Protein AF-A0A7X9DG76-F1 (afdb_monomer_lite)

pLDDT: mean 90.95, std 8.26, range [50.84, 98.69]

Sequence (466 aa):
MDAEKNIAALHNIIRDLTEIESRLNEYIDTTMWVSDPHGAGDRFVSILKGRFGLVWRICYEALPKTFSKEKIDYLGRIIRKERYFEDEVYRLDRQDIISSLIRIVQYRVQNVRDFDEIRNNINKDLKHVLENLILNYPVPNMIYENELIADKIISSLCKIVKQVILGHLIVLGDVFDRGDEPDKIIRILNQKDIKRYLTFIWGNHDILWMGAAAGNKSLIAEALRISTRYDNLAFLDRIGINITKLKEFALYTYTAEIPGNFKAKQDISRRMEKALAIIQFKLEEQTIRENPEFNMESRLWLHKLAEMLKNNDTSGLTDTQFPTIDLDNPDKLSPEEEEIINDLTYQFTTSKKVRYLMEFLFEHGKLYHIHNYILNIHALIPSTHDGQFEEFLGYRGKALLDHLQHRIKTIGKNYLEGKPQNPKDLALMFYLWCGSKSPFFGKNAMKTFERYFIADKSTHKEKLLY

Foldseek 3Di:
DVVVVVVVVVVVVVVVVVVVVVVVPADAADEDEDEAQAQVLVVVVVVVVVLLVLQLVLLCVQDDPPQDSVNSVQLSVCLVVLFDDDDPPDDDALVRSLLSLLSSLLVLQPDPVSVVLLLVVQDPVCSVVLNCSNVVHDDDCCCRVPPVNSGVSSSRSSLSSCPSRSAAYEYQANLHQQHQHSLSVLVVCPPPSNVSRYAYAYFLLLLLLLLLLLQLLLSLLVRLLSCLLNPNVVSCVVLPQDCPLLLVCLCVQVVDQDWFDRRHPDRSSSSSNVLSVQLNLLSVVVLCVVCVVLVACVSNCQLVLLVCLVVVVQPFWRDNRDRQADSVRRSDGDPSSVVSSVSSSCCSLPRPSSLSSSLCCLVRYAQWDQRPNDIRHNAAQCAAPVGFFDDDPNDTGPRVRVVVRVLSNVSNVCSNVVHRDDSVSSSVSVCLNFGCRHRNHQWNGQQVCCNGIGNDCVSNDTHGHD

Structure (mmCIF, N/CA/C/O backbone):
data_AF-A0A7X9DG76-F1
#
_entry.id   AF-A0A7X9DG76-F1
#
loop_
_atom_site.group_PDB
_atom_site.id
_atom_site.type_symbol
_atom_site.label_atom_id
_atom_site.label_alt_id
_atom_site.label_comp_id
_atom_site.label_asym_id
_atom_site.label_entity_id
_atom_site.label_seq_id
_atom_site.pdbx_PDB_ins_code
_atom_site.Cartn_x
_atom_site.Cartn_y
_atom_site.Cartn_z
_atom_site.occupancy
_atom_site.B_iso_or_equiv
_atom_site.auth_seq_id
_atom_site.auth_comp_id
_atom_site.auth_asym_id
_atom_site.auth_atom_id
_atom_site.pdbx_PDB_model_num
ATOM 1 N N . MET A 1 1 ? -23.582 -8.649 -53.508 1.00 50.84 1 MET A N 1
ATOM 2 C CA . MET A 1 1 ? -23.445 -8.298 -52.076 1.00 50.84 1 MET A CA 1
ATOM 3 C C . MET A 1 1 ? -22.804 -9.399 -51.227 1.00 50.84 1 MET A C 1
ATOM 5 O O . MET A 1 1 ? -22.149 -9.046 -50.257 1.00 50.84 1 MET A O 1
ATOM 9 N N . ASP A 1 2 ? -22.908 -10.690 -51.574 1.00 55.47 2 ASP A N 1
ATOM 10 C CA . ASP A 1 2 ? -22.292 -11.763 -50.761 1.00 55.47 2 ASP A CA 1
ATOM 11 C C . ASP A 1 2 ? -20.804 -12.033 -51.047 1.00 55.47 2 ASP A C 1
ATOM 13 O O . ASP A 1 2 ? -20.075 -12.444 -50.149 1.00 55.47 2 ASP A O 1
ATOM 17 N N . ALA A 1 3 ? -20.305 -11.732 -52.252 1.00 52.22 3 ALA A N 1
ATOM 18 C CA . ALA A 1 3 ? -18.883 -11.903 -52.578 1.00 52.22 3 ALA A CA 1
ATOM 19 C C . ALA A 1 3 ? -17.969 -10.883 -51.862 1.00 52.22 3 ALA A C 1
ATOM 21 O O . ALA A 1 3 ? -16.906 -11.248 -51.368 1.00 52.22 3 ALA A O 1
ATOM 22 N N . GLU A 1 4 ? -18.398 -9.622 -51.731 1.00 53.59 4 GLU A N 1
ATOM 23 C CA . GLU A 1 4 ? -17.633 -8.574 -51.027 1.00 53.59 4 GLU A CA 1
ATOM 24 C C . GLU A 1 4 ? -17.551 -8.821 -49.514 1.00 53.59 4 GLU A C 1
ATOM 26 O O . GLU A 1 4 ? -16.498 -8.606 -48.913 1.00 53.59 4 GLU A O 1
ATOM 31 N N . LYS A 1 5 ? -18.622 -9.350 -48.898 1.00 56.50 5 LYS A N 1
ATOM 32 C CA . LYS A 1 5 ? -18.598 -9.788 -47.491 1.00 56.50 5 LYS A CA 1
ATOM 33 C C . LYS A 1 5 ? -17.615 -10.941 -47.271 1.00 56.50 5 LYS A C 1
ATOM 35 O O . LYS A 1 5 ? -16.962 -10.982 -46.231 1.00 56.50 5 LYS A O 1
ATOM 40 N N . ASN A 1 6 ? -17.476 -11.832 -48.253 1.00 70.44 6 ASN A N 1
ATOM 41 C CA . ASN A 1 6 ? -16.568 -12.976 -48.190 1.00 70.44 6 ASN A CA 1
ATOM 42 C C . ASN A 1 6 ? -15.092 -12.552 -48.339 1.00 70.44 6 ASN A C 1
ATOM 44 O O . ASN A 1 6 ? -14.235 -13.040 -47.612 1.00 70.44 6 ASN A O 1
ATOM 48 N N . ILE A 1 7 ? -14.798 -11.566 -49.197 1.00 79.94 7 ILE A N 1
ATOM 49 C CA . ILE A 1 7 ? -13.441 -11.007 -49.348 1.00 79.94 7 ILE A CA 1
ATOM 50 C C . ILE A 1 7 ? -13.024 -10.211 -48.105 1.00 79.94 7 ILE A C 1
ATOM 52 O O . ILE A 1 7 ? -11.911 -10.383 -47.616 1.00 79.94 7 ILE A O 1
ATOM 56 N N . ALA A 1 8 ? -13.909 -9.379 -47.546 1.00 82.50 8 ALA A N 1
ATOM 57 C CA . ALA A 1 8 ? -13.609 -8.632 -46.323 1.00 82.50 8 ALA A CA 1
ATOM 58 C C . ALA A 1 8 ? -13.385 -9.563 -45.117 1.00 82.50 8 ALA A C 1
ATOM 60 O O . ALA A 1 8 ? -12.462 -9.348 -44.331 1.00 82.50 8 ALA A O 1
ATOM 61 N N . ALA A 1 9 ? -14.193 -10.621 -44.990 1.00 85.38 9 ALA A N 1
ATOM 62 C CA . ALA A 1 9 ? -13.994 -11.655 -43.978 1.00 85.38 9 ALA A CA 1
ATOM 63 C C . ALA A 1 9 ? -12.665 -12.399 -44.180 1.00 85.38 9 ALA A C 1
ATOM 65 O O . ALA A 1 9 ? -11.924 -12.572 -43.217 1.00 85.38 9 ALA A O 1
ATOM 66 N N . LEU A 1 10 ? -12.319 -12.761 -45.420 1.00 88.19 10 LEU A N 1
ATOM 67 C CA . LEU A 1 10 ? -11.039 -13.389 -45.748 1.00 88.19 10 LEU A CA 1
ATOM 68 C C . LEU A 1 10 ? -9.852 -12.475 -45.412 1.00 88.19 10 LEU A C 1
ATOM 70 O O . LEU A 1 10 ? -8.888 -12.935 -44.813 1.00 88.19 10 LEU A O 1
ATOM 74 N N . HIS A 1 11 ? -9.922 -11.181 -45.739 1.00 89.44 11 HIS A N 1
ATOM 75 C CA . HIS A 1 11 ? -8.880 -10.212 -45.385 1.00 89.44 11 HIS A CA 1
ATOM 76 C C . HIS A 1 11 ? -8.714 -10.071 -43.869 1.00 89.44 11 HIS A C 1
ATOM 78 O O . HIS A 1 11 ? -7.584 -9.998 -43.391 1.00 89.44 11 HIS A O 1
ATOM 84 N N . ASN A 1 12 ? -9.815 -10.070 -43.110 1.00 88.25 12 ASN A N 1
ATOM 85 C CA . ASN A 1 12 ? -9.750 -10.075 -41.650 1.00 88.25 12 ASN A CA 1
ATOM 86 C C . ASN A 1 12 ? -9.116 -11.369 -41.126 1.00 88.25 12 ASN A C 1
ATOM 88 O O . ASN A 1 12 ? -8.215 -11.290 -40.307 1.00 88.25 12 ASN A O 1
ATOM 92 N N . ILE A 1 13 ? -9.507 -12.538 -41.644 1.00 89.69 13 ILE A N 1
ATOM 93 C CA . ILE A 1 13 ? -8.921 -13.826 -41.242 1.00 89.69 13 ILE A CA 1
ATOM 94 C C . ILE A 1 13 ? -7.426 -13.879 -41.568 1.00 89.69 13 ILE A C 1
ATOM 96 O O . ILE A 1 13 ? -6.646 -14.313 -40.729 1.00 89.69 13 ILE A O 1
ATOM 100 N N . ILE A 1 14 ? -7.009 -13.425 -42.756 1.00 91.19 14 ILE A N 1
ATOM 101 C CA . ILE A 1 14 ? -5.589 -13.359 -43.129 1.00 91.19 14 ILE A CA 1
ATOM 102 C C . ILE A 1 14 ? -4.844 -12.448 -42.156 1.00 91.19 14 ILE A C 1
ATOM 104 O O . ILE A 1 14 ? -3.822 -12.866 -41.622 1.00 91.19 14 ILE A O 1
ATOM 108 N N . ARG A 1 15 ? -5.364 -11.242 -41.886 1.00 88.25 15 ARG A N 1
ATOM 109 C CA . ARG A 1 15 ? -4.761 -10.318 -40.918 1.00 88.25 15 ARG A CA 1
ATOM 110 C C . ARG A 1 15 ? -4.620 -10.981 -39.549 1.00 88.25 15 ARG A C 1
ATOM 112 O O . ARG A 1 15 ? -3.515 -11.017 -39.018 1.00 88.25 15 ARG A O 1
ATOM 119 N N . ASP A 1 16 ? -5.699 -11.550 -39.025 1.00 87.56 16 ASP A N 1
ATOM 120 C CA . ASP A 1 16 ? -5.732 -12.139 -37.689 1.00 87.56 16 ASP A CA 1
ATOM 121 C C . ASP A 1 16 ? -4.790 -13.358 -37.599 1.00 87.56 16 ASP A C 1
ATOM 123 O O . ASP A 1 16 ? -4.034 -13.477 -36.638 1.00 87.56 16 ASP A O 1
ATOM 127 N N . LEU A 1 17 ? -4.746 -14.221 -38.625 1.00 88.50 17 LEU A N 1
ATOM 128 C CA . LEU A 1 17 ? -3.800 -15.343 -38.704 1.00 88.50 17 LEU A CA 1
ATOM 129 C C . LEU A 1 17 ? -2.348 -14.861 -38.757 1.00 88.50 17 LEU A C 1
ATOM 131 O O . LEU A 1 17 ? -1.517 -15.381 -38.019 1.00 88.50 17 LEU A O 1
ATOM 135 N N . THR A 1 18 ? -2.034 -13.859 -39.587 1.00 86.00 18 THR A N 1
ATOM 136 C CA . THR A 1 18 ? -0.670 -13.306 -39.660 1.00 86.00 18 THR A CA 1
ATOM 137 C C . THR A 1 18 ? -0.246 -12.640 -38.353 1.00 86.00 18 THR A C 1
ATOM 139 O O . THR A 1 18 ? 0.919 -12.745 -37.970 1.00 86.00 18 THR A O 1
ATOM 142 N N . GLU A 1 19 ? -1.177 -12.002 -37.639 1.00 82.31 19 GLU A N 1
ATOM 143 C CA . GLU A 1 19 ? -0.917 -11.399 -36.331 1.00 82.31 19 GLU A CA 1
ATOM 144 C C . GLU A 1 19 ? -0.681 -12.479 -35.267 1.00 82.31 19 GLU A C 1
ATOM 146 O O . GLU A 1 19 ? 0.269 -12.378 -34.493 1.00 82.31 19 GLU A O 1
ATOM 151 N N . ILE A 1 20 ? -1.486 -13.547 -35.258 1.00 83.62 20 ILE A N 1
ATOM 152 C CA . ILE A 1 20 ? -1.320 -14.680 -34.336 1.00 83.62 20 ILE A CA 1
ATOM 153 C C . ILE A 1 20 ? 0.011 -15.399 -34.584 1.00 83.62 20 ILE A C 1
ATOM 155 O O . ILE A 1 20 ? 0.774 -15.582 -33.639 1.00 83.62 20 ILE A O 1
ATOM 159 N N . GLU A 1 21 ? 0.314 -15.775 -35.830 1.00 83.62 21 GLU A N 1
ATOM 160 C CA . GLU A 1 21 ? 1.577 -16.432 -36.204 1.00 83.62 21 GLU A CA 1
ATOM 161 C C . GLU A 1 21 ? 2.796 -15.569 -35.860 1.00 83.62 21 GLU A C 1
ATOM 163 O O . GLU A 1 21 ? 3.784 -16.078 -35.332 1.00 83.62 21 GLU A O 1
ATOM 168 N N . SER A 1 22 ? 2.727 -14.252 -36.089 1.00 79.12 22 SER A N 1
ATOM 169 C CA . SER A 1 22 ? 3.807 -13.344 -35.681 1.00 79.12 22 SER A CA 1
ATOM 170 C C . SER A 1 22 ? 3.997 -13.372 -34.164 1.00 79.12 22 SER A C 1
ATOM 172 O O . SER A 1 22 ? 5.110 -13.589 -33.697 1.00 79.12 22 SER A O 1
ATOM 174 N N . ARG A 1 23 ? 2.910 -13.269 -33.387 1.00 72.75 23 ARG A N 1
ATOM 175 C CA . ARG A 1 23 ? 2.963 -13.265 -31.916 1.00 72.75 23 ARG A CA 1
ATOM 176 C C . ARG A 1 23 ? 3.404 -14.594 -31.305 1.00 72.75 23 ARG A C 1
ATOM 178 O O . ARG A 1 23 ? 4.010 -14.595 -30.240 1.00 72.75 23 ARG A O 1
ATOM 185 N N . LEU A 1 24 ? 3.102 -15.725 -31.941 1.00 77.38 24 LEU A N 1
ATOM 186 C CA . LEU A 1 24 ? 3.557 -17.042 -31.478 1.00 77.38 24 LEU A CA 1
ATOM 187 C C . LEU A 1 24 ? 5.067 -17.238 -31.659 1.00 77.38 24 LEU A C 1
ATOM 189 O O . LEU A 1 24 ? 5.670 -18.007 -30.913 1.00 77.38 24 LEU A O 1
ATOM 193 N N . ASN A 1 25 ? 5.670 -16.541 -32.624 1.00 72.38 25 ASN A N 1
ATOM 194 C CA . ASN A 1 25 ? 7.105 -16.590 -32.896 1.00 72.38 25 ASN A CA 1
ATOM 195 C C . ASN A 1 25 ? 7.913 -15.525 -32.123 1.00 72.38 25 ASN A C 1
ATOM 197 O O . ASN A 1 25 ? 9.139 -15.499 -32.234 1.00 72.38 25 ASN A O 1
ATOM 201 N N . GLU A 1 26 ? 7.253 -14.664 -31.342 1.00 71.00 26 GLU A N 1
ATOM 202 C CA . GLU A 1 26 ? 7.893 -13.639 -30.511 1.00 71.00 26 GLU A CA 1
ATOM 203 C C . GLU A 1 26 ? 8.404 -14.215 -29.183 1.00 71.00 26 GLU A C 1
ATOM 205 O O . GLU A 1 26 ? 7.780 -15.077 -28.556 1.00 71.00 26 GLU A O 1
ATOM 210 N N . TYR A 1 27 ? 9.533 -13.694 -28.699 1.00 68.88 27 TYR A N 1
ATOM 211 C CA . TYR A 1 27 ? 9.952 -13.949 -27.326 1.00 68.88 27 TYR A CA 1
ATOM 212 C C . TYR A 1 27 ? 8.973 -13.316 -26.336 1.00 68.88 27 TYR A C 1
ATOM 214 O O . TYR A 1 27 ? 8.621 -12.144 -26.431 1.00 68.88 27 TYR A O 1
ATOM 222 N N . ILE A 1 28 ? 8.599 -14.083 -25.311 1.00 72.06 28 ILE A N 1
ATOM 223 C CA . ILE A 1 28 ? 7.881 -13.530 -24.164 1.00 72.06 28 ILE A CA 1
ATOM 224 C C . ILE A 1 28 ? 8.826 -12.581 -23.426 1.00 72.06 28 ILE A C 1
ATOM 226 O O . ILE A 1 28 ? 9.925 -12.967 -23.010 1.00 72.06 28 ILE A O 1
ATOM 230 N N . ASP A 1 29 ? 8.373 -11.347 -23.235 1.00 72.12 29 ASP A N 1
ATOM 231 C CA . ASP A 1 29 ? 9.118 -10.347 -22.491 1.00 72.12 29 ASP A CA 1
ATOM 232 C C . ASP A 1 29 ? 9.480 -10.824 -21.088 1.00 72.12 29 ASP A C 1
ATOM 234 O O . ASP A 1 29 ? 8.674 -11.400 -20.347 1.00 72.12 29 ASP A O 1
ATOM 238 N N . THR A 1 30 ? 10.713 -10.517 -20.688 1.00 78.44 30 THR A N 1
ATOM 239 C CA . THR A 1 30 ? 11.160 -10.794 -19.329 1.00 78.44 30 THR A CA 1
ATOM 240 C C . THR A 1 30 ? 10.287 -9.989 -18.376 1.00 78.44 30 THR A C 1
ATOM 242 O O . THR A 1 30 ? 10.233 -8.766 -18.459 1.00 78.44 30 THR A O 1
ATOM 245 N N . THR A 1 31 ? 9.611 -10.664 -17.454 1.00 84.56 31 THR A N 1
ATOM 246 C CA . THR A 1 31 ? 8.794 -10.002 -16.437 1.00 84.56 31 THR A CA 1
ATOM 247 C C . THR A 1 31 ? 9.326 -10.361 -15.063 1.00 84.56 31 THR A C 1
ATOM 249 O O . THR A 1 31 ? 9.596 -11.525 -14.769 1.00 84.56 31 THR A O 1
ATOM 252 N N . MET A 1 32 ? 9.499 -9.357 -14.210 1.00 87.12 32 MET A N 1
ATOM 253 C CA . MET A 1 32 ? 9.816 -9.560 -12.806 1.00 87.12 32 MET A CA 1
ATOM 254 C C . MET A 1 32 ? 8.606 -9.222 -11.949 1.00 87.12 32 MET A C 1
ATOM 256 O O . MET A 1 32 ? 8.186 -8.066 -11.892 1.00 87.12 32 MET A O 1
ATOM 260 N N . TRP A 1 33 ? 8.139 -10.222 -11.210 1.00 91.94 33 TRP A N 1
ATOM 261 C CA . TRP A 1 33 ? 7.139 -10.068 -10.165 1.00 91.94 33 TRP A CA 1
ATOM 262 C C . TRP A 1 33 ? 7.805 -9.834 -8.813 1.00 91.94 33 TRP A C 1
ATOM 264 O O . TRP A 1 33 ? 8.753 -10.528 -8.445 1.00 91.94 33 TRP A O 1
ATOM 274 N N . VAL A 1 34 ? 7.303 -8.850 -8.074 1.00 93.38 34 VAL A N 1
ATOM 275 C CA . VAL A 1 34 ? 7.662 -8.602 -6.675 1.00 93.38 34 VAL A CA 1
ATOM 276 C C . VAL A 1 34 ? 6.367 -8.463 -5.889 1.00 93.38 34 VAL A C 1
ATOM 278 O O . VAL A 1 34 ? 5.546 -7.624 -6.242 1.00 93.38 34 VAL A O 1
ATOM 281 N N . SER A 1 35 ? 6.178 -9.254 -4.839 1.00 92.94 35 SER A N 1
ATOM 282 C CA . SER A 1 35 ? 5.027 -9.143 -3.937 1.00 92.94 35 SER A CA 1
ATOM 283 C C . SER A 1 35 ? 5.484 -8.860 -2.509 1.00 92.94 35 SER A C 1
ATOM 285 O O . SER A 1 35 ? 6.653 -9.077 -2.169 1.00 92.94 35 SER A O 1
ATOM 287 N N . ASP A 1 36 ? 4.561 -8.340 -1.701 1.00 93.25 36 ASP A N 1
ATOM 288 C CA . ASP A 1 36 ? 4.698 -8.166 -0.254 1.00 93.25 36 ASP A CA 1
ATOM 289 C C . ASP A 1 36 ? 5.986 -7.447 0.212 1.00 93.25 36 ASP A C 1
ATOM 291 O O . ASP A 1 36 ? 6.680 -7.945 1.112 1.00 93.25 36 ASP A O 1
ATOM 295 N N . PRO A 1 37 ? 6.370 -6.278 -0.360 1.00 94.31 37 PRO A N 1
ATOM 296 C CA . PRO A 1 37 ? 7.573 -5.577 0.082 1.00 94.31 37 PRO A CA 1
ATOM 297 C C . PRO A 1 37 ? 7.525 -5.167 1.557 1.00 94.31 37 PRO A C 1
ATOM 299 O O . PRO A 1 37 ? 8.573 -5.134 2.201 1.00 94.31 37 PRO A O 1
ATOM 302 N N . HIS A 1 38 ? 6.337 -4.826 2.073 1.00 95.50 38 HIS A N 1
ATOM 303 C CA . HIS A 1 38 ? 6.059 -4.476 3.466 1.00 95.50 38 HIS A CA 1
ATOM 304 C C . HIS A 1 38 ? 7.131 -3.595 4.123 1.00 95.50 38 HIS A C 1
ATOM 306 O O . HIS A 1 38 ? 7.675 -3.933 5.172 1.00 95.50 38 HIS A O 1
ATOM 312 N N . GLY A 1 39 ? 7.492 -2.485 3.487 1.00 93.75 39 GLY A N 1
ATOM 313 C CA . GLY A 1 39 ? 8.442 -1.511 4.019 1.00 93.75 39 GLY A CA 1
ATOM 314 C C . GLY A 1 39 ? 9.897 -1.988 4.082 1.00 93.75 39 GLY A C 1
ATOM 315 O O . GLY A 1 39 ? 10.737 -1.290 4.643 1.00 93.75 39 GLY A O 1
ATOM 316 N N . ALA A 1 40 ? 10.243 -3.145 3.509 1.00 94.19 40 ALA A N 1
ATOM 317 C CA . ALA A 1 40 ? 11.615 -3.649 3.454 1.00 94.19 40 ALA A CA 1
ATOM 318 C C . ALA A 1 40 ? 12.414 -2.999 2.30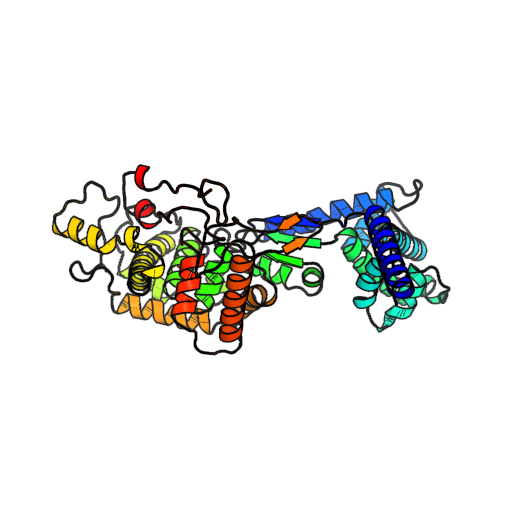4 1.00 94.19 40 ALA A C 1
ATOM 320 O O . ALA A 1 40 ? 12.804 -3.663 1.338 1.00 94.19 40 ALA A O 1
ATOM 321 N N . GLY A 1 41 ? 12.653 -1.688 2.393 1.00 92.94 41 GLY A N 1
ATOM 322 C CA . GLY A 1 41 ? 13.250 -0.875 1.327 1.00 92.94 41 GLY A CA 1
ATOM 323 C C . GLY A 1 41 ? 14.617 -1.366 0.844 1.00 92.94 41 GLY A C 1
ATOM 324 O O . GLY A 1 41 ? 14.827 -1.515 -0.361 1.00 92.94 41 GLY A O 1
ATOM 325 N N . ASP A 1 42 ? 15.541 -1.689 1.747 1.00 92.06 42 ASP A N 1
ATOM 326 C CA . ASP A 1 42 ? 16.853 -2.251 1.378 1.00 92.06 42 ASP A CA 1
ATOM 327 C C . ASP A 1 42 ? 16.768 -3.614 0.679 1.00 92.06 42 ASP A C 1
ATOM 329 O O . ASP A 1 42 ? 17.491 -3.883 -0.293 1.00 92.06 42 ASP A O 1
ATOM 333 N N . ARG A 1 43 ? 15.848 -4.476 1.128 1.00 91.12 43 ARG A N 1
ATOM 334 C CA . ARG A 1 43 ? 15.588 -5.761 0.469 1.00 91.12 43 ARG A CA 1
ATOM 335 C C . ARG A 1 43 ? 15.017 -5.534 -0.926 1.00 91.12 43 ARG A C 1
ATOM 337 O O . ARG A 1 43 ? 15.470 -6.174 -1.872 1.00 91.12 43 ARG A O 1
ATOM 344 N N . PHE A 1 44 ? 14.092 -4.589 -1.073 1.00 91.44 44 PHE A N 1
ATOM 345 C CA . PHE A 1 44 ? 13.518 -4.211 -2.360 1.00 91.44 44 PHE A CA 1
ATOM 346 C C . PHE A 1 44 ? 14.591 -3.705 -3.339 1.00 91.44 44 PHE A C 1
ATOM 348 O O . PHE A 1 44 ? 14.668 -4.176 -4.474 1.00 91.44 44 PHE A O 1
ATOM 355 N N . VAL A 1 45 ? 15.503 -2.835 -2.888 1.00 88.25 45 VAL A N 1
ATOM 356 C CA . VAL A 1 45 ? 16.664 -2.393 -3.685 1.00 88.25 45 VAL A CA 1
ATOM 357 C C . VAL A 1 45 ? 17.534 -3.580 -4.102 1.00 88.25 45 VAL A C 1
ATOM 359 O O . VAL A 1 45 ? 17.991 -3.641 -5.243 1.00 88.25 45 VAL A O 1
ATOM 362 N N . SER A 1 46 ? 17.765 -4.530 -3.198 1.00 86.56 46 SER A N 1
ATOM 363 C CA . SER A 1 46 ? 18.563 -5.725 -3.486 1.00 86.56 46 SER A CA 1
ATOM 364 C C . SER A 1 46 ? 17.898 -6.626 -4.533 1.00 86.56 46 SER A C 1
ATOM 366 O O . SER A 1 46 ? 18.578 -7.089 -5.446 1.00 86.56 46 SER A O 1
ATOM 368 N N . ILE A 1 47 ? 16.572 -6.797 -4.479 1.00 85.94 47 ILE A N 1
ATOM 369 C CA . ILE A 1 47 ? 15.789 -7.520 -5.498 1.00 85.94 47 ILE A CA 1
ATOM 370 C C . ILE A 1 47 ? 15.910 -6.828 -6.861 1.00 85.94 47 ILE A C 1
ATOM 372 O O . ILE A 1 47 ? 16.221 -7.475 -7.862 1.00 85.94 47 ILE A O 1
ATOM 376 N N . LEU A 1 48 ? 15.750 -5.501 -6.906 1.00 81.50 48 LEU A N 1
ATOM 377 C CA . LEU A 1 48 ? 15.923 -4.736 -8.143 1.00 81.50 48 LEU A CA 1
ATOM 378 C C . LEU A 1 48 ? 17.349 -4.844 -8.695 1.00 81.50 48 LEU A C 1
ATOM 380 O O . LEU A 1 48 ? 17.528 -4.943 -9.907 1.00 81.50 48 LEU A O 1
ATOM 384 N N . LYS A 1 49 ? 18.370 -4.886 -7.831 1.00 75.94 49 LYS A N 1
ATOM 385 C CA . LYS A 1 49 ? 19.759 -5.144 -8.243 1.00 75.94 49 LYS A CA 1
ATOM 386 C C . LYS A 1 49 ? 19.958 -6.574 -8.753 1.00 75.94 49 LYS A C 1
ATOM 388 O O . LYS A 1 49 ? 20.739 -6.772 -9.679 1.00 75.94 49 LYS A O 1
ATOM 393 N N . GLY A 1 50 ? 19.235 -7.555 -8.213 1.00 71.12 50 GLY A N 1
ATOM 394 C CA . GLY A 1 50 ? 19.233 -8.936 -8.706 1.00 71.12 50 GLY A CA 1
ATOM 395 C C . GLY A 1 50 ? 18.882 -9.042 -10.193 1.00 71.12 50 GLY A C 1
ATOM 396 O O . GLY A 1 50 ? 19.401 -9.913 -10.890 1.00 71.12 50 GLY A O 1
ATOM 397 N N . ARG A 1 51 ? 18.116 -8.081 -10.731 1.00 69.75 51 ARG A N 1
ATOM 398 C CA . ARG A 1 51 ? 17.837 -7.977 -12.172 1.00 69.75 51 ARG A CA 1
ATOM 399 C C . ARG A 1 51 ? 19.084 -7.846 -13.040 1.00 69.75 51 ARG A C 1
ATOM 401 O O . ARG A 1 51 ? 19.055 -8.239 -14.198 1.00 69.75 51 ARG A O 1
ATOM 408 N N . PHE A 1 52 ? 20.196 -7.339 -12.508 1.00 64.69 52 PHE A N 1
ATOM 409 C CA . PHE A 1 52 ? 21.452 -7.284 -13.259 1.00 64.69 52 PHE A CA 1
ATOM 410 C C . PHE A 1 52 ? 22.041 -8.676 -13.540 1.00 64.69 52 PHE A C 1
ATOM 412 O O . PHE A 1 52 ? 22.868 -8.793 -14.439 1.00 64.69 52 PHE A O 1
ATOM 419 N N . GLY A 1 53 ? 21.593 -9.732 -12.851 1.00 69.44 53 GLY A N 1
ATOM 420 C CA . GLY A 1 53 ? 21.913 -11.112 -13.230 1.00 69.44 53 GLY A CA 1
ATOM 421 C C . GLY A 1 53 ? 21.362 -11.489 -14.613 1.00 69.44 53 GLY A C 1
ATOM 422 O O . GLY A 1 53 ? 22.021 -12.216 -15.354 1.00 69.44 53 GLY A O 1
ATOM 423 N N . LEU A 1 54 ? 20.212 -10.926 -15.014 1.00 76.25 54 LEU A N 1
ATOM 424 C CA . LEU A 1 54 ? 19.658 -11.104 -16.365 1.00 76.25 54 LEU A CA 1
ATOM 425 C C . LEU A 1 54 ? 20.526 -10.431 -17.429 1.00 76.25 54 LEU A C 1
ATOM 427 O O . LEU A 1 54 ? 20.660 -10.971 -18.522 1.00 76.25 54 LEU A O 1
ATOM 431 N N . VAL A 1 55 ? 21.157 -9.294 -17.102 1.00 80.31 55 VAL A N 1
ATOM 432 C CA . VAL A 1 55 ? 22.069 -8.603 -18.029 1.00 80.31 55 VAL A CA 1
ATOM 433 C C . VAL A 1 55 ? 23.203 -9.527 -18.440 1.00 80.31 55 VAL A C 1
ATOM 435 O O . VAL A 1 55 ? 23.465 -9.669 -19.627 1.00 80.31 55 VAL A O 1
ATOM 438 N N . TRP A 1 56 ? 23.827 -10.208 -17.477 1.00 84.75 56 TRP A N 1
ATOM 439 C CA . TRP A 1 56 ? 24.910 -11.140 -17.778 1.00 84.75 56 TRP A CA 1
ATOM 440 C C . TRP A 1 56 ? 24.447 -12.263 -18.715 1.00 84.75 56 TRP A C 1
ATOM 442 O O . TRP A 1 56 ? 25.104 -12.538 -19.718 1.00 84.75 56 TRP A O 1
ATOM 452 N N . ARG A 1 57 ? 23.285 -12.866 -18.426 1.00 83.75 57 ARG A N 1
ATOM 453 C CA . ARG A 1 57 ? 22.725 -13.960 -19.230 1.00 83.75 57 ARG A CA 1
ATOM 454 C C . ARG A 1 57 ? 22.399 -13.522 -20.659 1.00 83.75 57 ARG A C 1
ATOM 456 O O . ARG A 1 57 ? 22.793 -14.205 -21.595 1.00 83.75 57 ARG A O 1
ATOM 463 N N . ILE A 1 58 ? 21.747 -12.375 -20.836 1.00 86.38 58 ILE A N 1
ATOM 464 C CA . ILE A 1 58 ? 21.397 -11.879 -22.173 1.00 86.38 58 ILE A CA 1
ATOM 465 C C . ILE A 1 58 ? 22.646 -11.464 -22.950 1.00 86.38 58 ILE A C 1
ATOM 467 O O . ILE A 1 58 ? 22.738 -11.759 -24.135 1.00 86.38 58 ILE A O 1
ATOM 471 N N . CYS A 1 59 ? 23.639 -10.848 -22.302 1.00 88.19 59 CYS A N 1
ATOM 472 C CA . CYS A 1 59 ? 24.926 -10.589 -22.947 1.00 88.19 59 CYS A CA 1
ATOM 473 C C . CYS A 1 59 ? 25.578 -11.892 -23.436 1.00 88.19 59 CYS A C 1
ATOM 475 O O . CYS A 1 59 ? 26.081 -11.933 -24.553 1.00 88.19 59 CYS A O 1
ATOM 477 N N . TYR A 1 60 ? 25.551 -12.955 -22.625 1.00 88.00 60 TYR A N 1
ATOM 478 C CA . TYR A 1 60 ? 26.104 -14.261 -22.991 1.00 88.00 60 TYR A CA 1
ATOM 479 C C . TYR A 1 60 ? 25.372 -14.920 -24.172 1.00 88.00 60 TYR A C 1
ATOM 481 O O . TYR A 1 60 ? 26.013 -15.559 -25.001 1.00 88.00 60 TYR A O 1
ATOM 489 N N . GLU A 1 61 ? 24.051 -14.753 -24.268 1.00 88.00 61 GLU A N 1
ATOM 490 C CA . GLU A 1 61 ? 23.233 -15.301 -25.360 1.00 88.00 61 GLU A CA 1
ATOM 491 C C . GLU A 1 61 ? 23.334 -14.473 -26.660 1.00 88.00 61 GLU A C 1
ATOM 493 O O . GLU A 1 61 ? 23.419 -15.040 -27.749 1.00 88.00 61 GLU A O 1
ATOM 498 N N . ALA A 1 62 ? 23.352 -13.138 -26.562 1.00 89.12 62 ALA A N 1
ATOM 499 C CA . ALA A 1 62 ? 23.306 -12.226 -27.711 1.00 89.12 62 ALA A CA 1
ATOM 500 C C . ALA A 1 62 ? 24.667 -12.023 -28.404 1.00 89.12 62 ALA A C 1
ATOM 502 O O . ALA A 1 62 ? 24.744 -11.780 -29.618 1.00 89.12 62 ALA A O 1
ATOM 503 N N . LEU A 1 63 ? 25.755 -12.053 -27.629 1.00 91.62 63 LEU A N 1
ATOM 504 C CA . LEU A 1 63 ? 27.094 -11.738 -28.120 1.00 91.62 63 LEU A CA 1
ATOM 505 C C . LEU A 1 63 ? 27.789 -12.975 -28.716 1.00 91.62 63 LEU A C 1
ATOM 507 O O . LEU A 1 63 ? 27.452 -14.112 -28.388 1.00 91.62 63 LEU A O 1
ATOM 511 N N . PRO A 1 64 ? 28.772 -12.787 -29.618 1.00 88.19 64 PRO A N 1
ATOM 512 C CA . PRO A 1 64 ? 29.525 -13.899 -30.192 1.00 88.19 64 PRO A CA 1
ATOM 513 C C . PRO A 1 64 ? 30.202 -14.760 -29.119 1.00 88.19 64 PRO A C 1
ATOM 515 O O . PRO A 1 64 ? 30.698 -14.236 -28.128 1.00 88.19 64 PRO A O 1
ATOM 518 N N . LYS A 1 65 ? 30.360 -16.066 -29.371 1.00 84.50 65 LYS A N 1
ATOM 519 C CA . LYS A 1 65 ? 31.060 -16.996 -28.454 1.00 84.50 65 LYS A CA 1
ATOM 520 C C . LYS A 1 65 ? 32.522 -16.617 -28.157 1.00 84.50 65 LYS A C 1
ATOM 522 O O . LYS A 1 65 ? 33.120 -17.170 -27.242 1.00 84.50 65 LYS A O 1
ATOM 527 N N . THR A 1 66 ? 33.102 -15.697 -28.930 1.00 84.12 66 THR A N 1
ATOM 528 C CA . THR A 1 66 ? 34.435 -15.121 -28.701 1.00 84.12 66 THR A CA 1
ATOM 529 C C . THR A 1 66 ? 34.464 -14.082 -27.572 1.00 84.12 66 THR A C 1
ATOM 531 O O . THR A 1 66 ? 35.548 -13.695 -27.134 1.00 84.12 66 THR A O 1
ATOM 534 N N . PHE A 1 67 ? 33.308 -13.628 -27.071 1.00 86.69 67 PHE A N 1
ATOM 535 C CA . PHE A 1 67 ? 33.230 -12.823 -25.854 1.00 86.69 67 PHE A CA 1
ATOM 536 C C . PHE A 1 67 ? 33.495 -13.702 -24.631 1.00 86.69 67 PHE A C 1
ATOM 538 O O . PHE A 1 67 ? 32.701 -14.575 -24.282 1.00 86.69 67 PHE A O 1
ATOM 545 N N . SER A 1 68 ? 34.625 -13.461 -23.966 1.00 87.88 68 SER A N 1
ATOM 546 C CA . SER A 1 68 ? 34.952 -14.142 -22.717 1.00 87.88 68 SER A CA 1
ATOM 547 C C . SER A 1 68 ? 34.020 -13.696 -21.582 1.00 87.88 68 SER A C 1
ATOM 549 O O . SER A 1 68 ? 33.379 -12.640 -21.652 1.00 87.88 68 SER A O 1
ATOM 551 N N . LYS A 1 69 ? 33.955 -14.487 -20.505 1.00 86.69 69 LYS A N 1
ATOM 552 C CA . LYS A 1 69 ? 33.108 -14.182 -19.338 1.00 86.69 69 LYS A CA 1
ATOM 553 C C . LYS A 1 69 ? 33.480 -12.843 -18.696 1.00 86.69 69 LYS A C 1
ATOM 555 O O . LYS A 1 69 ? 32.611 -12.130 -18.203 1.00 86.69 69 LYS A O 1
ATOM 560 N N . GLU A 1 70 ? 34.755 -12.492 -18.747 1.00 87.75 70 GLU A N 1
ATOM 561 C CA . GLU A 1 70 ? 35.331 -11.284 -18.165 1.00 87.75 70 GLU A CA 1
ATOM 562 C C . GLU A 1 70 ? 34.955 -10.041 -18.979 1.00 87.75 70 GLU A C 1
ATOM 564 O O . GLU A 1 70 ? 34.551 -9.027 -18.410 1.00 87.75 70 GLU A O 1
ATOM 569 N N . LYS A 1 71 ? 34.967 -10.137 -20.319 1.00 89.44 71 LYS A N 1
ATOM 570 C CA . LYS A 1 71 ? 34.452 -9.072 -21.198 1.00 89.44 71 LYS A CA 1
ATOM 571 C C . LYS A 1 71 ? 32.962 -8.819 -20.966 1.00 89.44 71 LYS A C 1
ATOM 573 O O . LYS A 1 71 ? 32.527 -7.669 -20.981 1.00 89.44 71 LYS A O 1
ATOM 578 N N . ILE A 1 72 ? 32.186 -9.879 -20.726 1.00 89.38 72 ILE A N 1
ATOM 579 C CA . ILE A 1 72 ? 30.762 -9.766 -20.390 1.00 89.38 72 ILE A CA 1
ATOM 580 C C . ILE A 1 72 ? 30.569 -9.083 -19.030 1.00 89.38 72 ILE A C 1
ATOM 582 O O . ILE A 1 72 ? 29.698 -8.221 -18.914 1.00 89.38 72 ILE A O 1
ATOM 586 N N . ASP A 1 73 ? 31.373 -9.413 -18.014 1.00 88.00 73 ASP A N 1
ATOM 587 C CA . ASP A 1 73 ? 31.301 -8.744 -16.707 1.00 88.00 73 ASP A CA 1
ATOM 588 C C . ASP A 1 73 ? 31.633 -7.246 -16.811 1.00 88.00 73 ASP A C 1
ATOM 590 O O . ASP A 1 73 ? 30.885 -6.395 -16.313 1.00 88.00 73 ASP A O 1
ATOM 594 N N . TYR A 1 74 ? 32.692 -6.905 -17.552 1.00 90.69 74 TYR A N 1
ATOM 595 C CA . TYR A 1 74 ? 33.060 -5.520 -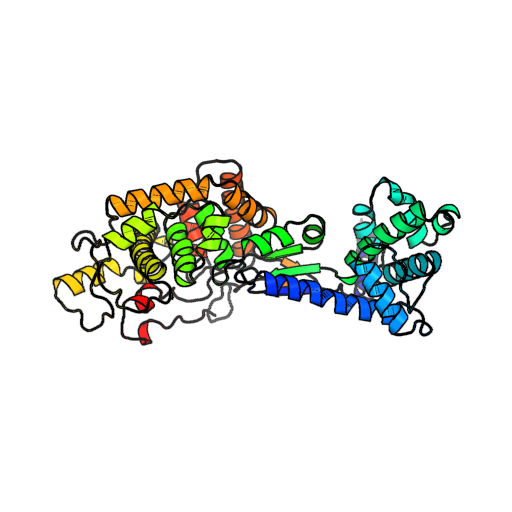17.834 1.00 90.69 74 TYR A CA 1
ATOM 596 C C . TYR A 1 74 ? 31.939 -4.760 -18.564 1.00 90.69 74 TYR A C 1
ATOM 598 O O . TYR A 1 74 ? 31.533 -3.679 -18.122 1.00 90.69 74 TYR A O 1
ATOM 606 N N . LEU A 1 75 ? 31.346 -5.353 -19.609 1.00 91.00 75 LEU A N 1
ATOM 607 C CA . LEU A 1 75 ? 30.191 -4.771 -20.299 1.00 91.00 75 LEU A CA 1
ATOM 608 C C . LEU A 1 75 ? 28.983 -4.617 -19.359 1.00 91.00 75 LEU A C 1
ATOM 610 O O . LEU A 1 75 ? 28.323 -3.578 -19.358 1.00 91.00 75 LEU A O 1
ATOM 614 N N . GLY A 1 76 ? 28.721 -5.602 -18.497 1.00 89.12 76 GLY A N 1
ATOM 615 C CA . GLY A 1 76 ? 27.669 -5.540 -17.481 1.00 89.12 76 GLY A CA 1
ATOM 616 C C . GLY A 1 76 ? 27.857 -4.379 -16.498 1.00 89.12 76 GLY A C 1
ATOM 617 O O . GLY A 1 76 ? 26.885 -3.722 -16.109 1.00 89.12 76 GLY A O 1
ATOM 618 N N . ARG A 1 77 ? 29.104 -4.061 -16.129 1.00 88.88 77 ARG A N 1
ATOM 619 C CA . ARG A 1 77 ? 29.437 -2.886 -15.309 1.00 88.88 77 ARG A CA 1
ATOM 620 C C . ARG A 1 77 ? 29.214 -1.571 -16.057 1.00 88.88 77 ARG A C 1
ATOM 622 O O . ARG A 1 77 ? 28.707 -0.633 -15.437 1.00 88.88 77 ARG A O 1
ATOM 629 N N . ILE A 1 78 ? 29.557 -1.497 -17.345 1.00 91.88 78 ILE A N 1
ATOM 630 C CA . ILE A 1 78 ? 29.270 -0.334 -18.204 1.00 91.88 78 ILE A CA 1
ATOM 631 C C . ILE A 1 78 ? 27.763 -0.102 -18.284 1.00 91.88 78 ILE A C 1
ATOM 633 O O . ILE A 1 78 ? 27.308 0.996 -17.964 1.00 91.88 78 ILE A O 1
ATOM 637 N N . ILE A 1 79 ? 26.987 -1.148 -18.594 1.00 90.06 79 ILE A N 1
ATOM 638 C CA . ILE A 1 79 ? 25.521 -1.089 -18.635 1.00 90.06 79 ILE A CA 1
ATOM 639 C C . ILE A 1 79 ? 25.001 -0.565 -17.300 1.00 90.06 79 ILE A C 1
ATOM 641 O O . ILE A 1 79 ? 24.263 0.414 -17.269 1.00 90.06 79 ILE A O 1
ATOM 645 N N . ARG A 1 80 ? 25.434 -1.140 -16.171 1.00 83.56 80 ARG A N 1
ATOM 646 C CA . ARG A 1 80 ? 24.985 -0.724 -14.833 1.00 83.56 80 ARG A CA 1
ATOM 647 C C . ARG A 1 80 ? 25.279 0.748 -14.540 1.00 83.56 80 ARG A C 1
ATOM 649 O O . ARG A 1 80 ? 24.378 1.432 -14.054 1.00 83.56 80 ARG A O 1
ATOM 656 N N . LYS A 1 81 ? 26.496 1.221 -14.831 1.00 87.25 81 LYS A N 1
ATOM 657 C CA . LYS A 1 81 ? 26.932 2.607 -14.581 1.00 87.25 81 LYS A CA 1
ATOM 658 C C . LYS A 1 81 ? 26.459 3.609 -15.642 1.00 87.25 81 LYS A C 1
ATOM 660 O O . LYS A 1 81 ? 26.606 4.803 -15.413 1.00 87.25 81 LYS A O 1
ATOM 665 N N . GLU A 1 82 ? 25.917 3.137 -16.765 1.00 90.44 82 GLU A N 1
ATOM 666 C CA . GLU A 1 82 ? 25.475 3.948 -17.913 1.00 90.44 82 GLU A CA 1
ATOM 667 C C . GLU A 1 82 ? 26.566 4.868 -18.471 1.00 90.44 82 GLU A C 1
ATOM 669 O O . GLU A 1 82 ? 26.285 5.969 -18.948 1.00 90.44 82 GLU A O 1
ATOM 674 N N . ARG A 1 83 ? 27.826 4.430 -18.386 1.00 92.44 83 ARG A N 1
ATOM 675 C CA . ARG A 1 83 ? 28.977 5.184 -18.882 1.00 92.44 83 ARG A CA 1
ATOM 676 C C . ARG A 1 83 ? 30.150 4.272 -19.200 1.00 92.44 83 ARG A C 1
ATOM 678 O O . ARG A 1 83 ? 30.351 3.260 -18.521 1.00 92.44 83 ARG A O 1
ATOM 685 N N . TYR A 1 84 ? 30.949 4.698 -20.169 1.00 93.25 84 TYR A N 1
ATOM 686 C CA . TYR A 1 84 ? 32.278 4.154 -20.390 1.00 93.25 84 TYR A CA 1
ATOM 687 C C . TYR A 1 84 ? 33.201 4.472 -19.206 1.00 93.25 84 TYR A C 1
ATOM 689 O O . TYR A 1 84 ? 33.067 5.508 -18.550 1.00 93.25 84 TYR A O 1
ATOM 697 N N . PHE A 1 85 ? 34.118 3.561 -18.907 1.00 91.50 85 PHE A N 1
ATOM 698 C CA . PHE A 1 85 ? 35.248 3.786 -18.011 1.00 91.50 85 PHE A CA 1
ATOM 699 C C . PHE A 1 85 ? 36.323 2.756 -18.354 1.00 91.50 85 PHE A C 1
ATOM 701 O O . PHE A 1 85 ? 35.991 1.613 -18.663 1.00 91.50 85 PHE A O 1
ATOM 708 N N . GLU A 1 86 ? 37.594 3.126 -18.271 1.00 85.94 86 GLU A N 1
ATOM 709 C CA . GLU A 1 86 ? 38.687 2.173 -18.466 1.00 85.94 86 GLU A CA 1
ATOM 710 C C . GLU A 1 86 ? 38.819 1.241 -17.247 1.00 85.94 86 GLU A C 1
ATOM 712 O O . GLU A 1 86 ? 38.567 1.646 -16.109 1.00 85.94 86 GLU A O 1
ATOM 717 N N . ASP A 1 87 ? 39.157 -0.026 -17.489 1.00 81.56 87 ASP A N 1
ATOM 718 C CA . ASP A 1 87 ? 39.472 -1.019 -16.459 1.00 81.56 87 ASP A CA 1
ATOM 719 C C . ASP A 1 87 ? 40.904 -1.516 -16.677 1.00 81.56 87 ASP A C 1
ATOM 721 O O . ASP A 1 87 ? 41.337 -1.677 -17.817 1.00 81.56 87 ASP A O 1
ATOM 725 N N . GLU A 1 88 ? 41.638 -1.725 -15.585 1.00 75.94 88 GLU A N 1
ATOM 726 C CA . GLU A 1 88 ? 43.059 -2.094 -15.624 1.00 75.94 88 GLU A CA 1
ATOM 727 C C . GLU A 1 88 ? 43.296 -3.480 -16.236 1.00 75.94 88 GLU A C 1
ATOM 729 O O . GLU A 1 88 ? 44.379 -3.750 -16.749 1.00 75.94 88 GLU A O 1
ATOM 734 N N . VAL A 1 89 ? 42.290 -4.360 -16.192 1.00 76.00 89 VAL A N 1
ATOM 735 C CA . VAL A 1 89 ? 42.434 -5.772 -16.564 1.00 76.00 89 VAL A CA 1
ATOM 736 C C . VAL A 1 89 ? 41.801 -6.072 -17.925 1.00 76.00 89 VAL A C 1
ATOM 738 O O . VAL A 1 89 ? 42.332 -6.884 -18.683 1.00 76.00 89 VAL A O 1
ATOM 741 N N . TYR A 1 90 ? 40.690 -5.413 -18.272 1.00 72.00 90 TYR A N 1
ATOM 742 C CA . TYR A 1 90 ? 39.953 -5.680 -19.513 1.00 72.00 90 TYR A CA 1
ATOM 743 C C . TYR A 1 90 ? 39.546 -4.390 -20.225 1.00 72.00 90 TYR A C 1
ATOM 745 O O . TYR A 1 90 ? 38.719 -3.625 -19.733 1.00 72.00 90 TYR A O 1
ATOM 753 N N . ARG A 1 91 ? 40.069 -4.186 -21.439 1.00 71.00 91 ARG A N 1
ATOM 754 C CA . ARG A 1 91 ? 39.738 -3.036 -22.286 1.00 71.00 91 ARG A CA 1
ATOM 755 C C . ARG A 1 91 ? 38.895 -3.481 -23.477 1.00 71.00 91 ARG A C 1
ATOM 757 O O . ARG A 1 91 ? 39.273 -4.390 -24.214 1.00 71.00 91 ARG A O 1
ATOM 764 N N . LEU A 1 92 ? 37.748 -2.833 -23.647 1.00 83.81 92 LEU A N 1
ATOM 765 C CA . LEU A 1 92 ? 37.031 -2.777 -24.917 1.00 83.81 92 LEU A CA 1
ATOM 766 C C . LEU A 1 92 ? 37.058 -1.328 -25.377 1.00 83.81 92 LEU A C 1
ATOM 768 O O . LEU A 1 92 ? 36.839 -0.418 -24.567 1.00 83.81 92 LEU A O 1
ATOM 772 N N . ASP A 1 93 ? 37.311 -1.117 -26.661 1.00 89.81 93 ASP A N 1
ATOM 773 C CA . ASP A 1 93 ? 37.221 0.221 -27.219 1.00 89.81 93 ASP A CA 1
ATOM 774 C C . ASP A 1 93 ? 35.751 0.635 -27.337 1.00 89.81 93 ASP A C 1
ATOM 776 O O . ASP A 1 93 ? 34.824 -0.184 -27.345 1.00 89.81 93 ASP A O 1
ATOM 780 N N . ARG A 1 94 ? 35.508 1.945 -27.412 1.00 92.19 94 ARG A N 1
ATOM 781 C CA . ARG A 1 94 ? 34.145 2.495 -27.459 1.00 92.19 94 ARG A CA 1
ATOM 782 C C . ARG A 1 94 ? 33.332 1.923 -28.618 1.00 92.19 94 ARG A C 1
ATOM 784 O O . ARG A 1 94 ? 32.145 1.652 -28.449 1.00 92.19 94 ARG A O 1
ATOM 791 N N . GLN A 1 95 ? 33.972 1.680 -29.760 1.00 92.06 95 GLN A N 1
ATOM 792 C CA . GLN A 1 95 ? 33.340 1.061 -30.923 1.00 92.06 95 GLN A CA 1
ATOM 793 C C . GLN A 1 95 ? 32.848 -0.365 -30.635 1.00 92.06 95 GLN A C 1
ATOM 795 O O . GLN A 1 95 ? 31.720 -0.703 -31.006 1.00 92.06 95 GLN A O 1
ATOM 800 N N . ASP A 1 96 ? 33.635 -1.178 -29.928 1.00 91.19 96 ASP A N 1
ATOM 801 C CA . ASP A 1 96 ? 33.238 -2.535 -29.536 1.00 91.19 96 ASP A CA 1
ATOM 802 C C . ASP A 1 96 ? 32.060 -2.507 -28.566 1.00 91.19 96 ASP A C 1
ATOM 804 O O . ASP A 1 96 ? 31.135 -3.315 -28.673 1.00 91.19 96 ASP A O 1
ATOM 808 N N . ILE A 1 97 ? 32.061 -1.553 -27.634 1.00 93.81 97 ILE A N 1
ATOM 809 C CA . ILE A 1 97 ? 30.973 -1.378 -26.668 1.00 93.81 97 ILE A CA 1
ATOM 810 C C . ILE A 1 97 ? 29.694 -0.954 -27.380 1.00 93.81 97 ILE A C 1
ATOM 812 O O . ILE A 1 97 ? 28.656 -1.572 -27.158 1.00 93.81 97 ILE A O 1
ATOM 816 N N . ILE A 1 98 ? 29.757 0.051 -28.258 1.00 94.69 98 ILE A N 1
ATOM 817 C CA . ILE A 1 98 ? 28.604 0.499 -29.050 1.00 94.69 98 ILE A CA 1
ATOM 818 C C . ILE A 1 98 ? 28.037 -0.678 -29.852 1.00 94.69 98 ILE A C 1
ATOM 820 O O . ILE A 1 98 ? 26.843 -0.958 -29.763 1.00 94.69 98 ILE A O 1
ATOM 824 N N . SER A 1 99 ? 28.897 -1.423 -30.549 1.00 92.62 99 SER A N 1
ATOM 825 C CA . SER A 1 99 ? 28.499 -2.589 -31.350 1.00 92.62 99 SER A CA 1
ATOM 826 C C . SER A 1 99 ? 27.872 -3.695 -30.495 1.00 92.62 99 SER A C 1
ATOM 828 O O . SER A 1 99 ? 26.856 -4.280 -30.869 1.00 92.62 99 SER A O 1
ATOM 830 N N . SER A 1 100 ? 28.435 -3.956 -29.312 1.00 94.19 100 SER A N 1
ATOM 831 C CA . SER A 1 100 ? 27.913 -4.952 -28.371 1.00 94.19 100 SER A CA 1
ATOM 832 C C . SER A 1 100 ? 26.539 -4.555 -27.835 1.00 94.19 100 SER A C 1
ATOM 834 O O . SER A 1 100 ? 25.631 -5.382 -27.800 1.00 94.19 100 SER A O 1
ATOM 836 N N . LEU A 1 101 ? 26.359 -3.286 -27.453 1.00 94.31 101 LEU A N 1
ATOM 837 C CA . LEU A 1 101 ? 25.078 -2.776 -26.966 1.00 94.31 101 LEU A CA 1
ATOM 838 C C . LEU A 1 101 ? 24.006 -2.834 -28.061 1.00 94.31 101 LEU A C 1
ATOM 840 O O . LEU A 1 101 ? 22.903 -3.292 -27.785 1.00 94.31 101 LEU A O 1
ATOM 844 N N . ILE A 1 102 ? 24.330 -2.445 -29.299 1.00 92.62 102 ILE A N 1
ATOM 845 C CA . ILE A 1 102 ? 23.408 -2.544 -30.445 1.00 92.62 102 ILE A CA 1
ATOM 846 C C . ILE A 1 102 ? 22.974 -3.991 -30.663 1.00 92.62 102 ILE A C 1
ATOM 848 O O . ILE A 1 102 ? 21.783 -4.260 -30.782 1.00 92.62 102 ILE A O 1
ATOM 852 N N . ARG A 1 103 ? 23.921 -4.932 -30.641 1.00 91.50 103 ARG A N 1
ATOM 853 C CA . ARG A 1 103 ? 23.625 -6.355 -30.826 1.00 91.50 103 ARG A CA 1
ATOM 854 C C . ARG A 1 103 ? 22.722 -6.913 -29.727 1.00 91.50 103 ARG A C 1
ATOM 856 O O . ARG A 1 103 ? 21.833 -7.706 -30.013 1.00 91.50 103 ARG A O 1
ATOM 863 N N . ILE A 1 104 ? 22.915 -6.475 -28.484 1.00 90.69 104 ILE A N 1
ATOM 864 C CA . ILE A 1 104 ? 22.029 -6.817 -27.364 1.00 90.69 104 ILE A CA 1
ATOM 865 C C . ILE A 1 104 ? 20.620 -6.252 -27.585 1.00 90.69 104 ILE A C 1
ATOM 867 O O . ILE A 1 104 ? 19.644 -6.957 -27.339 1.00 90.69 104 ILE A O 1
ATOM 871 N N . VAL A 1 105 ? 20.504 -5.005 -28.060 1.00 89.56 105 VAL A N 1
ATOM 872 C CA . VAL A 1 105 ? 19.203 -4.407 -28.400 1.00 89.56 105 VAL A CA 1
ATOM 873 C C . VAL A 1 105 ? 18.529 -5.206 -29.513 1.00 89.56 105 VAL A C 1
ATOM 875 O O . VAL A 1 105 ? 17.408 -5.653 -29.326 1.00 89.56 105 VAL A O 1
ATOM 878 N N . GLN A 1 106 ? 19.222 -5.472 -30.619 1.00 87.38 106 GLN A N 1
ATOM 879 C CA . GLN A 1 106 ? 18.698 -6.240 -31.756 1.00 87.38 106 GLN A CA 1
ATOM 880 C C . GLN A 1 106 ? 18.314 -7.678 -31.391 1.00 87.38 106 GLN A C 1
ATOM 882 O O . GLN A 1 106 ? 17.373 -8.223 -31.949 1.00 87.38 106 GLN A O 1
ATOM 887 N N . TYR A 1 107 ? 19.015 -8.301 -30.441 1.00 86.19 107 TYR A N 1
ATOM 888 C CA . TYR A 1 107 ? 18.645 -9.627 -29.944 1.00 86.19 107 TYR A CA 1
ATOM 889 C C . TYR A 1 107 ? 17.302 -9.621 -29.197 1.00 86.19 107 TYR A C 1
ATOM 891 O O . TYR A 1 107 ? 16.584 -10.617 -29.215 1.00 86.19 107 TYR A O 1
ATOM 899 N N . ARG A 1 108 ? 16.967 -8.511 -28.526 1.00 81.94 108 ARG A N 1
ATOM 900 C CA . ARG A 1 108 ? 15.739 -8.370 -27.730 1.00 81.94 108 ARG A CA 1
ATOM 901 C C . ARG A 1 108 ? 14.583 -7.714 -28.478 1.00 81.94 108 ARG A C 1
ATOM 903 O O . ARG A 1 108 ? 13.448 -7.929 -28.089 1.00 81.94 108 ARG A O 1
ATOM 910 N N . VAL A 1 109 ? 14.872 -6.924 -29.504 1.00 79.94 109 VAL A N 1
ATOM 911 C CA . VAL A 1 109 ? 13.891 -6.204 -30.320 1.00 79.94 109 VAL A CA 1
ATOM 912 C C . VAL A 1 109 ? 13.631 -7.019 -31.572 1.00 79.94 109 VAL A C 1
ATOM 914 O O . VAL A 1 109 ? 14.438 -6.988 -32.499 1.00 79.94 109 VAL A O 1
ATOM 917 N N . GLN A 1 110 ? 12.533 -7.772 -31.590 1.00 70.81 110 GLN A N 1
ATOM 918 C CA . GLN A 1 110 ? 12.252 -8.700 -32.687 1.00 70.81 110 GLN A CA 1
ATOM 919 C C . GLN A 1 110 ? 11.268 -8.147 -33.710 1.00 70.81 110 GLN A C 1
ATOM 921 O O . GLN A 1 110 ? 11.264 -8.596 -34.857 1.00 70.81 110 GLN A O 1
ATOM 926 N N . ASN A 1 111 ? 10.451 -7.171 -33.321 1.00 67.38 111 ASN A N 1
ATOM 927 C CA . ASN A 1 111 ? 9.415 -6.610 -34.177 1.00 67.38 111 ASN A CA 1
ATOM 928 C C . ASN A 1 111 ? 9.396 -5.066 -34.127 1.00 67.38 111 ASN A C 1
ATOM 930 O O . ASN A 1 111 ? 10.104 -4.409 -33.359 1.00 67.38 111 ASN A O 1
ATOM 934 N N . VAL A 1 112 ? 8.560 -4.476 -34.986 1.00 68.75 112 VAL A N 1
ATOM 935 C CA . VAL A 1 112 ? 8.384 -3.017 -35.084 1.00 68.75 112 VAL A CA 1
ATOM 936 C C . VAL A 1 112 ? 7.793 -2.430 -33.800 1.00 68.75 112 VAL A C 1
ATOM 938 O O . VAL A 1 112 ? 8.138 -1.314 -33.429 1.00 68.75 112 VAL A O 1
ATOM 941 N N . ARG A 1 113 ? 6.941 -3.179 -33.095 1.00 66.94 113 ARG A N 1
ATOM 942 C CA . ARG A 1 113 ? 6.298 -2.725 -31.861 1.00 66.94 113 ARG A CA 1
ATOM 943 C C . ARG A 1 113 ? 7.310 -2.577 -30.719 1.00 66.94 113 ARG A C 1
ATOM 945 O O . ARG A 1 113 ? 7.331 -1.531 -30.076 1.00 66.94 113 ARG A O 1
ATOM 952 N N . ASP A 1 114 ? 8.178 -3.563 -30.515 1.00 68.38 114 ASP A N 1
ATOM 953 C CA . ASP A 1 114 ? 9.280 -3.528 -29.548 1.00 68.38 114 ASP A CA 1
ATOM 954 C C . ASP A 1 114 ? 10.201 -2.338 -29.845 1.00 68.38 114 ASP A C 1
ATOM 956 O O . ASP A 1 114 ? 10.648 -1.614 -28.949 1.00 68.38 114 ASP A O 1
ATOM 960 N N . PHE A 1 115 ? 10.459 -2.100 -31.136 1.00 76.62 115 PHE A N 1
ATOM 961 C CA . PHE A 1 115 ? 11.254 -0.967 -31.578 1.00 76.62 115 PHE A CA 1
ATOM 962 C C . PHE A 1 115 ? 10.550 0.367 -31.303 1.00 76.62 115 PHE A C 1
ATOM 964 O O . PHE A 1 115 ? 11.197 1.299 -30.826 1.00 76.62 115 PHE A O 1
ATOM 971 N N . ASP A 1 116 ? 9.238 0.468 -31.526 1.00 75.19 116 ASP A N 1
ATOM 972 C CA . ASP A 1 116 ? 8.453 1.674 -31.247 1.00 75.19 116 ASP A CA 1
ATOM 973 C C . ASP A 1 116 ? 8.411 2.010 -29.746 1.00 75.19 116 ASP A C 1
ATOM 975 O O . ASP A 1 116 ? 8.521 3.182 -29.363 1.00 75.19 116 ASP A O 1
ATOM 979 N N . GLU A 1 117 ? 8.333 1.004 -28.869 1.00 71.38 117 GLU A N 1
ATOM 980 C CA . GLU A 1 117 ? 8.415 1.197 -27.415 1.00 71.38 117 GLU A CA 1
ATOM 981 C C . GLU A 1 117 ? 9.765 1.787 -26.981 1.00 71.38 117 GLU A C 1
ATOM 983 O O . GLU A 1 117 ? 9.834 2.635 -26.084 1.00 71.38 117 GLU A O 1
ATOM 988 N N . ILE A 1 118 ? 10.854 1.404 -27.643 1.00 76.06 118 ILE A N 1
ATOM 989 C CA . ILE A 1 118 ? 12.170 2.012 -27.429 1.00 76.06 118 ILE A CA 1
ATOM 990 C C . ILE A 1 118 ? 12.197 3.418 -28.019 1.00 76.06 118 ILE A C 1
ATOM 992 O O . ILE A 1 118 ? 12.549 4.376 -27.331 1.00 76.06 118 ILE A O 1
ATOM 996 N N . ARG A 1 119 ? 11.779 3.554 -29.279 1.00 78.38 119 ARG A N 1
ATOM 997 C CA . ARG A 1 119 ? 11.802 4.779 -30.084 1.00 78.38 119 ARG A CA 1
ATOM 998 C C . ARG A 1 119 ? 11.109 5.957 -29.410 1.00 78.38 119 ARG A C 1
ATOM 1000 O O . ARG A 1 119 ? 11.569 7.101 -29.510 1.00 78.38 119 ARG A O 1
ATOM 1007 N N . ASN A 1 120 ? 9.998 5.693 -28.732 1.00 74.56 120 ASN A N 1
ATOM 1008 C CA . ASN A 1 120 ? 9.230 6.706 -28.012 1.00 74.56 120 ASN A CA 1
ATOM 1009 C C . ASN A 1 120 ? 9.959 7.244 -26.770 1.00 74.56 120 ASN A C 1
ATOM 1011 O O . ASN A 1 120 ? 9.654 8.345 -26.315 1.00 74.56 120 ASN A O 1
ATOM 1015 N N . ASN A 1 121 ? 10.956 6.513 -26.265 1.00 69.75 121 ASN A N 1
ATOM 1016 C CA . ASN A 1 121 ? 11.683 6.816 -25.034 1.00 69.75 121 ASN A CA 1
ATOM 1017 C C . ASN A 1 121 ? 13.131 7.296 -25.256 1.00 69.75 121 ASN A C 1
ATOM 1019 O O . ASN A 1 121 ? 13.805 7.679 -24.296 1.00 69.75 121 ASN A O 1
ATOM 1023 N N . ILE A 1 122 ? 13.620 7.317 -26.501 1.00 78.44 122 ILE A N 1
ATOM 1024 C CA . ILE A 1 122 ? 14.950 7.843 -26.837 1.00 78.44 122 ILE A CA 1
ATOM 1025 C C . ILE A 1 122 ? 14.975 9.378 -26.702 1.00 78.44 122 ILE A C 1
ATOM 1027 O O . ILE A 1 122 ? 14.036 10.068 -27.102 1.00 78.44 122 ILE A O 1
ATOM 1031 N N . ASN A 1 123 ? 16.079 9.932 -26.180 1.00 76.88 123 ASN A N 1
ATOM 1032 C CA . ASN A 1 123 ? 16.309 11.381 -26.168 1.00 76.88 123 ASN A CA 1
ATOM 1033 C C . ASN A 1 123 ? 16.203 11.958 -27.595 1.00 76.88 123 ASN A C 1
ATOM 1035 O O . ASN A 1 123 ? 16.911 11.508 -28.496 1.00 76.88 123 ASN A O 1
ATOM 1039 N N . LYS A 1 124 ? 15.371 12.994 -27.771 1.00 78.25 124 LYS A N 1
ATOM 1040 C CA . LYS A 1 124 ? 15.145 13.690 -29.047 1.00 78.25 124 LYS A CA 1
ATOM 1041 C C . LYS A 1 124 ? 16.444 14.098 -29.747 1.00 78.25 124 LYS A C 1
ATOM 1043 O O . LYS A 1 124 ? 16.523 13.939 -30.960 1.00 78.25 124 LYS A O 1
ATOM 1048 N N . ASP A 1 125 ? 17.458 14.528 -28.996 1.00 83.31 125 ASP A N 1
ATOM 1049 C CA . ASP A 1 125 ? 18.729 15.013 -29.556 1.00 83.31 125 ASP A CA 1
ATOM 1050 C C . ASP A 1 125 ? 19.530 13.919 -30.278 1.00 83.31 125 ASP A C 1
ATOM 1052 O O . ASP A 1 125 ? 20.259 14.195 -31.226 1.00 83.31 125 ASP A O 1
ATOM 1056 N N . LEU A 1 126 ? 19.406 12.666 -29.828 1.00 84.94 126 LEU A N 1
ATOM 1057 C CA . LEU A 1 126 ? 20.156 11.520 -30.358 1.00 84.94 126 LEU A CA 1
ATOM 1058 C C . LEU A 1 126 ? 19.263 10.523 -31.098 1.00 84.94 126 LEU A C 1
ATOM 1060 O O . LEU A 1 126 ? 19.752 9.499 -31.570 1.00 84.94 126 LEU A O 1
ATOM 1064 N N . LYS A 1 127 ? 17.963 10.814 -31.208 1.00 87.50 127 LYS A N 1
ATOM 1065 C CA . LYS A 1 127 ? 16.947 9.883 -31.699 1.00 87.50 127 LYS A CA 1
ATOM 1066 C C . LYS A 1 127 ? 17.282 9.331 -33.081 1.00 87.50 127 LYS A C 1
ATOM 1068 O O . LYS A 1 127 ? 17.396 8.123 -33.228 1.00 87.50 127 LYS A O 1
ATOM 1073 N N . HIS A 1 128 ? 17.536 10.208 -34.050 1.00 88.69 128 HIS A N 1
ATOM 1074 C CA . HIS A 1 128 ? 17.870 9.801 -35.419 1.00 88.69 128 HIS A CA 1
ATOM 1075 C C . HIS A 1 128 ? 19.125 8.915 -35.481 1.00 88.69 128 HIS A C 1
ATOM 1077 O O . HIS A 1 128 ? 19.156 7.908 -36.179 1.00 88.69 128 HIS A O 1
ATOM 1083 N N . VAL A 1 129 ? 20.167 9.272 -34.727 1.00 90.44 129 VAL A N 1
ATOM 1084 C CA . VAL A 1 129 ? 21.427 8.517 -34.714 1.00 90.44 129 VAL A CA 1
ATOM 1085 C C . VAL A 1 129 ? 21.243 7.138 -34.081 1.00 90.44 129 VAL A C 1
ATOM 1087 O O . VAL A 1 129 ? 21.726 6.149 -34.622 1.00 90.44 129 VAL A O 1
ATOM 1090 N N . LEU A 1 130 ? 20.538 7.061 -32.951 1.00 90.75 130 LEU A N 1
ATOM 1091 C CA . LEU A 1 130 ? 20.288 5.802 -32.254 1.00 90.75 130 LEU A CA 1
ATOM 1092 C C . LEU A 1 130 ? 19.362 4.882 -33.058 1.00 90.75 130 LEU A C 1
ATOM 1094 O O . LEU A 1 130 ? 19.620 3.685 -33.109 1.00 90.75 130 LEU A O 1
ATOM 1098 N N . GLU A 1 131 ? 18.342 5.425 -33.730 1.00 90.12 131 GLU A N 1
ATOM 1099 C CA . GLU A 1 131 ? 17.499 4.664 -34.661 1.00 90.12 131 GLU A CA 1
ATOM 1100 C C . GLU A 1 131 ? 18.336 4.074 -35.799 1.00 90.12 131 GLU A C 1
ATOM 1102 O O . GLU A 1 131 ? 18.266 2.870 -36.037 1.00 90.12 131 GLU A O 1
ATOM 1107 N N . ASN A 1 132 ? 19.187 4.881 -36.443 1.00 91.50 132 ASN A N 1
ATOM 1108 C CA . ASN A 1 132 ? 20.057 4.388 -37.509 1.00 91.50 132 ASN A CA 1
ATOM 1109 C C . ASN A 1 132 ? 21.015 3.298 -37.016 1.00 91.50 132 ASN A C 1
ATOM 1111 O O . ASN A 1 132 ? 21.155 2.277 -37.679 1.00 91.50 132 ASN A O 1
ATOM 1115 N N . LEU A 1 133 ? 21.627 3.477 -35.841 1.00 91.31 133 LEU A N 1
ATOM 1116 C CA . LEU A 1 133 ? 22.500 2.467 -35.236 1.00 91.31 133 LEU A CA 1
ATOM 1117 C C . LEU A 1 133 ? 21.763 1.146 -34.974 1.00 91.31 133 LEU A C 1
ATOM 1119 O O . LEU A 1 133 ? 22.282 0.084 -35.300 1.00 91.31 133 LEU A O 1
ATOM 1123 N N . ILE A 1 134 ? 20.560 1.198 -34.394 1.00 89.12 134 ILE A N 1
ATOM 1124 C CA . ILE A 1 134 ? 19.778 -0.003 -34.059 1.00 89.12 134 ILE A CA 1
ATOM 1125 C C . ILE A 1 134 ? 19.269 -0.704 -35.326 1.00 89.12 134 ILE A C 1
ATOM 1127 O O . ILE A 1 134 ? 19.246 -1.931 -35.372 1.00 89.12 134 ILE A O 1
ATOM 1131 N N . LEU A 1 135 ? 18.903 0.054 -36.363 1.00 88.19 135 LEU A N 1
ATOM 1132 C CA . LEU A 1 135 ? 18.400 -0.468 -37.638 1.00 88.19 135 LEU A CA 1
ATOM 1133 C C . LEU A 1 135 ? 19.511 -0.808 -38.649 1.00 88.19 135 LEU A C 1
ATOM 1135 O O . LEU A 1 135 ? 19.210 -1.215 -39.768 1.00 88.19 135 LEU A O 1
ATOM 1139 N N . ASN A 1 136 ? 20.786 -0.665 -38.271 1.00 87.88 136 ASN A N 1
ATOM 1140 C CA . ASN A 1 136 ? 21.956 -0.848 -39.141 1.00 87.88 136 ASN A CA 1
ATOM 1141 C C . ASN A 1 136 ? 21.977 0.068 -40.386 1.00 87.88 136 ASN A C 1
ATOM 1143 O O . ASN A 1 136 ? 22.522 -0.303 -41.428 1.00 87.88 136 ASN A O 1
ATOM 1147 N N . TYR A 1 137 ? 21.415 1.275 -40.292 1.00 91.06 137 TYR A N 1
ATOM 1148 C CA . TYR A 1 137 ? 21.591 2.313 -41.308 1.00 91.06 137 TYR A CA 1
ATOM 1149 C C . TYR A 1 137 ? 22.933 3.048 -41.144 1.00 91.06 137 TYR A C 1
ATOM 1151 O O . TYR A 1 137 ? 23.491 3.082 -40.044 1.00 91.06 137 TYR A O 1
ATOM 1159 N N . PRO A 1 138 ? 23.450 3.691 -42.210 1.00 89.31 138 PRO A N 1
ATOM 1160 C CA . PRO A 1 138 ? 24.675 4.478 -42.134 1.00 89.31 138 PRO A CA 1
ATOM 1161 C C . PRO A 1 138 ? 24.598 5.601 -41.094 1.00 89.31 138 PRO A C 1
ATOM 1163 O O . PRO A 1 138 ? 23.586 6.302 -40.969 1.00 89.31 138 PRO A O 1
ATOM 1166 N N . VAL A 1 139 ? 25.707 5.804 -40.382 1.00 91.44 139 VAL A N 1
ATOM 1167 C CA . VAL A 1 139 ? 25.871 6.880 -39.402 1.00 91.44 139 VAL A CA 1
ATOM 1168 C C . VAL A 1 139 ? 27.235 7.568 -39.553 1.00 91.44 139 VAL A C 1
ATOM 1170 O O . VAL A 1 139 ? 28.171 6.944 -40.050 1.00 91.44 139 VAL A O 1
ATOM 1173 N N . PRO A 1 140 ? 27.384 8.843 -39.142 1.00 90.38 140 PRO A N 1
ATOM 1174 C CA . PRO A 1 140 ? 28.662 9.550 -39.235 1.00 90.38 140 PRO A CA 1
ATOM 1175 C C . PRO A 1 140 ? 29.776 8.903 -38.398 1.00 90.38 140 PRO A C 1
ATOM 1177 O O . PRO A 1 140 ? 29.565 8.596 -37.224 1.00 90.38 140 PRO A O 1
ATOM 1180 N N . ASN A 1 141 ? 30.995 8.815 -38.947 1.00 88.06 141 ASN A N 1
ATOM 1181 C CA . ASN A 1 141 ? 32.164 8.254 -38.245 1.00 88.06 141 ASN A CA 1
ATOM 1182 C C . ASN A 1 141 ? 32.475 8.946 -36.909 1.00 88.06 141 ASN A C 1
ATOM 1184 O O . ASN A 1 141 ? 32.981 8.312 -35.986 1.00 88.06 141 AS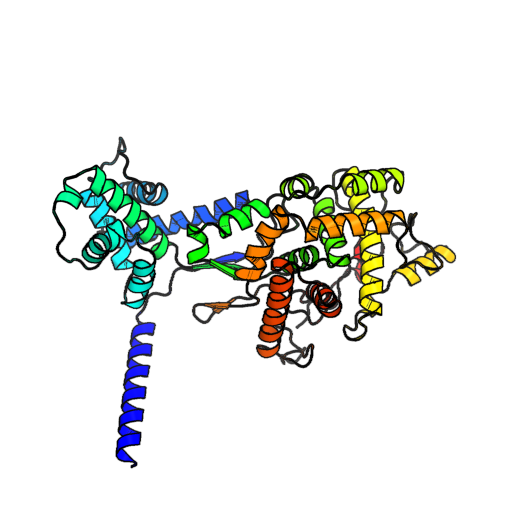N A O 1
ATOM 1188 N N . MET A 1 142 ? 32.094 10.221 -36.768 1.00 89.44 142 MET A N 1
ATOM 1189 C CA . MET A 1 142 ? 32.257 11.006 -35.541 1.00 89.44 142 MET A CA 1
ATOM 1190 C C . MET A 1 142 ? 31.648 10.326 -34.299 1.00 89.44 142 MET A C 1
ATOM 1192 O O . MET A 1 142 ? 32.096 10.580 -33.186 1.00 89.44 142 MET A O 1
ATOM 1196 N N . ILE A 1 143 ? 30.657 9.442 -34.470 1.00 89.50 143 ILE A N 1
ATOM 1197 C CA . ILE A 1 143 ? 30.074 8.643 -33.378 1.00 89.50 143 ILE A CA 1
ATOM 1198 C C . ILE A 1 143 ? 31.093 7.697 -32.740 1.00 89.50 143 ILE A C 1
ATOM 1200 O O . ILE A 1 143 ? 30.991 7.415 -31.548 1.00 89.50 143 ILE A O 1
ATOM 1204 N N . TYR A 1 144 ? 32.054 7.212 -33.523 1.00 89.38 144 TYR A N 1
ATOM 1205 C CA . TYR A 1 144 ? 33.102 6.299 -33.077 1.00 89.38 144 TYR A CA 1
ATOM 1206 C C . TYR A 1 144 ? 34.409 7.040 -32.774 1.00 89.38 144 TYR A C 1
ATOM 1208 O O . TYR A 1 144 ? 35.123 6.661 -31.851 1.00 89.38 144 TYR A O 1
ATOM 1216 N N . GLU A 1 145 ? 34.701 8.105 -33.523 1.00 88.38 145 GLU A N 1
ATOM 1217 C CA . GLU A 1 145 ? 35.975 8.834 -33.450 1.00 88.38 145 GLU A CA 1
ATOM 1218 C C . GLU A 1 145 ? 36.001 9.917 -32.359 1.00 88.38 145 GLU A C 1
ATOM 1220 O O . GLU A 1 145 ? 37.057 10.211 -31.803 1.00 88.38 145 GLU A O 1
ATOM 1225 N N . ASN A 1 146 ? 34.858 10.531 -32.030 1.00 93.44 146 ASN A N 1
ATOM 1226 C CA . ASN A 1 146 ? 34.790 11.572 -31.006 1.00 93.44 146 ASN A CA 1
ATOM 1227 C C . ASN A 1 146 ? 34.369 10.980 -29.655 1.00 93.44 146 ASN A C 1
ATOM 1229 O O . ASN A 1 146 ? 33.217 10.583 -29.477 1.00 93.44 146 ASN A O 1
ATOM 1233 N N . GLU A 1 147 ? 35.278 10.987 -28.677 1.00 92.12 147 GLU A N 1
ATOM 1234 C CA . GLU A 1 147 ? 35.044 10.376 -27.360 1.00 92.12 147 GLU A CA 1
ATOM 1235 C C . GLU A 1 147 ? 33.810 10.927 -26.632 1.00 92.12 147 GLU A C 1
ATOM 1237 O O . GLU A 1 147 ? 33.029 10.160 -26.071 1.00 92.12 147 GLU A O 1
ATOM 1242 N N . LEU A 1 148 ? 33.585 12.244 -26.686 1.00 91.38 148 LEU A N 1
ATOM 1243 C CA . LEU A 1 148 ? 32.436 12.897 -26.049 1.00 91.38 148 LEU A CA 1
ATOM 1244 C C . LEU A 1 148 ? 31.103 12.439 -26.655 1.00 91.38 148 LEU A C 1
ATOM 1246 O O . LEU A 1 148 ? 30.116 12.272 -25.933 1.00 91.38 148 LEU A O 1
ATOM 1250 N N . ILE A 1 149 ? 31.054 12.254 -27.976 1.00 90.75 149 ILE A N 1
ATOM 1251 C CA . ILE A 1 149 ? 29.855 11.764 -28.666 1.00 90.75 149 ILE A CA 1
ATOM 1252 C C . ILE A 1 149 ? 29.669 10.275 -28.397 1.00 90.75 149 ILE A C 1
ATOM 1254 O O . ILE A 1 149 ? 28.571 9.864 -28.016 1.00 90.75 149 ILE A O 1
ATOM 1258 N N . ALA A 1 150 ? 30.734 9.487 -28.523 1.00 93.31 150 ALA A N 1
ATOM 1259 C CA . ALA A 1 150 ? 30.718 8.059 -28.249 1.00 93.31 150 ALA A CA 1
ATOM 1260 C C . ALA A 1 150 ? 30.223 7.764 -26.822 1.00 93.31 150 ALA A C 1
ATOM 1262 O O . ALA A 1 150 ? 29.342 6.927 -26.641 1.00 93.31 150 ALA A O 1
ATOM 1263 N N . ASP A 1 151 ? 30.685 8.510 -25.814 1.00 93.50 151 ASP A N 1
ATOM 1264 C CA . ASP A 1 151 ? 30.260 8.334 -24.420 1.00 93.50 151 ASP A CA 1
ATOM 1265 C C . ASP A 1 151 ? 28.771 8.660 -24.214 1.00 93.50 151 ASP A C 1
ATOM 1267 O O . ASP A 1 151 ? 28.067 7.942 -23.492 1.00 93.50 151 ASP A O 1
ATOM 1271 N N . LYS A 1 152 ? 28.242 9.688 -24.895 1.00 92.06 152 LYS A N 1
ATOM 1272 C CA . LYS A 1 152 ? 26.797 9.993 -24.892 1.00 92.06 152 LYS A CA 1
ATOM 1273 C C . LYS A 1 152 ? 25.971 8.892 -25.561 1.00 92.06 152 LYS A C 1
ATOM 1275 O O . LYS A 1 152 ? 24.884 8.560 -25.072 1.00 92.06 152 LYS A O 1
ATOM 1280 N N . ILE A 1 153 ? 26.474 8.318 -26.654 1.00 93.38 153 ILE A N 1
ATOM 1281 C CA . ILE A 1 153 ? 25.834 7.203 -27.361 1.00 93.38 153 ILE A CA 1
ATOM 1282 C C . ILE A 1 153 ? 25.851 5.943 -26.495 1.00 93.38 153 ILE A C 1
ATOM 1284 O O . ILE A 1 153 ? 24.797 5.343 -26.303 1.00 93.38 153 ILE A O 1
ATOM 1288 N N . ILE A 1 154 ? 26.987 5.597 -25.883 1.00 94.31 154 ILE A N 1
ATOM 1289 C CA . ILE A 1 154 ? 27.111 4.477 -24.939 1.00 94.31 154 ILE A CA 1
ATOM 1290 C C . ILE A 1 154 ? 26.127 4.644 -23.784 1.00 94.31 154 ILE A C 1
ATOM 1292 O O . ILE A 1 154 ? 25.395 3.708 -23.473 1.00 94.31 154 ILE A O 1
ATOM 1296 N N . SER A 1 155 ? 26.061 5.828 -23.169 1.00 92.19 155 SER A N 1
ATOM 1297 C CA . SER A 1 155 ? 25.129 6.089 -22.068 1.00 92.19 155 SER A CA 1
ATOM 1298 C C . SER A 1 155 ? 23.672 5.872 -22.490 1.00 92.19 155 SER A C 1
ATOM 1300 O O . SER A 1 155 ? 22.902 5.210 -21.789 1.00 92.19 155 SER A O 1
ATOM 1302 N N . SER A 1 156 ? 23.302 6.363 -23.674 1.00 90.94 156 SER A N 1
ATOM 1303 C CA . SER A 1 156 ? 21.950 6.216 -24.219 1.00 90.94 156 SER A CA 1
ATOM 1304 C C . SER A 1 156 ? 21.622 4.760 -24.564 1.00 90.94 156 SER A C 1
ATOM 1306 O O . SER A 1 156 ? 20.576 4.256 -24.159 1.00 90.94 156 SER A O 1
ATOM 1308 N N . LEU A 1 157 ? 22.537 4.049 -25.228 1.00 91.94 157 LEU A N 1
ATOM 1309 C CA . LEU A 1 157 ? 22.396 2.626 -25.533 1.00 91.94 157 LEU A CA 1
ATOM 1310 C C . LEU A 1 157 ? 22.330 1.773 -24.261 1.00 91.94 157 LEU A C 1
ATOM 1312 O O . LEU A 1 157 ? 21.525 0.855 -24.202 1.00 91.94 157 LEU A O 1
ATOM 1316 N N . CYS A 1 158 ? 23.091 2.093 -23.208 1.00 90.44 158 CYS A N 1
ATOM 1317 C CA . CYS A 1 158 ? 22.998 1.394 -21.921 1.00 90.44 158 CYS A CA 1
ATOM 1318 C C . CYS A 1 158 ? 21.598 1.508 -21.306 1.00 90.44 158 CYS A C 1
ATOM 1320 O O . CYS A 1 158 ? 21.090 0.528 -20.762 1.00 90.44 158 CYS A O 1
ATOM 1322 N N . LYS A 1 159 ? 20.955 2.680 -21.403 1.00 85.06 159 LYS A N 1
ATOM 1323 C CA . LYS A 1 159 ? 19.576 2.881 -20.925 1.00 85.06 159 LYS A CA 1
ATOM 1324 C C . LYS A 1 159 ? 18.572 2.056 -21.728 1.00 85.06 159 LYS A C 1
ATOM 1326 O O . LYS A 1 159 ? 17.704 1.428 -21.125 1.00 85.06 159 LYS A O 1
ATOM 1331 N N . ILE A 1 160 ? 18.731 2.004 -23.053 1.00 86.44 160 ILE A N 1
ATOM 1332 C CA . ILE A 1 160 ? 17.905 1.167 -23.937 1.00 86.44 160 ILE A CA 1
ATOM 1333 C C . ILE A 1 160 ? 18.119 -0.315 -23.617 1.00 86.44 160 ILE A C 1
ATOM 1335 O O . ILE A 1 160 ? 17.154 -1.041 -23.407 1.00 86.44 160 ILE A O 1
ATOM 1339 N N . VAL A 1 161 ? 19.372 -0.759 -23.488 1.00 87.25 161 VAL A N 1
ATOM 1340 C CA . VAL A 1 161 ? 19.720 -2.137 -23.115 1.00 87.25 161 VAL A CA 1
ATOM 1341 C C . VAL A 1 161 ? 19.082 -2.517 -21.782 1.00 87.25 161 VAL A C 1
ATOM 1343 O O . VAL A 1 161 ? 18.463 -3.571 -21.684 1.00 87.25 161 VAL A O 1
ATOM 1346 N N . LYS A 1 162 ? 19.158 -1.654 -20.760 1.00 81.75 162 LYS A N 1
ATOM 1347 C CA . LYS A 1 162 ? 18.439 -1.881 -19.499 1.00 81.75 162 LYS A CA 1
ATOM 1348 C C . LYS A 1 162 ? 16.938 -2.029 -19.734 1.00 81.75 162 LYS A C 1
ATOM 1350 O O . LYS A 1 162 ? 16.348 -2.945 -19.185 1.00 81.75 162 LYS A O 1
ATOM 1355 N N . GLN A 1 163 ? 16.319 -1.172 -20.539 1.00 78.19 163 GLN A N 1
ATOM 1356 C CA . GLN A 1 163 ? 14.887 -1.273 -20.823 1.00 78.19 163 GLN A CA 1
ATOM 1357 C C . GLN A 1 163 ? 14.519 -2.632 -21.447 1.00 78.19 163 GLN A C 1
ATOM 1359 O O . GLN A 1 163 ? 13.658 -3.322 -20.910 1.00 78.19 163 GLN A O 1
ATOM 1364 N N . VAL A 1 164 ? 15.208 -3.056 -22.511 1.00 80.12 164 VAL A N 1
ATOM 1365 C CA . VAL A 1 164 ? 14.865 -4.285 -23.261 1.00 80.12 164 VAL A CA 1
ATOM 1366 C C . VAL A 1 164 ? 15.255 -5.583 -22.551 1.00 80.12 164 VAL A C 1
ATOM 1368 O O . VAL A 1 164 ? 14.653 -6.630 -22.780 1.00 80.12 164 VAL A O 1
ATOM 1371 N N . ILE A 1 165 ? 16.279 -5.538 -21.693 1.00 78.62 165 ILE A N 1
ATOM 1372 C CA . ILE A 1 165 ? 16.705 -6.691 -20.890 1.00 78.62 165 ILE A CA 1
ATOM 1373 C C . ILE A 1 165 ? 15.790 -6.887 -19.689 1.00 78.62 165 ILE A C 1
ATOM 1375 O O . ILE A 1 165 ? 15.414 -8.014 -19.367 1.00 78.62 165 ILE A O 1
ATOM 1379 N N . LEU A 1 166 ? 15.509 -5.795 -18.976 1.00 71.62 166 LEU A N 1
ATOM 1380 C CA . LEU A 1 166 ? 14.832 -5.860 -17.686 1.00 71.62 166 LEU A CA 1
ATOM 1381 C C . LEU A 1 166 ? 13.329 -6.096 -17.856 1.00 71.62 166 LEU A C 1
ATOM 1383 O O . LEU A 1 166 ? 12.714 -6.620 -16.927 1.00 71.62 166 LEU A O 1
ATOM 1387 N N . GLY A 1 167 ? 12.783 -5.734 -19.023 1.00 78.38 167 GLY A N 1
ATOM 1388 C CA . GLY A 1 167 ? 11.387 -5.912 -19.390 1.00 78.38 167 GLY A CA 1
ATOM 1389 C C . GLY A 1 167 ? 10.431 -5.309 -18.361 1.00 78.38 167 GLY A C 1
ATOM 1390 O O . GLY A 1 167 ? 10.680 -4.226 -17.824 1.00 78.38 167 GLY A O 1
ATOM 1391 N N . HIS A 1 168 ? 9.326 -5.997 -18.089 1.00 84.06 168 HIS A N 1
ATOM 1392 C CA . HIS A 1 168 ? 8.247 -5.476 -17.256 1.00 84.06 168 HIS A CA 1
ATOM 1393 C C . HIS A 1 168 ? 8.491 -5.731 -15.761 1.00 84.06 168 HIS A C 1
ATOM 1395 O O . HIS A 1 168 ? 8.875 -6.820 -15.334 1.00 84.06 168 HIS A O 1
ATOM 1401 N N . LEU A 1 169 ? 8.228 -4.723 -14.927 1.00 89.50 169 LEU A N 1
ATOM 1402 C CA . LEU A 1 169 ? 8.156 -4.862 -13.475 1.00 89.50 169 LEU A CA 1
ATOM 1403 C C . LEU A 1 169 ? 6.697 -4.886 -13.044 1.00 89.50 169 LEU A C 1
ATOM 1405 O O . LEU A 1 169 ? 5.999 -3.889 -13.199 1.00 89.50 169 LEU A O 1
ATOM 1409 N N . ILE A 1 170 ? 6.270 -5.978 -12.424 1.00 94.44 170 ILE A N 1
ATOM 1410 C CA . ILE A 1 170 ? 4.955 -6.076 -11.799 1.00 94.44 170 ILE A CA 1
ATOM 1411 C C . ILE A 1 170 ? 5.148 -6.124 -10.286 1.00 94.44 170 ILE A C 1
ATOM 1413 O O . ILE A 1 170 ? 5.771 -7.046 -9.761 1.00 94.44 170 ILE A O 1
ATOM 1417 N N . VAL A 1 171 ? 4.636 -5.112 -9.585 1.00 96.50 171 VAL A N 1
ATOM 1418 C CA . VAL A 1 171 ? 4.591 -5.099 -8.118 1.00 96.50 171 VAL A CA 1
ATOM 1419 C C . VAL A 1 171 ? 3.184 -5.464 -7.672 1.00 96.50 171 VAL A C 1
ATOM 1421 O O . VAL A 1 171 ? 2.237 -4.745 -7.978 1.00 96.50 171 VAL A O 1
ATOM 1424 N N . LEU A 1 172 ? 3.059 -6.577 -6.956 1.00 96.25 172 LEU A N 1
ATOM 1425 C CA . LEU A 1 172 ? 1.818 -7.094 -6.384 1.00 96.25 172 LEU A CA 1
ATOM 1426 C C . LEU A 1 172 ? 1.605 -6.543 -4.970 1.00 96.25 172 LEU A C 1
ATOM 1428 O O . LEU A 1 172 ? 1.515 -7.313 -4.021 1.00 96.25 172 LEU A O 1
ATOM 1432 N N . GLY A 1 173 ? 1.549 -5.218 -4.861 1.00 94.12 173 GLY A N 1
ATOM 1433 C CA . GLY A 1 173 ? 1.048 -4.498 -3.692 1.00 94.12 173 GLY A CA 1
ATOM 1434 C C . GLY A 1 173 ? 1.760 -4.740 -2.368 1.00 94.12 173 GLY A C 1
ATOM 1435 O O . GLY A 1 173 ? 2.857 -5.295 -2.310 1.00 94.12 173 GLY A O 1
ATOM 1436 N N . ASP A 1 174 ? 1.100 -4.284 -1.307 1.00 96.00 174 ASP A N 1
ATOM 1437 C CA . ASP A 1 174 ? 1.486 -4.453 0.093 1.00 96.00 174 ASP A CA 1
ATOM 1438 C C . ASP A 1 174 ? 2.826 -3.803 0.443 1.00 96.00 174 ASP A C 1
ATOM 1440 O O . ASP A 1 174 ? 3.728 -4.386 1.051 1.00 96.00 174 ASP A O 1
ATOM 1444 N N . VAL A 1 175 ? 2.961 -2.530 0.063 1.00 96.12 175 VAL A N 1
ATOM 1445 C CA . VAL A 1 175 ? 4.198 -1.774 0.280 1.00 96.12 175 VAL A CA 1
ATOM 1446 C C . VAL A 1 175 ? 4.359 -1.329 1.733 1.00 96.12 175 VAL A C 1
ATOM 1448 O O . VAL A 1 175 ? 5.496 -1.178 2.170 1.00 96.12 175 VAL A O 1
ATOM 1451 N N . PHE A 1 176 ? 3.277 -1.133 2.489 1.00 94.50 176 PHE A N 1
ATOM 1452 C CA . PHE A 1 176 ? 3.297 -0.467 3.800 1.00 94.50 176 PHE A CA 1
ATOM 1453 C C . PHE A 1 176 ? 3.366 -1.417 5.021 1.00 94.50 176 PHE A C 1
ATOM 1455 O O . PHE A 1 176 ? 3.386 -2.646 4.900 1.00 94.50 176 PHE A O 1
ATOM 1462 N N . ASP A 1 177 ? 3.401 -0.797 6.209 1.00 85.06 177 ASP A N 1
ATOM 1463 C CA . ASP A 1 177 ? 3.119 -1.321 7.555 1.00 85.06 177 ASP A CA 1
ATOM 1464 C C . ASP A 1 177 ? 4.186 -2.102 8.335 1.00 85.06 177 ASP A C 1
ATOM 1466 O O . ASP A 1 177 ? 4.442 -1.745 9.485 1.00 85.06 177 ASP A O 1
ATOM 1470 N N . ARG A 1 178 ? 4.789 -3.176 7.805 1.00 88.31 178 ARG A N 1
ATOM 1471 C CA . ARG A 1 178 ? 5.640 -4.047 8.659 1.00 88.31 178 ARG A CA 1
ATOM 1472 C C . ARG A 1 178 ? 7.066 -3.530 8.834 1.00 88.31 178 ARG A C 1
ATOM 1474 O O . ARG A 1 178 ? 7.625 -3.631 9.921 1.00 88.31 178 ARG A O 1
ATOM 1481 N N . GLY A 1 179 ? 7.663 -3.017 7.769 1.00 91.50 179 GLY A N 1
ATOM 1482 C CA . GLY A 1 179 ? 9.011 -2.460 7.746 1.00 91.50 179 GLY A CA 1
ATOM 1483 C C . GLY A 1 179 ? 9.004 -0.937 7.746 1.00 91.50 179 GLY A C 1
ATOM 1484 O O . GLY A 1 179 ? 8.014 -0.310 7.373 1.00 91.50 179 GLY A O 1
ATOM 1485 N N . ASP A 1 180 ? 10.136 -0.353 8.125 1.00 92.56 180 ASP A N 1
ATOM 1486 C CA . ASP A 1 180 ? 10.237 1.089 8.335 1.00 92.56 180 ASP A CA 1
ATOM 1487 C C . ASP A 1 180 ? 10.405 1.882 7.032 1.00 92.56 180 ASP A C 1
ATOM 1489 O O . ASP A 1 180 ? 10.268 3.084 7.080 1.00 92.56 180 ASP A O 1
ATOM 1493 N N . GLU A 1 181 ? 10.667 1.301 5.854 1.00 96.81 181 GLU A N 1
ATOM 1494 C CA . GLU A 1 181 ? 11.028 2.065 4.637 1.00 96.81 181 GLU A CA 1
ATOM 1495 C C . GLU A 1 181 ? 10.021 2.018 3.452 1.00 96.81 181 GLU A C 1
ATOM 1497 O O . GLU A 1 181 ? 10.452 1.939 2.291 1.00 96.81 181 GLU A O 1
ATOM 1502 N N . PRO A 1 182 ? 8.687 2.079 3.642 1.00 96.69 182 PRO A N 1
ATOM 1503 C CA . PRO A 1 182 ? 7.756 2.063 2.508 1.00 96.69 182 PRO A CA 1
ATOM 1504 C C . PRO A 1 182 ? 7.865 3.329 1.637 1.00 96.69 182 PRO A C 1
ATOM 1506 O O . PRO A 1 182 ? 7.738 3.256 0.413 1.00 96.69 182 PRO A O 1
ATOM 1509 N N . ASP A 1 183 ? 8.211 4.483 2.224 1.00 96.50 183 ASP A N 1
ATOM 1510 C CA . ASP A 1 183 ? 8.438 5.740 1.497 1.00 96.50 183 ASP A CA 1
ATOM 1511 C C . ASP A 1 183 ? 9.582 5.629 0.475 1.00 96.50 183 ASP A C 1
ATOM 1513 O O . ASP A 1 183 ? 9.512 6.175 -0.630 1.00 96.50 183 ASP A O 1
ATOM 1517 N N . LYS A 1 184 ? 10.631 4.875 0.819 1.00 96.25 184 LYS A N 1
ATOM 1518 C CA . LYS A 1 184 ? 11.769 4.594 -0.062 1.00 96.25 184 LYS A CA 1
ATOM 1519 C C . LYS A 1 184 ? 11.353 3.743 -1.255 1.00 96.25 184 LYS A C 1
ATOM 1521 O O . LYS A 1 184 ? 11.778 4.041 -2.370 1.00 96.25 184 LYS A O 1
ATOM 1526 N N . ILE A 1 185 ? 10.512 2.731 -1.040 1.00 96.75 185 ILE A N 1
ATOM 1527 C CA . ILE A 1 185 ? 10.004 1.857 -2.106 1.00 96.75 185 ILE A CA 1
ATOM 1528 C C . ILE A 1 185 ? 9.190 2.677 -3.110 1.00 96.75 185 ILE A C 1
ATOM 1530 O O . ILE A 1 185 ? 9.506 2.664 -4.299 1.00 96.75 185 ILE A O 1
ATOM 1534 N N . ILE A 1 186 ? 8.211 3.458 -2.643 1.00 97.19 186 ILE A N 1
ATOM 1535 C CA . ILE A 1 186 ? 7.382 4.295 -3.525 1.00 97.19 186 ILE A CA 1
ATOM 1536 C C . ILE A 1 186 ? 8.229 5.331 -4.273 1.00 97.19 186 ILE A C 1
ATOM 1538 O O . ILE A 1 186 ? 8.055 5.510 -5.476 1.00 97.19 186 ILE A O 1
ATOM 1542 N N . ARG A 1 187 ? 9.201 5.971 -3.608 1.00 95.50 187 ARG A N 1
ATOM 1543 C CA . ARG A 1 187 ? 10.133 6.902 -4.267 1.00 95.50 187 ARG A CA 1
ATOM 1544 C C . ARG A 1 187 ? 10.919 6.252 -5.400 1.00 95.50 187 ARG A C 1
ATOM 1546 O O . ARG A 1 187 ? 11.099 6.893 -6.429 1.00 95.50 187 ARG A O 1
ATOM 1553 N N . ILE A 1 188 ? 11.392 5.017 -5.217 1.00 93.56 188 ILE A N 1
ATOM 1554 C CA . ILE A 1 188 ? 12.084 4.248 -6.262 1.00 93.56 188 ILE A CA 1
ATOM 1555 C C . ILE A 1 188 ? 11.114 3.958 -7.411 1.00 93.56 188 ILE A C 1
ATOM 1557 O O . ILE A 1 188 ? 11.412 4.265 -8.561 1.00 93.56 188 ILE A O 1
ATOM 1561 N N . LEU A 1 189 ? 9.932 3.426 -7.103 1.00 94.25 189 LEU A N 1
ATOM 1562 C CA . LEU A 1 189 ? 8.917 3.076 -8.099 1.00 94.25 189 LEU A CA 1
ATOM 1563 C C . LEU A 1 189 ? 8.431 4.281 -8.919 1.00 94.25 189 LEU A C 1
ATOM 1565 O O . LEU A 1 189 ? 8.186 4.154 -10.117 1.00 94.25 189 LEU A O 1
ATOM 1569 N N . ASN A 1 190 ? 8.349 5.460 -8.301 1.00 94.62 190 ASN A N 1
ATOM 1570 C CA . ASN A 1 190 ? 7.911 6.693 -8.952 1.00 94.62 190 ASN A CA 1
ATOM 1571 C C . ASN A 1 190 ? 9.030 7.399 -9.750 1.00 94.62 190 ASN A C 1
ATOM 1573 O O . ASN A 1 190 ? 8.790 8.431 -10.383 1.00 94.62 190 ASN A O 1
ATOM 1577 N N . GLN A 1 191 ? 10.262 6.872 -9.764 1.00 88.75 191 GLN A N 1
ATOM 1578 C CA . GLN A 1 191 ? 11.310 7.395 -10.644 1.00 88.75 191 GLN A CA 1
ATOM 1579 C C . GLN A 1 191 ? 10.897 7.216 -12.104 1.00 88.75 191 GLN A C 1
ATOM 1581 O O . GLN A 1 191 ? 10.485 6.130 -12.502 1.00 88.75 191 GLN A O 1
ATOM 1586 N N . LYS A 1 192 ? 11.073 8.256 -12.930 1.00 82.69 192 LYS A N 1
ATOM 1587 C CA . LYS A 1 192 ? 10.731 8.224 -14.367 1.00 82.69 192 LYS A CA 1
ATOM 1588 C C . LYS A 1 192 ? 11.310 7.000 -15.082 1.00 82.69 192 LYS A C 1
ATOM 1590 O O . LYS A 1 192 ? 10.644 6.410 -15.927 1.00 82.69 192 LYS A O 1
ATOM 1595 N N . ASP A 1 193 ? 12.525 6.606 -14.702 1.00 75.88 193 ASP A N 1
ATOM 1596 C CA . ASP A 1 193 ? 13.223 5.479 -15.307 1.00 75.88 193 ASP A CA 1
ATOM 1597 C C . ASP A 1 193 ? 12.668 4.106 -14.940 1.00 75.88 193 ASP A C 1
ATOM 1599 O O . ASP A 1 193 ? 12.881 3.171 -15.703 1.00 75.88 193 ASP A O 1
ATOM 1603 N N . ILE A 1 194 ? 11.977 3.979 -13.806 1.00 82.88 194 ILE A N 1
ATOM 1604 C CA . ILE A 1 194 ? 11.344 2.730 -13.359 1.00 82.88 194 ILE A CA 1
ATOM 1605 C C . ILE A 1 194 ? 9.872 2.713 -13.753 1.00 82.88 194 ILE A C 1
ATOM 1607 O O . ILE A 1 194 ? 9.370 1.722 -14.280 1.00 82.88 194 ILE A O 1
ATOM 1611 N N . LYS A 1 195 ? 9.195 3.846 -13.566 1.00 86.00 195 LYS A N 1
ATOM 1612 C CA . LYS A 1 195 ? 7.758 4.001 -13.770 1.00 86.00 195 LYS A CA 1
ATOM 1613 C C . LYS A 1 195 ? 7.291 3.610 -15.176 1.00 86.00 195 LYS A C 1
ATOM 1615 O O . LYS A 1 195 ? 6.176 3.129 -15.324 1.00 86.00 195 LYS A O 1
ATOM 1620 N N . ARG A 1 196 ? 8.137 3.783 -16.200 1.00 79.62 196 ARG A N 1
ATOM 1621 C CA . ARG A 1 196 ? 7.803 3.493 -17.610 1.00 79.62 196 ARG A CA 1
ATOM 1622 C C . ARG A 1 196 ? 7.514 2.019 -17.921 1.00 79.62 196 ARG A C 1
ATOM 1624 O O . ARG A 1 196 ? 6.784 1.755 -18.863 1.00 79.62 196 ARG A O 1
ATOM 1631 N N . TYR A 1 197 ? 8.066 1.083 -17.152 1.00 80.81 197 TYR A N 1
ATOM 1632 C CA . TYR A 1 197 ? 7.855 -0.363 -17.329 1.00 80.81 197 TYR A CA 1
ATOM 1633 C C . TYR A 1 197 ? 7.236 -1.003 -16.081 1.00 80.81 197 TYR A C 1
ATOM 1635 O O . TYR A 1 197 ? 7.286 -2.218 -15.894 1.00 80.81 197 TYR A O 1
ATOM 1643 N N . LEU A 1 198 ? 6.685 -0.178 -15.191 1.00 90.81 198 LEU A N 1
ATOM 1644 C CA . LEU A 1 198 ? 6.076 -0.603 -13.944 1.00 90.81 198 LEU A CA 1
ATOM 1645 C C . LEU A 1 198 ? 4.568 -0.766 -14.117 1.00 90.81 198 LEU A C 1
ATOM 1647 O O . LEU A 1 198 ? 3.865 0.172 -14.485 1.00 90.81 198 LEU A O 1
ATOM 1651 N N . THR A 1 199 ? 4.061 -1.925 -13.721 1.00 95.62 199 THR A N 1
ATOM 1652 C CA . THR A 1 199 ? 2.665 -2.094 -13.328 1.00 95.62 199 THR A CA 1
ATOM 1653 C C . THR A 1 199 ? 2.597 -2.293 -11.821 1.00 95.62 199 THR A C 1
ATOM 1655 O O . THR A 1 199 ? 3.218 -3.206 -11.280 1.00 95.62 199 THR A O 1
ATOM 1658 N N . PHE A 1 200 ? 1.825 -1.446 -11.145 1.00 97.88 200 PHE A N 1
ATOM 1659 C CA . PHE A 1 200 ? 1.566 -1.570 -9.716 1.00 97.88 200 PHE A CA 1
ATOM 1660 C C . PHE A 1 200 ? 0.144 -2.086 -9.491 1.00 97.88 200 PHE A C 1
ATOM 1662 O O . PHE A 1 200 ? -0.816 -1.484 -9.974 1.00 97.88 200 PHE A O 1
ATOM 1669 N N . ILE A 1 201 ? 0.015 -3.193 -8.770 1.00 98.00 201 ILE A N 1
ATOM 1670 C CA . ILE A 1 201 ? -1.260 -3.774 -8.349 1.00 98.00 201 ILE A CA 1
ATOM 1671 C C . ILE A 1 201 ? -1.450 -3.458 -6.872 1.00 98.00 201 ILE A C 1
ATOM 1673 O O . ILE A 1 201 ? -0.529 -3.673 -6.094 1.00 98.00 201 ILE A O 1
ATOM 1677 N N . TRP A 1 202 ? -2.608 -2.928 -6.488 1.00 98.00 202 TRP A N 1
ATOM 1678 C CA . TRP A 1 202 ? -2.892 -2.614 -5.089 1.00 98.00 202 TRP A CA 1
ATOM 1679 C C . TRP A 1 202 ? -3.001 -3.884 -4.244 1.00 98.00 202 TRP A C 1
ATOM 1681 O O . TRP A 1 202 ? -3.676 -4.836 -4.637 1.00 98.00 202 TRP A O 1
ATOM 1691 N N . GLY A 1 203 ? -2.373 -3.864 -3.072 1.00 96.56 203 GLY A N 1
ATOM 1692 C CA . GLY A 1 203 ? -2.614 -4.812 -1.989 1.00 96.56 203 GLY A CA 1
ATOM 1693 C C . GLY A 1 203 ? -3.549 -4.247 -0.925 1.00 96.56 203 GLY A C 1
ATOM 1694 O O . GLY A 1 203 ? -3.953 -3.080 -0.987 1.00 96.56 203 GLY A O 1
ATOM 1695 N N . ASN A 1 204 ? -3.912 -5.060 0.066 1.00 95.12 204 ASN A N 1
ATOM 1696 C CA . ASN A 1 204 ? -4.797 -4.605 1.139 1.00 95.12 204 ASN A CA 1
ATOM 1697 C C . ASN A 1 204 ? -4.139 -3.510 1.982 1.00 95.12 204 ASN A C 1
ATOM 1699 O O . ASN A 1 204 ? -4.802 -2.532 2.325 1.00 95.12 204 ASN A O 1
ATOM 1703 N N . HIS A 1 205 ? -2.840 -3.622 2.271 1.00 96.75 205 HIS A N 1
ATOM 1704 C CA . HIS A 1 205 ? -2.127 -2.603 3.042 1.00 96.75 205 HIS A CA 1
ATOM 1705 C C . HIS A 1 205 ? -2.023 -1.278 2.273 1.00 96.75 20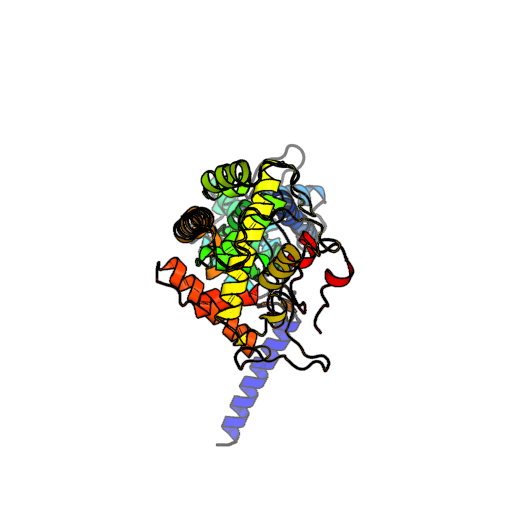5 HIS A C 1
ATOM 1707 O O . HIS A 1 205 ? -2.055 -0.208 2.876 1.00 96.75 205 HIS A O 1
ATOM 1713 N N . ASP A 1 206 ? -1.979 -1.317 0.940 1.00 97.81 206 ASP A N 1
ATOM 1714 C CA . ASP A 1 206 ? -2.022 -0.091 0.138 1.00 97.81 206 ASP A CA 1
ATOM 1715 C C . ASP A 1 206 ? -3.405 0.578 0.234 1.00 97.81 206 ASP A C 1
ATOM 1717 O O . ASP A 1 206 ? -3.487 1.790 0.428 1.00 97.81 206 ASP A O 1
ATOM 1721 N N . ILE A 1 207 ? -4.493 -0.204 0.176 1.00 97.88 207 ILE A N 1
ATOM 1722 C CA . ILE A 1 207 ? -5.872 0.296 0.332 1.00 97.88 207 ILE A CA 1
ATOM 1723 C C . ILE A 1 207 ? -6.094 0.939 1.704 1.00 97.88 207 ILE A C 1
ATOM 1725 O O . ILE A 1 207 ? -6.715 2.002 1.775 1.00 97.88 207 ILE A O 1
ATOM 1729 N N . LEU A 1 208 ? -5.556 0.346 2.774 1.00 98.19 208 LEU A N 1
ATOM 1730 C CA . LEU A 1 208 ? -5.586 0.921 4.122 1.00 98.19 208 LEU A CA 1
ATOM 1731 C C . LEU A 1 208 ? -5.002 2.343 4.130 1.00 98.19 208 LEU A C 1
ATOM 1733 O O . LEU A 1 208 ? -5.671 3.287 4.552 1.00 98.19 208 LEU A O 1
ATOM 1737 N N . TRP A 1 209 ? -3.789 2.517 3.600 1.00 98.44 209 TRP A N 1
ATOM 1738 C CA . TRP A 1 209 ? -3.121 3.821 3.556 1.00 98.44 209 TRP A CA 1
ATOM 1739 C C . TRP A 1 209 ? -3.803 4.814 2.612 1.00 98.44 209 TRP A C 1
ATOM 1741 O O . TRP A 1 209 ? -3.919 5.995 2.941 1.00 98.44 209 TRP A O 1
ATOM 1751 N N . MET A 1 210 ? -4.312 4.345 1.471 1.00 98.62 210 MET A N 1
ATOM 1752 C CA . MET A 1 210 ? -5.084 5.170 0.537 1.00 98.62 210 MET A CA 1
ATOM 1753 C C . MET A 1 210 ? -6.380 5.683 1.175 1.00 98.62 210 MET A C 1
ATOM 1755 O O . MET A 1 210 ? -6.727 6.852 1.010 1.00 98.62 210 MET A O 1
ATOM 1759 N N . GLY A 1 211 ? -7.089 4.838 1.928 1.00 98.38 211 GLY A N 1
ATOM 1760 C CA . GLY A 1 211 ? -8.301 5.229 2.644 1.00 98.38 211 GLY A CA 1
ATOM 1761 C C . GLY A 1 211 ? -8.013 6.161 3.823 1.00 98.38 211 GLY A C 1
ATOM 1762 O O . GLY A 1 211 ? -8.757 7.120 4.034 1.00 98.38 211 GLY A O 1
ATOM 1763 N N . ALA A 1 212 ? -6.902 5.943 4.533 1.00 98.44 212 ALA A N 1
ATOM 1764 C CA . ALA A 1 212 ? -6.438 6.846 5.580 1.00 98.44 212 ALA A CA 1
ATOM 1765 C C . ALA A 1 212 ? -6.125 8.246 5.024 1.00 98.44 212 ALA A C 1
ATOM 1767 O O . ALA A 1 212 ? -6.603 9.250 5.548 1.00 98.44 212 ALA A O 1
ATOM 1768 N N . ALA A 1 213 ? -5.396 8.323 3.906 1.00 98.06 213 ALA A N 1
ATOM 1769 C CA . ALA A 1 213 ? -5.088 9.585 3.235 1.00 98.06 213 ALA A CA 1
ATOM 1770 C C . ALA A 1 213 ? -6.332 10.298 2.682 1.00 98.06 213 ALA A C 1
ATOM 1772 O O . ALA A 1 213 ? -6.395 11.525 2.698 1.00 98.06 213 ALA A O 1
ATOM 1773 N N . ALA A 1 214 ? -7.345 9.542 2.246 1.00 97.94 214 ALA A N 1
ATOM 1774 C CA . ALA A 1 214 ? -8.635 10.096 1.843 1.00 97.94 214 ALA A CA 1
ATOM 1775 C C . ALA A 1 214 ? -9.465 10.646 3.025 1.00 97.94 214 ALA A C 1
ATOM 1777 O O . ALA A 1 214 ? -10.477 11.303 2.790 1.00 97.94 214 ALA A O 1
ATOM 1778 N N . GLY A 1 215 ? -9.043 10.415 4.274 1.00 97.75 215 GLY A N 1
ATOM 1779 C CA . GLY A 1 215 ? -9.675 10.961 5.476 1.00 97.75 215 GLY A CA 1
ATOM 1780 C C . GLY A 1 215 ? -10.585 9.987 6.224 1.00 97.75 215 GLY A C 1
ATOM 1781 O O . GLY A 1 215 ? -11.365 10.418 7.071 1.00 97.75 215 GLY A O 1
ATOM 1782 N N . ASN A 1 216 ? -10.519 8.680 5.946 1.00 98.50 216 ASN A N 1
ATOM 1783 C CA . ASN A 1 216 ? -11.238 7.710 6.767 1.00 98.50 216 ASN A CA 1
ATOM 1784 C C . ASN A 1 216 ? -10.558 7.581 8.146 1.00 98.50 216 ASN A C 1
ATOM 1786 O O . ASN A 1 216 ? -9.472 7.011 8.259 1.00 98.50 216 ASN A O 1
ATOM 1790 N N . LYS A 1 217 ? -11.233 8.071 9.196 1.00 98.44 217 LYS A N 1
ATOM 1791 C CA . LYS A 1 217 ? -10.752 8.056 10.588 1.00 98.44 217 LYS A CA 1
ATOM 1792 C C . LYS A 1 217 ? -10.374 6.652 11.084 1.00 98.44 217 LYS A C 1
ATOM 1794 O O . LYS A 1 217 ? -9.314 6.490 11.682 1.00 98.44 217 LYS A O 1
ATOM 1799 N N . SER A 1 218 ? -11.197 5.633 10.818 1.00 97.50 218 SER A N 1
ATOM 1800 C CA . SER A 1 218 ? -10.919 4.255 11.266 1.00 97.50 218 SER A CA 1
ATOM 1801 C C . SER A 1 218 ? -9.630 3.701 10.645 1.00 97.50 218 SER A C 1
ATOM 1803 O O . SER A 1 218 ? -8.793 3.138 11.349 1.00 97.50 218 SER A O 1
ATOM 1805 N N . LEU A 1 219 ? -9.413 3.964 9.352 1.00 98.56 219 LEU A N 1
ATOM 1806 C CA . LEU A 1 219 ? -8.213 3.544 8.628 1.00 98.56 219 LEU A CA 1
ATOM 1807 C C . LEU A 1 219 ? -6.968 4.338 9.044 1.00 98.56 219 LEU A C 1
ATOM 1809 O O . LEU A 1 219 ? -5.877 3.777 9.059 1.00 98.56 219 LEU A O 1
ATOM 1813 N N . ILE A 1 220 ? -7.109 5.610 9.436 1.00 98.69 220 ILE A N 1
ATOM 1814 C CA . ILE A 1 220 ? -6.009 6.388 10.035 1.00 98.69 220 ILE A CA 1
ATOM 1815 C C . ILE A 1 220 ? -5.572 5.756 11.359 1.00 98.69 220 ILE A C 1
ATOM 1817 O O . ILE A 1 220 ? -4.380 5.504 11.555 1.00 98.69 220 ILE A O 1
ATOM 1821 N N . ALA A 1 221 ? -6.526 5.478 12.254 1.00 98.62 221 ALA A N 1
ATOM 1822 C CA . ALA A 1 221 ? -6.235 4.839 13.534 1.00 98.62 221 ALA A CA 1
ATOM 1823 C C . ALA A 1 221 ? -5.556 3.476 13.326 1.00 98.62 221 ALA A C 1
ATOM 1825 O O . ALA A 1 221 ? -4.558 3.174 13.980 1.00 98.62 221 ALA A O 1
ATOM 1826 N N . GLU A 1 222 ? -6.033 2.692 12.360 1.00 98.25 222 GLU A N 1
ATOM 1827 C CA . GLU A 1 222 ? -5.477 1.381 12.045 1.00 98.25 222 GLU A CA 1
ATOM 1828 C C . GLU A 1 222 ? -4.076 1.432 11.419 1.00 98.25 222 GLU A C 1
ATOM 1830 O O . GLU A 1 222 ? -3.185 0.715 11.881 1.00 98.25 222 GLU A O 1
ATOM 1835 N N . ALA A 1 223 ? -3.839 2.295 10.426 1.00 98.25 223 ALA A N 1
ATOM 1836 C CA . ALA A 1 223 ? -2.523 2.466 9.804 1.00 98.25 223 ALA A CA 1
ATOM 1837 C C . ALA A 1 223 ? -1.463 2.875 10.840 1.00 98.25 223 ALA A C 1
ATOM 1839 O O . ALA A 1 223 ? -0.351 2.335 10.879 1.00 98.25 223 ALA A O 1
ATOM 1840 N N . LEU A 1 224 ? -1.827 3.786 11.748 1.00 98.31 224 LEU A N 1
ATOM 1841 C CA . LEU A 1 224 ? -0.955 4.187 12.845 1.00 98.31 224 LEU A CA 1
ATOM 1842 C C . LEU A 1 224 ? -0.780 3.067 13.870 1.00 98.31 224 LEU A C 1
ATOM 1844 O O . LEU A 1 224 ? 0.344 2.853 14.312 1.00 98.31 224 LEU A O 1
ATOM 1848 N N . ARG A 1 225 ? -1.834 2.312 14.212 1.00 98.00 225 ARG A N 1
ATOM 1849 C CA . ARG A 1 225 ? -1.739 1.189 15.160 1.00 98.00 225 ARG A CA 1
ATOM 1850 C C . ARG A 1 225 ? -0.769 0.137 14.643 1.00 98.00 225 ARG A C 1
ATOM 1852 O O . ARG A 1 225 ? 0.026 -0.408 15.404 1.00 98.00 225 ARG A O 1
ATOM 1859 N N . ILE A 1 226 ? -0.830 -0.173 13.350 1.00 97.50 226 ILE A N 1
ATOM 1860 C CA . ILE A 1 226 ? 0.090 -1.136 12.746 1.00 97.50 226 ILE A CA 1
ATOM 1861 C C . ILE A 1 226 ? 1.512 -0.561 12.716 1.00 97.50 226 ILE A C 1
ATOM 1863 O O . ILE A 1 226 ? 2.451 -1.256 13.101 1.00 97.50 226 ILE A O 1
ATOM 1867 N N . SER A 1 227 ? 1.679 0.715 12.363 1.00 97.25 227 SER A N 1
ATOM 1868 C CA . SER A 1 227 ? 2.991 1.377 12.388 1.00 97.25 227 SER A CA 1
ATOM 1869 C C . SER A 1 227 ? 3.626 1.364 13.787 1.00 97.25 227 SER A C 1
ATOM 1871 O O . SER A 1 227 ? 4.808 1.047 13.923 1.00 97.25 227 SER A O 1
ATOM 1873 N N . THR A 1 228 ? 2.856 1.648 14.844 1.00 97.00 228 THR A N 1
ATOM 1874 C CA . THR A 1 228 ? 3.344 1.622 16.233 1.00 97.00 228 THR A CA 1
ATOM 1875 C C . THR A 1 228 ? 3.607 0.201 16.720 1.00 97.00 228 THR A C 1
ATOM 1877 O O . THR A 1 228 ? 4.633 -0.038 17.349 1.00 97.00 228 THR A O 1
ATOM 1880 N N . ARG A 1 229 ? 2.770 -0.774 16.348 1.00 96.75 229 ARG A N 1
ATOM 1881 C CA . ARG A 1 229 ? 2.986 -2.205 16.628 1.00 96.75 229 ARG A CA 1
ATOM 1882 C C . ARG A 1 229 ? 4.345 -2.722 16.143 1.00 96.75 229 ARG A C 1
ATOM 1884 O O . ARG A 1 229 ? 4.890 -3.640 16.752 1.00 96.75 229 ARG A O 1
ATOM 1891 N N . TYR A 1 230 ? 4.870 -2.166 15.050 1.00 96.62 230 TYR A N 1
ATOM 1892 C CA . TYR A 1 230 ? 6.180 -2.514 14.486 1.00 96.62 230 TYR A CA 1
ATOM 1893 C C . TYR A 1 230 ? 7.299 -1.522 14.841 1.00 96.62 230 TYR A C 1
ATOM 1895 O O . TYR A 1 230 ? 8.409 -1.669 14.341 1.00 96.62 230 TYR A O 1
ATOM 1903 N N . ASP A 1 231 ? 7.041 -0.553 15.725 1.00 96.62 231 ASP A N 1
ATOM 1904 C CA . ASP A 1 231 ? 7.994 0.489 16.130 1.00 96.62 231 ASP A CA 1
ATOM 1905 C C . ASP A 1 231 ? 8.482 1.392 14.972 1.00 96.62 231 ASP A C 1
ATOM 1907 O O . ASP A 1 231 ? 9.537 2.023 15.067 1.00 96.62 231 ASP A O 1
ATOM 1911 N N . ASN A 1 232 ? 7.686 1.531 13.904 1.00 96.19 232 ASN A N 1
ATOM 1912 C CA . ASN A 1 232 ? 7.995 2.335 12.712 1.00 96.19 232 ASN A CA 1
ATOM 1913 C C . ASN A 1 232 ? 7.743 3.840 12.944 1.00 96.19 232 ASN A C 1
ATOM 1915 O O . ASN A 1 232 ? 7.098 4.526 12.151 1.00 96.19 232 ASN A O 1
ATOM 1919 N N . LEU A 1 233 ? 8.209 4.382 14.074 1.00 96.38 233 LEU A N 1
ATOM 1920 C CA . LEU A 1 233 ? 8.004 5.794 14.426 1.00 96.38 233 LEU A CA 1
ATOM 1921 C C . LEU A 1 233 ? 8.853 6.732 13.557 1.00 96.38 233 LEU A C 1
ATOM 1923 O O . LEU A 1 233 ? 8.436 7.855 13.273 1.00 96.38 233 LEU A O 1
ATOM 1927 N N . ALA A 1 234 ? 10.029 6.268 13.124 1.00 96.19 234 ALA A N 1
ATOM 1928 C CA . ALA A 1 234 ? 10.903 7.020 12.231 1.00 96.19 234 ALA A CA 1
ATOM 1929 C C . ALA A 1 234 ? 10.255 7.204 10.853 1.00 96.19 234 ALA A C 1
ATOM 1931 O O . ALA A 1 234 ? 10.326 8.292 10.284 1.00 96.19 234 ALA A O 1
ATOM 1932 N N . PHE A 1 235 ? 9.572 6.180 10.334 1.00 96.56 235 PHE A N 1
ATOM 1933 C CA . PHE A 1 235 ? 8.755 6.303 9.132 1.00 96.56 235 PHE A CA 1
ATOM 1934 C C . PHE A 1 235 ? 7.711 7.423 9.236 1.00 96.56 235 PHE A C 1
ATOM 1936 O O . PHE A 1 235 ? 7.664 8.277 8.347 1.00 96.56 235 PHE A O 1
ATOM 1943 N N . LEU A 1 236 ? 6.922 7.456 10.318 1.00 96.94 236 LEU A N 1
ATOM 1944 C CA . LEU A 1 236 ? 5.873 8.466 10.524 1.00 96.94 236 LEU A CA 1
ATOM 1945 C C . LEU A 1 236 ? 6.436 9.896 10.510 1.00 96.94 236 LEU A C 1
ATOM 1947 O O . LEU A 1 236 ? 5.889 10.771 9.834 1.00 96.94 236 LEU A O 1
ATOM 1951 N N . ASP A 1 237 ? 7.577 10.114 11.165 1.00 96.75 237 ASP A N 1
ATOM 1952 C CA . ASP A 1 237 ? 8.293 11.394 11.130 1.00 96.75 237 ASP A CA 1
ATOM 1953 C C . ASP A 1 237 ? 8.771 11.750 9.709 1.00 96.75 237 ASP A C 1
ATOM 1955 O O . ASP A 1 237 ? 8.535 12.857 9.205 1.00 96.75 237 ASP A O 1
ATOM 1959 N N . ARG A 1 238 ? 9.352 10.783 8.982 1.00 96.69 238 ARG A N 1
ATOM 1960 C CA . ARG A 1 238 ? 9.812 11.006 7.603 1.00 96.69 238 ARG A CA 1
ATOM 1961 C C . ARG A 1 238 ? 8.682 11.422 6.673 1.00 96.69 238 ARG A C 1
ATOM 1963 O O . ARG A 1 238 ? 8.919 12.311 5.850 1.00 96.69 238 ARG A O 1
ATOM 1970 N N . ILE A 1 239 ? 7.474 10.874 6.827 1.00 96.38 239 ILE A N 1
ATOM 1971 C CA . ILE A 1 239 ? 6.279 11.280 6.061 1.00 96.38 239 ILE A CA 1
ATOM 1972 C C . ILE A 1 239 ? 5.545 12.497 6.649 1.00 96.38 239 ILE A C 1
ATOM 1974 O O . ILE A 1 239 ? 4.561 12.958 6.072 1.00 96.38 239 ILE A O 1
ATOM 1978 N N . GLY A 1 240 ? 6.063 13.084 7.730 1.00 96.00 240 GLY A N 1
ATOM 1979 C CA . GLY A 1 240 ? 5.572 14.334 8.305 1.00 96.00 240 GLY A CA 1
ATOM 1980 C C . GLY A 1 240 ? 4.287 14.198 9.117 1.00 96.00 240 GLY A C 1
ATOM 1981 O O . GLY A 1 240 ? 3.533 15.164 9.174 1.00 96.00 240 GLY A O 1
ATOM 1982 N N . ILE A 1 241 ? 4.033 13.029 9.710 1.00 98.00 241 ILE A N 1
ATOM 1983 C CA . ILE A 1 241 ? 2.946 12.835 10.672 1.00 98.00 241 ILE A CA 1
ATOM 1984 C C . ILE A 1 241 ? 3.490 13.075 12.084 1.00 98.00 241 ILE A C 1
ATOM 1986 O O . ILE A 1 241 ? 4.301 12.311 12.606 1.00 98.00 241 ILE A O 1
ATOM 1990 N N . ASN A 1 242 ? 3.031 14.157 12.703 1.00 97.88 242 ASN A N 1
ATOM 1991 C CA . ASN A 1 242 ? 3.319 14.518 14.078 1.00 97.88 242 ASN A CA 1
ATOM 1992 C C . ASN A 1 242 ? 2.437 13.704 15.035 1.00 97.88 242 ASN A C 1
ATOM 1994 O O . ASN A 1 242 ? 1.228 13.907 15.126 1.00 97.88 242 ASN A O 1
ATOM 1998 N N . ILE A 1 243 ? 3.079 12.806 15.779 1.00 97.69 243 ILE A N 1
ATOM 1999 C CA . ILE A 1 243 ? 2.442 11.922 16.763 1.00 97.69 243 ILE A CA 1
ATOM 2000 C C . ILE A 1 243 ? 2.635 12.386 18.215 1.00 97.69 243 ILE A C 1
ATOM 2002 O O . ILE A 1 243 ? 2.424 11.600 19.133 1.00 97.69 243 ILE A O 1
ATOM 2006 N N . THR A 1 244 ? 3.058 13.630 18.461 1.00 98.06 244 THR A N 1
ATOM 2007 C CA . THR A 1 244 ? 3.337 14.127 19.822 1.00 98.06 244 THR A CA 1
ATOM 2008 C C . THR A 1 244 ? 2.099 14.091 20.715 1.00 98.06 244 THR A C 1
ATOM 2010 O O . THR A 1 244 ? 2.164 13.488 21.782 1.00 98.06 244 THR A O 1
ATOM 2013 N N . LYS A 1 245 ? 0.951 14.608 20.251 1.00 97.88 245 LYS A N 1
ATOM 2014 C CA . LYS A 1 245 ? -0.311 14.558 21.016 1.00 97.88 245 LYS A CA 1
ATOM 2015 C C . LYS A 1 245 ? -0.720 13.126 21.367 1.00 97.88 245 LYS A C 1
ATOM 2017 O O . LYS A 1 245 ? -1.085 12.834 22.499 1.00 97.88 245 LYS A O 1
ATOM 2022 N N . LEU A 1 246 ? -0.597 12.211 20.402 1.00 98.44 246 LEU A N 1
ATOM 2023 C CA . LEU A 1 246 ? -0.875 10.791 20.612 1.00 98.44 246 LEU A CA 1
ATOM 2024 C C . LEU A 1 246 ? 0.069 10.174 21.657 1.00 98.44 246 LEU A C 1
ATOM 2026 O O . LEU A 1 246 ? -0.380 9.403 22.500 1.00 98.44 246 LEU A O 1
ATOM 2030 N N . LYS A 1 247 ? 1.367 10.501 21.608 1.00 97.94 247 LYS A N 1
ATOM 2031 C CA . LYS A 1 247 ? 2.357 10.028 22.587 1.00 97.94 247 LYS A CA 1
ATOM 2032 C C . LYS A 1 247 ? 2.027 10.513 23.994 1.00 97.94 247 LYS A C 1
ATOM 2034 O O . LYS A 1 247 ? 2.036 9.709 24.921 1.00 97.94 247 LYS A O 1
ATOM 2039 N N . GLU A 1 248 ? 1.742 11.803 24.145 1.00 97.94 248 GLU A N 1
ATOM 2040 C CA . GLU A 1 248 ? 1.402 12.419 25.432 1.00 97.94 248 GLU A CA 1
ATOM 2041 C C . GLU A 1 248 ? 0.132 11.802 26.020 1.00 97.94 248 GLU A C 1
ATOM 2043 O O . GLU A 1 248 ? 0.140 11.360 27.168 1.00 97.94 248 GLU A O 1
ATOM 2048 N N . PHE A 1 249 ? -0.916 11.663 25.205 1.00 98.38 249 PHE A N 1
ATOM 2049 C CA . PHE A 1 249 ? -2.145 10.980 25.592 1.00 98.38 249 PHE A CA 1
ATOM 2050 C C . PHE A 1 249 ? -1.896 9.530 26.013 1.00 98.38 249 PHE A C 1
ATOM 2052 O O . PHE A 1 249 ? -2.333 9.108 27.079 1.00 98.38 249 PHE A O 1
ATOM 2059 N N . ALA A 1 250 ? -1.147 8.763 25.217 1.00 97.50 250 ALA A N 1
ATOM 2060 C CA . ALA A 1 250 ? -0.872 7.365 25.525 1.00 97.50 250 ALA A CA 1
ATOM 2061 C C . ALA A 1 250 ? -0.112 7.197 26.855 1.00 97.50 250 ALA A C 1
ATOM 2063 O O . ALA A 1 250 ? -0.424 6.285 27.620 1.00 97.50 250 ALA A O 1
ATOM 2064 N N . LEU A 1 251 ? 0.852 8.079 27.145 1.00 96.38 251 LEU A N 1
ATOM 2065 C CA . LEU A 1 251 ? 1.598 8.086 28.408 1.00 96.38 251 LEU A CA 1
ATOM 2066 C C . LEU A 1 251 ? 0.731 8.486 29.603 1.00 96.38 251 LEU A C 1
ATOM 2068 O O . LEU A 1 251 ? 0.863 7.895 30.674 1.00 96.38 251 LEU A O 1
ATOM 2072 N N . TYR A 1 252 ? -0.134 9.485 29.426 1.00 96.81 252 TYR A N 1
ATOM 2073 C CA . TYR A 1 252 ? -0.987 10.006 30.490 1.00 96.81 252 TYR A CA 1
ATOM 2074 C C . TYR A 1 252 ? -2.142 9.059 30.839 1.00 96.81 252 TYR A C 1
ATOM 2076 O O . TYR A 1 252 ? -2.440 8.849 32.011 1.00 96.81 252 TYR A O 1
ATOM 2084 N N . THR A 1 253 ? -2.784 8.471 29.831 1.00 96.44 253 THR A N 1
ATOM 2085 C CA . THR A 1 253 ? -4.001 7.666 29.996 1.00 96.44 253 THR A CA 1
ATOM 2086 C C . THR A 1 253 ? -3.700 6.225 30.382 1.00 96.44 253 THR A C 1
ATOM 2088 O O . THR A 1 253 ? -4.393 5.635 31.211 1.00 96.44 253 THR A O 1
ATOM 2091 N N . TYR A 1 254 ? -2.659 5.639 29.796 1.00 94.38 254 TYR A N 1
ATOM 2092 C CA . TYR A 1 254 ? -2.288 4.253 30.044 1.00 94.38 254 TYR A CA 1
ATOM 2093 C C . TYR A 1 254 ? -1.004 4.240 30.858 1.00 94.38 254 TYR A C 1
ATOM 2095 O O . TYR A 1 254 ? 0.051 4.049 30.277 1.00 94.38 254 TYR A O 1
ATOM 2103 N N . THR A 1 255 ? -1.075 4.489 32.172 1.00 89.12 255 THR A N 1
ATOM 2104 C CA . THR A 1 255 ? 0.096 4.649 33.066 1.00 89.12 255 THR A CA 1
ATOM 2105 C C . THR A 1 255 ? 0.664 3.331 33.593 1.00 89.12 255 THR A C 1
ATOM 2107 O O . THR A 1 255 ? 1.875 3.211 33.784 1.00 89.12 255 THR A O 1
ATOM 2110 N N . ALA A 1 256 ? -0.182 2.319 33.781 1.00 84.75 256 ALA A N 1
ATOM 2111 C CA . ALA A 1 256 ? 0.229 0.989 34.222 1.00 84.75 256 ALA A CA 1
ATOM 2112 C C . ALA A 1 256 ? 1.022 0.233 33.138 1.00 84.75 256 ALA A C 1
ATOM 2114 O O . ALA A 1 256 ? 1.163 0.698 32.003 1.00 84.75 256 ALA A O 1
ATOM 2115 N N . GLU A 1 257 ? 1.544 -0.949 33.480 1.00 86.38 257 GLU A N 1
ATOM 2116 C CA . GLU A 1 257 ? 1.973 -1.899 32.451 1.00 86.38 257 GLU A CA 1
ATOM 2117 C C . GLU A 1 257 ? 0.800 -2.215 31.522 1.00 86.38 257 GLU A C 1
ATOM 2119 O O . GLU A 1 257 ? -0.344 -2.264 31.961 1.00 86.38 257 GLU A O 1
ATOM 2124 N N . ILE A 1 258 ? 1.082 -2.415 30.236 1.00 89.25 258 ILE A N 1
ATOM 2125 C CA . ILE A 1 258 ? 0.060 -2.697 29.229 1.00 89.25 258 ILE A CA 1
ATOM 2126 C C . ILE A 1 258 ? -0.168 -4.213 29.167 1.00 89.25 258 ILE A C 1
ATOM 2128 O O . ILE A 1 258 ? 0.668 -4.904 28.571 1.00 89.25 258 ILE A O 1
ATOM 2132 N N . PRO A 1 259 ? -1.251 -4.749 29.771 1.00 82.62 259 PRO A N 1
ATOM 2133 C CA . PRO A 1 259 ? -1.580 -6.165 29.659 1.00 82.62 259 PRO A CA 1
ATOM 2134 C C . PRO A 1 259 ? -2.096 -6.489 28.250 1.00 82.62 259 PRO A C 1
ATOM 2136 O O . PRO A 1 259 ? -2.387 -5.602 27.447 1.00 82.62 259 PRO A O 1
ATOM 2139 N N . GLY A 1 260 ? -2.225 -7.777 27.945 1.00 74.31 260 GLY A N 1
ATOM 2140 C CA . GLY A 1 260 ? -2.730 -8.248 26.658 1.00 74.31 260 GLY A CA 1
ATOM 2141 C C . GLY A 1 260 ? -1.652 -8.462 25.593 1.00 74.31 260 GLY A C 1
ATOM 2142 O O . GLY A 1 260 ? -0.450 -8.471 25.853 1.00 74.31 260 GLY A O 1
ATOM 2143 N N . ASN A 1 261 ? -2.100 -8.707 24.362 1.00 85.81 261 ASN A N 1
ATOM 2144 C CA . ASN A 1 261 ? -1.257 -9.199 23.268 1.00 85.81 261 ASN A CA 1
ATOM 2145 C C . ASN A 1 261 ? -0.758 -8.074 22.340 1.00 85.81 261 ASN A C 1
ATOM 2147 O O . ASN A 1 261 ? -0.906 -8.134 21.111 1.00 85.81 261 ASN A O 1
ATOM 2151 N N . PHE A 1 262 ? -0.182 -7.031 22.935 1.00 91.44 262 PHE A N 1
ATOM 2152 C CA . PHE A 1 262 ? 0.440 -5.918 22.214 1.00 91.44 262 PHE A CA 1
ATOM 2153 C C . PHE A 1 262 ? 1.893 -6.253 21.873 1.00 91.44 262 PHE A C 1
ATOM 2155 O O . PHE A 1 262 ? 2.642 -6.745 22.717 1.00 91.44 262 PHE A O 1
ATOM 2162 N N . LYS A 1 263 ? 2.287 -6.042 20.612 1.00 91.75 263 LYS A N 1
ATOM 2163 C CA . LYS A 1 263 ? 3.543 -6.599 20.071 1.00 91.75 263 LYS A CA 1
ATOM 2164 C C . LYS A 1 263 ? 4.675 -5.592 19.960 1.00 91.75 263 LYS A C 1
ATOM 2166 O O . LYS A 1 263 ? 5.816 -6.026 19.786 1.00 91.75 263 LYS A O 1
ATOM 2171 N N . ALA A 1 264 ? 4.378 -4.299 20.063 1.00 94.56 264 ALA A N 1
ATOM 2172 C CA . ALA A 1 264 ? 5.408 -3.274 20.035 1.00 94.56 264 ALA A CA 1
ATOM 2173 C C . ALA A 1 264 ? 6.493 -3.546 21.090 1.00 94.56 264 ALA A C 1
ATOM 2175 O O . ALA A 1 264 ? 6.206 -3.943 22.232 1.00 94.56 264 ALA A O 1
ATOM 2176 N N . LYS A 1 265 ? 7.754 -3.350 20.698 1.00 94.31 265 LYS A N 1
ATOM 2177 C CA . LYS A 1 265 ? 8.909 -3.604 21.562 1.00 94.31 265 LYS A CA 1
ATOM 2178 C C . LYS A 1 265 ? 9.188 -2.414 22.466 1.00 94.31 265 LYS A C 1
ATOM 2180 O O . LYS A 1 265 ? 9.529 -2.624 23.626 1.00 94.31 265 LYS A O 1
ATOM 2185 N N . GLN A 1 266 ? 9.045 -1.191 21.954 1.00 95.31 266 GLN A N 1
ATOM 2186 C CA . GLN A 1 266 ? 9.215 0.010 22.765 1.00 95.31 266 GLN A CA 1
ATOM 2187 C C . GLN A 1 266 ? 7.965 0.249 23.617 1.00 95.31 266 GLN A C 1
ATOM 2189 O O . GLN A 1 266 ? 6.840 0.125 23.133 1.00 95.31 266 GLN A O 1
ATOM 2194 N N . ASP A 1 267 ? 8.160 0.632 24.880 1.00 94.69 267 ASP A N 1
ATOM 2195 C CA . ASP A 1 267 ? 7.060 0.881 25.821 1.00 94.69 267 ASP A CA 1
ATOM 2196 C C . ASP A 1 267 ? 6.100 1.969 25.306 1.00 94.69 267 ASP A C 1
ATOM 2198 O O . ASP A 1 267 ? 4.892 1.752 25.236 1.00 94.69 267 ASP A O 1
ATOM 2202 N N . ILE A 1 268 ? 6.639 3.089 24.812 1.00 95.94 268 ILE A N 1
ATOM 2203 C CA . ILE A 1 268 ? 5.835 4.168 24.220 1.00 95.94 268 ILE A CA 1
ATOM 2204 C C . ILE A 1 268 ? 5.004 3.690 23.022 1.00 95.94 268 ILE A C 1
ATOM 2206 O O . ILE A 1 268 ? 3.818 4.003 22.922 1.00 95.94 268 ILE A O 1
ATOM 2210 N N . SER A 1 269 ? 5.595 2.891 22.131 1.00 96.88 269 SER A N 1
ATOM 2211 C CA . SER A 1 269 ? 4.895 2.311 20.985 1.00 96.88 269 SER A CA 1
ATOM 2212 C C . SER A 1 269 ? 3.779 1.374 21.425 1.00 96.88 269 SER A C 1
ATOM 2214 O O . SER A 1 269 ? 2.711 1.390 20.825 1.00 96.88 269 SER A O 1
ATOM 2216 N N . ARG A 1 270 ? 3.986 0.603 22.499 1.00 96.56 270 ARG A N 1
ATOM 2217 C CA . ARG A 1 270 ? 2.977 -0.305 23.055 1.00 96.56 270 ARG A CA 1
ATOM 2218 C C . ARG A 1 270 ? 1.787 0.446 23.644 1.00 96.56 270 ARG A C 1
ATOM 2220 O O . ARG A 1 270 ? 0.646 0.067 23.392 1.00 96.56 270 ARG A O 1
ATOM 2227 N N . ARG A 1 271 ? 2.038 1.536 24.376 1.00 97.31 271 ARG A N 1
ATOM 2228 C CA . ARG A 1 271 ? 0.976 2.415 24.900 1.00 97.31 271 ARG A CA 1
ATOM 2229 C C . ARG A 1 271 ? 0.182 3.055 23.763 1.00 97.31 271 ARG A C 1
ATOM 2231 O O . ARG A 1 271 ? -1.045 3.044 23.797 1.00 97.31 271 ARG A O 1
ATOM 2238 N N . MET A 1 272 ? 0.863 3.538 22.719 1.00 98.00 272 MET A N 1
ATOM 2239 C CA . MET A 1 272 ? 0.195 4.058 21.520 1.00 98.00 272 MET A CA 1
ATOM 2240 C C . MET A 1 272 ? -0.570 2.970 20.754 1.00 98.00 272 MET A C 1
ATOM 2242 O O . MET A 1 272 ? -1.662 3.242 20.272 1.00 98.00 272 MET A O 1
ATOM 2246 N N . GLU A 1 273 ? -0.037 1.746 20.643 1.00 97.75 273 GLU A N 1
ATOM 2247 C CA . GLU A 1 273 ? -0.726 0.598 20.028 1.00 97.75 273 GLU A CA 1
ATOM 2248 C C . GLU A 1 273 ? -2.055 0.324 20.747 1.00 97.75 273 GLU A C 1
ATOM 2250 O O . GLU A 1 273 ? -3.081 0.184 20.083 1.00 97.75 273 GLU A O 1
ATOM 2255 N N . LYS A 1 274 ? -2.066 0.324 22.090 1.00 97.50 274 LYS A N 1
ATOM 2256 C CA . LYS A 1 274 ? -3.296 0.171 22.884 1.00 97.50 274 LYS A CA 1
ATOM 2257 C C . LYS A 1 274 ? -4.257 1.342 22.703 1.00 97.50 274 LYS A C 1
ATOM 2259 O O . LYS A 1 274 ? -5.424 1.109 22.401 1.00 97.50 274 LYS A O 1
ATOM 2264 N N . ALA A 1 275 ? -3.773 2.579 22.816 1.00 98.00 275 ALA A N 1
ATOM 2265 C CA . ALA A 1 275 ? -4.591 3.774 22.620 1.00 98.00 275 ALA A CA 1
ATOM 2266 C C . ALA A 1 275 ? -5.285 3.776 21.246 1.00 98.00 275 ALA A C 1
ATOM 2268 O O . ALA A 1 275 ? -6.501 3.933 21.154 1.00 98.00 275 ALA A O 1
ATOM 2269 N N . LEU A 1 276 ? -4.521 3.521 20.181 1.00 98.50 276 LEU A N 1
ATOM 2270 C CA . LEU A 1 276 ? -5.037 3.467 18.816 1.00 98.50 276 LEU A CA 1
ATOM 2271 C C . LEU A 1 276 ? -5.959 2.272 18.582 1.00 98.50 276 LEU A C 1
ATOM 2273 O O . LEU A 1 276 ? -6.894 2.399 17.802 1.00 98.50 276 LEU A O 1
ATOM 2277 N N . ALA A 1 277 ? -5.743 1.133 19.249 1.00 97.88 277 ALA A N 1
ATOM 2278 C CA . ALA A 1 277 ? -6.658 0.000 19.161 1.00 97.88 277 ALA A CA 1
ATOM 2279 C C . ALA A 1 277 ? -8.055 0.364 19.690 1.00 97.88 277 ALA A C 1
ATOM 2281 O O . ALA A 1 277 ? -9.041 0.087 19.014 1.00 97.88 277 ALA A O 1
ATOM 2282 N N . ILE A 1 278 ? -8.151 1.032 20.847 1.00 98.06 278 ILE A N 1
ATOM 2283 C CA . ILE A 1 278 ? -9.445 1.457 21.407 1.00 98.06 278 ILE A CA 1
ATOM 2284 C C . ILE A 1 278 ? -10.129 2.494 20.508 1.00 98.06 278 ILE A C 1
ATOM 2286 O O . ILE A 1 278 ? -11.299 2.319 20.166 1.00 98.06 278 ILE A O 1
ATOM 2290 N N . ILE A 1 279 ? -9.391 3.513 20.052 1.00 98.69 279 ILE A N 1
ATOM 2291 C CA . ILE A 1 279 ? -9.900 4.519 19.102 1.00 98.69 279 ILE A CA 1
ATOM 2292 C C . ILE A 1 279 ? -10.393 3.848 17.811 1.00 98.69 279 ILE A C 1
ATOM 2294 O O . ILE A 1 279 ? -11.495 4.138 17.346 1.00 98.69 279 ILE A O 1
ATOM 2298 N N . GLN A 1 280 ? -9.602 2.926 17.251 1.00 98.38 280 GLN A N 1
ATOM 2299 C CA . GLN A 1 280 ? -9.965 2.168 16.056 1.00 98.38 280 GLN A CA 1
ATOM 2300 C C . GLN A 1 280 ? -11.281 1.424 16.267 1.00 98.38 280 GLN A C 1
ATOM 2302 O O . GLN A 1 280 ? -12.189 1.604 15.467 1.00 98.38 280 GLN A O 1
ATOM 2307 N N . PHE A 1 281 ? -11.420 0.622 17.328 1.00 98.25 281 PHE A N 1
ATOM 2308 C CA . PHE A 1 281 ? -12.636 -0.171 17.531 1.00 98.25 281 PHE A CA 1
ATOM 2309 C C . PHE A 1 281 ? -13.884 0.703 17.665 1.00 98.25 281 PHE A C 1
ATOM 2311 O O . PHE A 1 281 ? -14.907 0.378 17.069 1.00 98.25 281 PHE A O 1
ATOM 2318 N N . LYS A 1 282 ? -13.795 1.845 18.357 1.00 98.56 282 LYS A N 1
ATOM 2319 C CA . LYS A 1 282 ? -14.906 2.805 18.457 1.00 98.56 282 LYS A CA 1
ATOM 2320 C C . LYS A 1 282 ? -15.343 3.307 17.077 1.00 98.56 282 LYS A C 1
ATOM 2322 O O . LYS A 1 282 ? -16.519 3.235 16.731 1.00 98.56 282 LYS A O 1
ATOM 2327 N N . LEU A 1 283 ? -14.385 3.735 16.255 1.00 98.38 283 LEU A N 1
ATOM 2328 C CA . LEU A 1 283 ? -14.633 4.232 14.896 1.00 98.38 283 LEU A CA 1
ATOM 2329 C C . LEU A 1 283 ? -15.135 3.142 13.937 1.00 98.38 283 LEU A C 1
ATOM 2331 O O . LEU A 1 283 ? -15.980 3.409 13.080 1.00 98.38 283 LEU A O 1
ATOM 2335 N N . GLU A 1 284 ? -14.616 1.919 14.053 1.00 97.69 284 GLU A N 1
ATOM 2336 C CA . GLU A 1 284 ? -15.073 0.779 13.256 1.00 97.69 284 GLU A CA 1
ATOM 2337 C C . GLU A 1 284 ? -16.532 0.448 13.557 1.00 97.69 284 GLU A C 1
ATOM 2339 O O . GLU A 1 284 ? -17.314 0.263 12.628 1.00 97.69 284 GLU A O 1
ATOM 2344 N N . GLU A 1 285 ? -16.920 0.391 14.833 1.00 97.38 285 GLU A N 1
ATOM 2345 C CA . GLU A 1 285 ? -18.303 0.092 15.200 1.00 97.38 285 GLU A CA 1
ATOM 2346 C C . GLU A 1 285 ? -19.279 1.157 14.712 1.00 97.38 285 GLU A C 1
ATOM 2348 O O . GLU A 1 285 ? -20.328 0.805 14.171 1.00 97.38 285 GLU A O 1
ATOM 2353 N N . GLN A 1 286 ? -18.916 2.437 14.839 1.00 96.94 286 GLN A N 1
ATOM 2354 C CA . GLN A 1 286 ? -19.689 3.542 14.267 1.00 96.94 286 GLN A CA 1
ATOM 2355 C C . GLN A 1 286 ? -19.861 3.348 12.752 1.00 96.94 286 GLN A C 1
ATOM 2357 O O . GLN A 1 286 ? -20.984 3.336 12.248 1.00 96.94 286 GLN A O 1
ATOM 2362 N N . THR A 1 287 ? -18.765 3.067 12.037 1.00 97.06 287 THR A N 1
ATOM 2363 C CA . THR A 1 287 ? -18.792 2.830 10.584 1.00 97.06 287 THR A CA 1
ATOM 2364 C C . THR A 1 287 ? -19.673 1.631 10.218 1.00 97.06 287 THR A C 1
ATOM 2366 O O . THR A 1 287 ? -20.431 1.700 9.253 1.00 97.06 287 THR A O 1
ATOM 2369 N N . ILE A 1 288 ? -19.605 0.531 10.972 1.00 97.31 288 ILE A N 1
ATOM 2370 C CA . ILE A 1 288 ? -20.421 -0.668 10.730 1.00 97.31 288 ILE A CA 1
ATOM 2371 C C . ILE A 1 288 ? -21.908 -0.366 10.955 1.00 97.31 288 ILE A C 1
ATOM 2373 O O . ILE A 1 288 ? -22.729 -0.738 10.120 1.00 97.31 288 ILE A O 1
ATOM 2377 N N . ARG A 1 289 ? -22.266 0.341 12.036 1.00 96.38 289 ARG A N 1
ATOM 2378 C CA . ARG A 1 289 ? -23.664 0.708 12.335 1.00 96.38 289 ARG A CA 1
ATOM 2379 C C . ARG A 1 289 ? -24.269 1.633 11.279 1.00 96.38 289 ARG A C 1
ATOM 2381 O O . ARG A 1 289 ? -25.438 1.484 10.939 1.00 96.38 289 ARG A O 1
ATOM 2388 N N . GLU A 1 290 ? -23.484 2.563 10.745 1.00 96.62 290 GLU A N 1
ATOM 2389 C CA . GLU A 1 290 ? -23.914 3.488 9.687 1.00 96.62 290 GLU A CA 1
ATOM 2390 C C . GLU A 1 290 ? -24.022 2.826 8.298 1.00 96.62 290 GLU A C 1
ATOM 2392 O O . GLU A 1 290 ? -24.595 3.404 7.366 1.00 96.62 290 GLU A O 1
ATOM 2397 N N . ASN A 1 291 ? -23.464 1.620 8.136 1.00 96.62 291 ASN A N 1
ATOM 2398 C CA . ASN A 1 291 ? -23.401 0.893 6.866 1.00 96.62 291 ASN A CA 1
ATOM 2399 C C . ASN A 1 291 ? -23.821 -0.585 7.032 1.00 96.62 291 ASN A C 1
ATOM 2401 O O . ASN A 1 291 ? -23.016 -1.487 6.771 1.00 96.62 291 ASN A O 1
ATOM 2405 N N . PRO A 1 292 ? -25.075 -0.861 7.447 1.00 95.31 292 PRO A N 1
ATOM 2406 C CA . PRO A 1 292 ? -25.564 -2.225 7.674 1.00 95.31 292 PRO A CA 1
ATOM 2407 C C . PRO A 1 292 ? -25.529 -3.097 6.408 1.00 95.31 292 PRO A C 1
ATOM 2409 O O . PRO A 1 292 ? -25.442 -4.319 6.485 1.00 95.31 292 PRO A O 1
ATOM 2412 N N . GLU A 1 293 ? -25.510 -2.497 5.212 1.00 93.31 293 GLU A N 1
ATOM 2413 C CA . GLU A 1 293 ? -25.357 -3.224 3.948 1.00 93.31 293 GLU A CA 1
ATOM 2414 C C . GLU A 1 293 ? -24.051 -4.037 3.851 1.00 93.31 293 GLU A C 1
ATOM 2416 O O . GLU A 1 293 ? -23.935 -4.944 3.023 1.00 93.31 293 GLU A O 1
ATOM 2421 N N . PHE A 1 294 ? -23.060 -3.738 4.697 1.00 94.50 294 PHE A N 1
ATOM 2422 C CA . PHE A 1 294 ? -21.798 -4.467 4.757 1.00 94.50 294 PHE A CA 1
ATOM 2423 C C . PHE A 1 294 ? -21.890 -5.806 5.496 1.00 94.50 294 PHE A C 1
ATOM 2425 O O . PHE A 1 294 ? -21.006 -6.643 5.298 1.00 94.50 294 PHE A O 1
ATOM 2432 N N . ASN A 1 295 ? -22.952 -6.051 6.273 1.00 93.75 295 ASN A N 1
ATOM 2433 C CA . ASN A 1 295 ? -23.165 -7.289 7.033 1.00 93.75 295 ASN A CA 1
ATOM 2434 C C . ASN A 1 295 ? -21.972 -7.638 7.955 1.00 93.75 295 ASN A C 1
ATOM 2436 O O . ASN A 1 295 ? -21.433 -8.751 7.929 1.00 93.75 295 ASN A O 1
ATOM 2440 N N . MET A 1 296 ? -21.494 -6.653 8.724 1.00 95.19 296 MET A N 1
ATOM 2441 C CA . MET A 1 296 ? -20.306 -6.761 9.588 1.00 95.19 296 MET A CA 1
ATOM 2442 C C . MET A 1 296 ? -20.631 -6.706 11.089 1.00 95.19 296 MET A C 1
ATOM 2444 O O . MET A 1 296 ? -19.722 -6.625 11.912 1.00 95.19 296 MET A O 1
ATOM 2448 N N . GLU A 1 297 ? -21.904 -6.813 11.469 1.00 94.88 297 GLU A N 1
ATOM 2449 C CA . GLU A 1 297 ? -22.413 -6.690 12.844 1.00 94.88 297 GLU A CA 1
ATOM 2450 C C . GLU A 1 297 ? -21.782 -7.712 13.797 1.00 94.88 297 GLU A C 1
ATOM 2452 O O . GLU A 1 297 ? -21.634 -7.466 14.992 1.00 94.88 297 GLU A O 1
ATOM 2457 N N . SER A 1 298 ? -21.341 -8.856 13.263 1.00 92.50 298 SER A N 1
ATOM 2458 C CA . SER A 1 298 ? -20.599 -9.872 14.020 1.00 92.50 298 SER A CA 1
ATOM 2459 C C . SER A 1 298 ? -19.301 -9.349 14.659 1.00 92.50 298 SER A C 1
ATOM 2461 O O . SER A 1 298 ? -18.802 -9.974 15.596 1.00 92.50 298 SER A O 1
ATOM 2463 N N . ARG A 1 299 ? -18.765 -8.218 14.178 1.00 93.88 299 ARG A N 1
ATOM 2464 C CA . ARG A 1 299 ? -17.565 -7.550 14.702 1.00 93.88 299 ARG A CA 1
ATOM 2465 C C . ARG A 1 299 ? -17.844 -6.515 15.793 1.00 93.88 299 ARG A C 1
ATOM 2467 O O . ARG A 1 299 ? -16.886 -5.994 16.350 1.00 93.88 299 ARG A O 1
ATOM 2474 N N . LEU A 1 300 ? -19.110 -6.229 16.104 1.00 95.81 300 LEU A N 1
ATOM 2475 C CA . LEU A 1 300 ? -19.469 -5.322 17.193 1.00 95.81 300 LEU A CA 1
ATOM 2476 C C . LEU A 1 300 ? -19.205 -6.025 18.540 1.00 95.81 300 LEU A C 1
ATOM 2478 O O . LEU A 1 300 ? -19.875 -7.003 18.902 1.00 95.81 300 LEU A O 1
ATOM 2482 N N . TRP A 1 301 ? -18.190 -5.546 19.253 1.00 96.06 301 TRP A N 1
ATOM 2483 C CA . TRP A 1 301 ? -17.624 -6.113 20.475 1.00 96.06 301 TRP A CA 1
ATOM 2484 C C . TRP A 1 301 ? -17.689 -5.175 21.683 1.00 96.06 301 TRP A C 1
ATOM 2486 O O . TRP A 1 301 ? -17.779 -5.669 22.801 1.00 96.06 301 TRP A O 1
ATOM 2496 N N . LEU A 1 302 ? -17.678 -3.855 21.503 1.00 97.25 302 LEU A N 1
ATOM 2497 C CA . LEU A 1 302 ? -17.543 -2.873 22.579 1.00 97.25 302 LEU A CA 1
ATOM 2498 C C . LEU A 1 302 ? -18.712 -2.912 23.565 1.00 97.25 302 LEU A C 1
ATOM 2500 O O . LEU A 1 302 ? -18.481 -2.868 24.769 1.00 97.25 302 LEU A O 1
ATOM 2504 N N . HIS A 1 303 ? -19.950 -3.098 23.096 1.00 95.94 303 HIS A N 1
ATOM 2505 C CA . HIS A 1 303 ? -21.088 -3.304 24.005 1.00 95.94 303 HIS A CA 1
ATOM 2506 C C . HIS A 1 303 ? -20.996 -4.618 24.785 1.00 95.94 303 HIS A C 1
ATOM 2508 O O . HIS A 1 303 ? -21.297 -4.635 25.974 1.00 95.94 303 HIS A O 1
ATOM 2514 N N . LYS A 1 304 ? -20.523 -5.699 24.150 1.00 95.62 304 LYS A N 1
ATOM 2515 C CA . LYS A 1 304 ? -20.318 -6.987 24.833 1.00 95.62 304 LYS A CA 1
ATOM 2516 C C . LYS A 1 304 ? -19.229 -6.860 25.894 1.00 95.62 304 LYS A C 1
ATOM 2518 O O . LYS A 1 304 ? -19.405 -7.319 27.015 1.00 95.62 304 LYS A O 1
ATOM 2523 N N . LEU A 1 305 ? -18.127 -6.189 25.556 1.00 96.31 305 LEU A N 1
ATOM 2524 C CA . LEU A 1 305 ? -17.050 -5.880 26.489 1.00 96.31 305 LEU A CA 1
ATOM 2525 C C . LEU A 1 305 ? -17.569 -5.045 27.667 1.00 96.31 305 LEU A C 1
ATOM 2527 O O . LEU A 1 305 ? -17.266 -5.361 28.812 1.00 96.31 305 LEU A O 1
ATOM 2531 N N . ALA A 1 306 ? -18.375 -4.014 27.404 1.00 96.50 306 ALA A N 1
ATOM 2532 C CA . ALA A 1 306 ? -18.950 -3.175 28.450 1.00 96.50 306 ALA A CA 1
ATOM 2533 C C . ALA A 1 306 ? -19.864 -3.967 29.399 1.00 96.50 306 ALA A C 1
ATOM 2535 O O . ALA A 1 306 ? -19.749 -3.808 30.612 1.00 96.50 306 ALA A O 1
ATOM 2536 N N . GLU A 1 307 ? -20.718 -4.858 28.882 1.00 95.69 307 GLU A N 1
ATOM 2537 C CA . GLU A 1 307 ? -21.525 -5.766 29.712 1.00 95.69 307 GLU A CA 1
ATOM 2538 C C . GLU A 1 307 ? -20.659 -6.713 30.551 1.00 95.69 307 GLU A C 1
ATOM 2540 O O . GLU A 1 307 ? -20.900 -6.856 31.750 1.00 95.69 307 GLU A O 1
ATOM 2545 N N . MET A 1 308 ? -19.625 -7.319 29.957 1.00 95.19 308 MET A N 1
ATOM 2546 C CA . MET A 1 308 ? -18.682 -8.184 30.679 1.00 95.19 308 MET A CA 1
ATOM 2547 C C . MET A 1 308 ? -18.008 -7.437 31.838 1.00 95.19 308 MET A C 1
ATOM 2549 O O . MET A 1 308 ? -17.939 -7.956 32.951 1.00 95.19 308 MET A O 1
ATOM 2553 N N . LEU A 1 309 ? -17.566 -6.196 31.606 1.00 95.06 309 LEU A N 1
ATOM 2554 C CA . LEU A 1 309 ? -16.943 -5.352 32.629 1.00 95.06 309 LEU A CA 1
ATOM 2555 C C . LEU A 1 309 ? -17.935 -4.943 33.730 1.00 95.06 309 LEU A C 1
ATOM 2557 O O . LEU A 1 309 ? -17.590 -5.041 34.907 1.00 95.06 309 LEU A O 1
ATOM 2561 N N . LYS A 1 310 ? -19.174 -4.550 33.384 1.00 94.81 310 LYS A N 1
ATOM 2562 C CA . LYS A 1 310 ? -20.232 -4.224 34.366 1.00 94.81 310 LYS A CA 1
ATOM 2563 C C . LYS A 1 310 ? -20.565 -5.411 35.272 1.00 94.81 310 LYS A C 1
ATOM 2565 O O . LYS A 1 310 ? -20.776 -5.230 36.468 1.00 94.81 310 LYS A O 1
ATOM 2570 N N . ASN A 1 311 ? -20.583 -6.617 34.707 1.00 94.06 311 ASN A N 1
ATOM 2571 C CA . ASN A 1 311 ? -20.915 -7.852 35.420 1.00 94.06 311 ASN A CA 1
ATOM 2572 C C . ASN A 1 311 ? -19.706 -8.511 36.104 1.00 94.06 311 ASN A C 1
ATOM 2574 O O . ASN A 1 311 ? -19.861 -9.552 36.741 1.00 94.06 311 ASN A O 1
ATOM 2578 N N . ASN A 1 312 ? -18.510 -7.924 35.980 1.00 92.69 312 ASN A N 1
ATOM 2579 C CA . ASN A 1 312 ? -17.246 -8.484 36.457 1.00 92.69 312 ASN A CA 1
ATOM 2580 C C . ASN A 1 312 ? -16.914 -9.883 35.875 1.00 92.69 312 ASN A C 1
ATOM 2582 O O . ASN A 1 312 ? -16.148 -10.644 36.467 1.00 92.69 312 ASN A O 1
ATOM 2586 N N . ASP A 1 313 ? -17.452 -10.216 34.695 1.00 93.38 313 ASP A N 1
ATOM 2587 C CA . ASP A 1 313 ? -17.157 -11.449 33.951 1.00 93.38 313 ASP A CA 1
ATOM 2588 C C . ASP A 1 313 ? -15.928 -11.253 33.053 1.00 93.38 313 ASP A C 1
ATOM 2590 O O . ASP A 1 313 ? -15.995 -11.151 31.828 1.00 93.38 313 ASP A O 1
ATOM 2594 N N . THR A 1 314 ? -14.769 -11.125 33.694 1.00 91.25 314 THR A N 1
ATOM 2595 C CA . THR A 1 314 ? -13.504 -10.776 33.027 1.00 91.25 314 THR A CA 1
ATOM 2596 C C . THR A 1 314 ? -12.581 -11.972 32.792 1.00 91.25 314 THR A C 1
ATOM 2598 O O . THR A 1 314 ? -11.494 -11.818 32.241 1.00 91.25 314 THR A O 1
ATOM 2601 N N . SER A 1 315 ? -13.019 -13.181 33.156 1.00 90.06 315 SER A N 1
ATOM 2602 C CA . SER A 1 315 ? -12.203 -14.405 33.123 1.00 90.06 315 SER A CA 1
ATOM 2603 C C . SER A 1 315 ? -11.683 -14.778 31.726 1.00 90.06 315 SER A C 1
ATOM 2605 O O . SER A 1 315 ? -10.602 -15.351 31.595 1.00 90.06 315 SER A O 1
ATOM 2607 N N . GLY A 1 316 ? -12.436 -14.431 30.677 1.00 90.94 316 GLY A N 1
ATOM 2608 C CA . GLY A 1 316 ? -12.067 -14.666 29.279 1.00 90.94 316 GLY A CA 1
ATOM 2609 C C . GLY A 1 316 ? -11.214 -13.565 28.642 1.00 90.94 316 GLY A C 1
ATOM 2610 O O . GLY A 1 316 ? -10.822 -13.714 27.480 1.00 90.94 316 GLY A O 1
ATOM 2611 N N . LEU A 1 317 ? -10.938 -12.469 29.358 1.00 93.56 317 LEU A N 1
ATOM 2612 C CA . LEU A 1 317 ? -10.226 -11.309 28.828 1.00 93.56 317 LEU A CA 1
ATOM 2613 C C . LEU A 1 317 ? -8.730 -11.361 29.154 1.00 93.56 317 LEU A C 1
ATOM 2615 O O . LEU A 1 317 ? -8.321 -11.743 30.246 1.00 93.56 317 LEU A O 1
ATOM 2619 N N . THR A 1 318 ? -7.894 -10.926 28.213 1.00 92.69 318 THR A N 1
ATOM 2620 C CA . THR A 1 318 ? -6.445 -10.756 28.439 1.00 92.69 318 THR A CA 1
ATOM 2621 C C . THR A 1 318 ? -6.074 -9.363 28.943 1.00 92.69 318 THR A C 1
ATOM 2623 O O . THR A 1 318 ? -4.924 -9.126 29.307 1.00 92.69 318 THR A O 1
ATOM 2626 N N . ASP A 1 319 ? -7.028 -8.436 28.917 1.00 92.25 319 ASP A N 1
ATOM 2627 C CA . ASP A 1 319 ? -6.904 -7.051 29.357 1.00 92.25 319 ASP A CA 1
ATOM 2628 C C . ASP A 1 319 ? -8.249 -6.613 29.941 1.00 92.25 319 ASP A C 1
ATOM 2630 O O . ASP A 1 319 ? -9.298 -6.880 29.355 1.00 92.25 319 ASP A O 1
ATOM 2634 N N . THR A 1 320 ? -8.219 -5.957 31.095 1.00 91.25 320 THR A N 1
ATOM 2635 C CA . THR A 1 320 ? -9.403 -5.426 31.787 1.00 91.25 320 THR A CA 1
ATOM 2636 C C . THR A 1 320 ? -9.304 -3.920 32.028 1.00 91.25 320 THR A C 1
ATOM 2638 O O . THR A 1 320 ? -10.171 -3.330 32.668 1.00 91.25 320 THR A O 1
ATOM 2641 N N . GLN A 1 321 ? -8.245 -3.277 31.531 1.00 91.31 321 GLN A N 1
ATOM 2642 C CA . GLN A 1 321 ? -7.935 -1.877 31.786 1.00 91.31 321 GLN A CA 1
ATOM 2643 C C . GLN A 1 321 ? -8.284 -1.022 30.568 1.00 91.31 321 GLN A C 1
ATOM 2645 O O . GLN A 1 321 ? -7.455 -0.821 29.675 1.00 91.31 321 GLN A O 1
ATOM 2650 N N . PHE A 1 322 ? -9.499 -0.476 30.568 1.00 94.25 322 PHE A N 1
ATOM 2651 C CA . PHE A 1 322 ? -10.040 0.342 29.480 1.00 94.25 322 PHE A CA 1
ATOM 2652 C C . PHE A 1 322 ? -10.436 1.743 29.975 1.00 94.25 322 PHE A C 1
ATOM 2654 O O . PHE A 1 322 ? -11.623 2.049 30.061 1.00 94.25 322 PHE A O 1
ATOM 2661 N N . PRO A 1 323 ? -9.462 2.609 30.317 1.00 94.56 323 PRO A N 1
ATOM 2662 C CA . PRO A 1 323 ? -9.720 3.890 30.986 1.00 94.56 323 PRO A CA 1
ATOM 2663 C C . PRO A 1 323 ? -10.575 4.873 30.172 1.00 94.56 323 PRO A C 1
ATOM 2665 O O . PRO A 1 323 ? -11.107 5.819 30.742 1.00 94.56 323 PRO A O 1
ATOM 2668 N N . THR A 1 324 ? -10.705 4.671 28.859 1.00 96.19 324 THR A N 1
ATOM 2669 C CA . THR A 1 324 ? -11.454 5.565 27.964 1.00 96.19 324 THR A CA 1
ATOM 2670 C C . THR A 1 324 ? -12.769 4.974 27.461 1.00 96.19 324 THR A C 1
ATOM 2672 O O . THR A 1 324 ? -13.467 5.633 26.691 1.00 96.19 324 THR A O 1
ATOM 2675 N N . ILE A 1 325 ? -13.134 3.748 27.852 1.00 96.44 325 ILE A N 1
ATOM 2676 C CA . ILE A 1 325 ? -14.428 3.158 27.482 1.00 96.44 325 ILE A CA 1
ATOM 2677 C C . ILE A 1 325 ? -15.480 3.587 28.509 1.00 96.44 325 ILE A C 1
ATOM 2679 O O . ILE A 1 325 ? -15.436 3.170 29.664 1.00 96.44 325 ILE A O 1
ATOM 2683 N N . ASP A 1 326 ? -16.446 4.392 28.065 1.00 96.12 326 ASP A N 1
ATOM 2684 C CA . ASP A 1 326 ? -17.681 4.651 28.808 1.00 96.12 326 ASP A CA 1
ATOM 2685 C C . ASP A 1 326 ? -18.568 3.402 28.734 1.00 96.12 326 ASP A C 1
ATOM 2687 O O . ASP A 1 326 ? -18.997 3.000 27.657 1.00 96.12 326 ASP A O 1
ATOM 2691 N N . LEU A 1 327 ? -18.850 2.767 29.871 1.00 95.50 327 LEU A N 1
ATOM 2692 C CA . LEU A 1 327 ? -19.607 1.517 29.890 1.00 95.50 327 LEU A CA 1
ATOM 2693 C C . LEU A 1 327 ? -21.072 1.692 29.445 1.00 95.50 327 LEU A C 1
ATOM 2695 O O . LEU A 1 327 ? -21.713 0.704 29.076 1.00 95.50 327 LEU A O 1
ATOM 2699 N N . ASP A 1 328 ? -21.625 2.905 29.483 1.00 95.69 328 ASP A N 1
ATOM 2700 C CA . ASP A 1 328 ? -22.980 3.186 28.994 1.00 95.69 328 ASP A CA 1
ATOM 2701 C C . ASP A 1 328 ? -22.999 3.532 27.499 1.00 95.69 328 ASP A C 1
ATOM 2703 O O . ASP A 1 328 ? -23.972 3.216 26.816 1.00 95.69 328 ASP A O 1
ATOM 2707 N N . ASN A 1 329 ? -21.906 4.096 26.971 1.00 95.69 329 ASN A N 1
ATOM 2708 C CA . ASN A 1 329 ? -21.742 4.441 25.553 1.00 95.69 329 ASN A CA 1
ATOM 2709 C C . ASN A 1 329 ? -20.356 4.001 25.033 1.00 95.69 329 ASN A C 1
ATOM 2711 O O . ASN A 1 329 ? -19.488 4.841 24.776 1.00 95.69 329 ASN A O 1
ATOM 2715 N N . PRO A 1 330 ? -20.106 2.689 24.891 1.00 96.19 330 PRO A N 1
ATOM 2716 C CA . PRO A 1 330 ? -18.749 2.157 24.756 1.00 96.19 330 PRO A CA 1
ATOM 2717 C C . PRO A 1 330 ? -18.087 2.432 23.404 1.00 96.19 330 PRO A C 1
ATOM 2719 O O . PRO A 1 330 ? -16.860 2.402 23.308 1.00 96.19 330 PRO A O 1
ATOM 2722 N N . ASP A 1 331 ? -18.871 2.747 22.377 1.00 94.25 331 ASP A N 1
ATOM 2723 C CA . ASP A 1 331 ? -18.415 3.160 21.050 1.00 94.25 331 ASP A CA 1
ATOM 2724 C C . ASP A 1 331 ? -18.174 4.675 20.924 1.00 94.25 331 ASP A C 1
ATOM 2726 O O . ASP A 1 331 ? -17.701 5.139 19.886 1.00 94.25 331 ASP A O 1
ATOM 2730 N N . LYS A 1 332 ? -18.460 5.468 21.964 1.00 97.19 332 LYS A N 1
ATOM 2731 C CA . LYS A 1 332 ? -18.239 6.918 21.961 1.00 97.19 332 LYS A CA 1
ATOM 2732 C C . LYS A 1 332 ? -16.768 7.252 22.226 1.00 97.19 332 LYS A C 1
ATOM 2734 O O . LYS A 1 332 ? -16.167 6.774 23.191 1.00 97.19 332 LYS A O 1
ATOM 2739 N N . LEU A 1 333 ? -16.183 8.107 21.387 1.00 98.12 333 LEU A N 1
ATOM 2740 C CA . LEU A 1 333 ? -14.839 8.649 21.615 1.00 98.12 333 LEU A CA 1
ATOM 2741 C C . LEU A 1 333 ? -14.843 9.613 22.811 1.00 98.12 333 LEU A C 1
ATOM 2743 O O . LEU A 1 333 ? -15.785 10.393 22.987 1.00 98.12 333 LEU A O 1
ATOM 2747 N N . SER A 1 334 ? -13.794 9.561 23.635 1.00 97.94 334 SER A N 1
ATOM 2748 C CA . SER A 1 334 ? -13.557 10.600 24.643 1.00 97.94 334 SER A CA 1
ATOM 2749 C C . SER A 1 334 ? -13.223 11.936 23.957 1.00 97.94 334 SER A C 1
ATOM 2751 O O . SER A 1 334 ? -12.807 11.936 22.794 1.00 97.94 334 SER A O 1
ATOM 2753 N N . PRO A 1 335 ? -13.373 13.085 24.642 1.00 97.81 335 PRO A N 1
ATOM 2754 C CA . PRO A 1 335 ? -12.992 14.382 24.080 1.00 97.81 335 PRO A CA 1
ATOM 2755 C C . PRO A 1 335 ? -11.545 14.420 23.560 1.00 97.81 335 PRO A C 1
ATOM 2757 O O . PRO A 1 335 ? -11.287 14.959 22.487 1.00 97.81 335 PRO A O 1
ATOM 2760 N N . GLU A 1 336 ? -10.616 13.800 24.285 1.00 97.75 336 GLU A N 1
ATOM 2761 C CA . GLU A 1 336 ? -9.199 13.712 23.926 1.00 97.75 336 GLU A CA 1
ATOM 2762 C C . GLU A 1 336 ? -8.972 12.776 22.731 1.00 97.75 336 GLU A C 1
ATOM 2764 O O . GLU A 1 336 ? -8.205 13.102 21.826 1.00 97.75 336 GLU A O 1
ATOM 2769 N N . GLU A 1 337 ? -9.658 11.628 22.686 1.00 98.56 337 GLU A N 1
ATOM 2770 C CA . GLU A 1 337 ? -9.604 10.710 21.540 1.00 98.56 337 GLU A CA 1
ATOM 2771 C C . GLU A 1 337 ? -10.128 11.381 20.259 1.00 98.56 337 GLU A C 1
ATOM 2773 O O . GLU A 1 337 ? -9.526 11.233 19.191 1.00 98.56 337 GLU A O 1
ATOM 2778 N N . GLU A 1 338 ? -11.21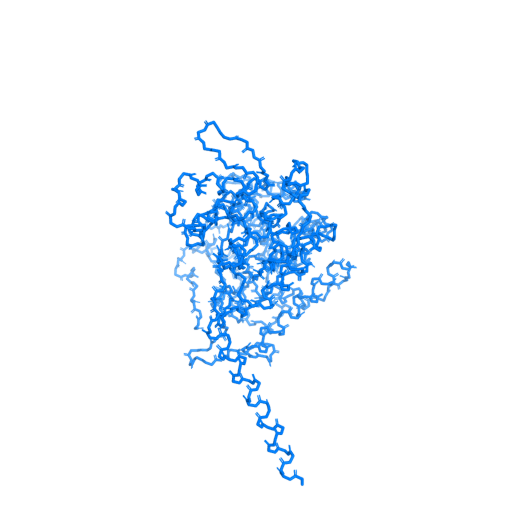7 12.149 20.369 1.00 98.50 338 GLU A N 1
ATOM 2779 C CA . GLU A 1 338 ? -11.793 12.928 19.270 1.00 98.50 338 GLU A CA 1
ATOM 2780 C C . GLU A 1 338 ? -10.828 14.031 18.803 1.00 98.50 338 GLU A C 1
ATOM 2782 O O . GLU A 1 338 ? -10.644 14.220 17.599 1.00 98.50 338 GLU A O 1
ATOM 2787 N N . GLU A 1 339 ? -10.157 14.734 19.723 1.00 98.38 339 GLU A N 1
ATOM 2788 C CA . GLU A 1 339 ? -9.133 15.723 19.364 1.00 98.38 339 GLU A CA 1
ATOM 2789 C C . GLU A 1 339 ? -7.982 15.071 18.584 1.00 98.38 339 GLU A C 1
ATOM 2791 O O . GLU A 1 339 ? -7.610 15.550 17.510 1.00 98.38 339 GLU A O 1
ATOM 2796 N N . ILE A 1 340 ? -7.449 13.955 19.091 1.00 98.56 340 ILE A N 1
ATOM 2797 C CA . ILE A 1 340 ? -6.326 13.237 18.478 1.00 98.56 340 ILE A CA 1
ATOM 2798 C C . ILE A 1 340 ? -6.688 12.759 17.077 1.00 98.56 340 ILE A C 1
ATOM 2800 O O . ILE A 1 340 ? -5.920 12.979 16.138 1.00 98.56 340 ILE A O 1
ATOM 2804 N N . ILE A 1 341 ? -7.844 12.111 16.900 1.00 98.62 341 ILE A N 1
ATOM 2805 C CA . ILE A 1 341 ? -8.200 11.580 15.585 1.00 98.62 341 ILE A CA 1
ATOM 2806 C C . ILE A 1 341 ? -8.506 12.696 14.583 1.00 98.62 341 ILE A C 1
ATOM 2808 O O . ILE A 1 341 ? -8.162 12.558 13.409 1.00 98.62 341 ILE A O 1
ATOM 2812 N N . ASN A 1 342 ? -9.091 13.817 15.014 1.00 98.56 342 ASN A N 1
ATOM 2813 C CA . ASN A 1 342 ? -9.323 14.970 14.142 1.00 98.56 342 ASN A CA 1
ATOM 2814 C C . ASN A 1 342 ? -8.010 15.634 13.713 1.00 98.56 342 ASN A C 1
ATOM 2816 O O . ASN A 1 342 ? -7.839 15.940 12.532 1.00 98.56 342 ASN A O 1
ATOM 2820 N N . ASP A 1 343 ? -7.066 15.789 14.642 1.00 98.56 343 ASP A N 1
ATOM 2821 C CA . ASP A 1 343 ? -5.722 16.295 14.366 1.00 98.56 343 ASP A CA 1
ATOM 2822 C C . ASP A 1 343 ? -4.993 15.398 13.351 1.00 98.56 343 ASP A C 1
ATOM 2824 O O . ASP A 1 343 ? -4.557 15.867 12.298 1.00 98.56 343 ASP A O 1
ATOM 2828 N N . LEU A 1 344 ? -4.966 14.084 13.587 1.00 98.62 344 LEU A N 1
ATOM 2829 C CA . LEU A 1 344 ? -4.363 13.116 12.667 1.00 98.62 344 LEU A CA 1
ATOM 2830 C C . LEU A 1 344 ? -5.064 13.103 11.302 1.00 98.62 344 LEU A C 1
ATOM 2832 O O . LEU A 1 344 ? -4.396 13.045 10.271 1.00 98.62 344 LEU A O 1
ATOM 2836 N N . THR A 1 345 ? -6.393 13.216 11.265 1.00 98.50 345 THR A N 1
ATOM 2837 C CA . THR A 1 345 ? -7.157 13.301 10.009 1.00 98.50 345 THR A CA 1
ATOM 2838 C C . THR A 1 345 ? -6.762 14.526 9.200 1.00 98.50 345 THR A C 1
ATOM 2840 O O . THR A 1 345 ? -6.514 14.420 7.995 1.00 98.50 345 THR A O 1
ATOM 2843 N N . TYR A 1 346 ? -6.630 15.682 9.852 1.00 98.19 346 TYR A N 1
ATOM 2844 C CA . TYR A 1 346 ? -6.135 16.886 9.200 1.00 98.19 346 TYR A CA 1
ATOM 2845 C C . TYR A 1 346 ? -4.720 16.676 8.643 1.00 98.19 346 TYR A C 1
ATOM 2847 O O . TYR A 1 346 ? -4.455 16.995 7.483 1.00 98.19 346 TYR A O 1
ATOM 2855 N N . GLN A 1 347 ? -3.816 16.074 9.419 1.00 98.38 347 GLN A N 1
ATOM 2856 C CA . GLN A 1 347 ? -2.450 15.800 8.970 1.00 98.38 347 GLN A CA 1
ATOM 2857 C C . GLN A 1 347 ? -2.395 14.850 7.759 1.00 98.38 347 GLN A C 1
ATOM 2859 O O . GLN A 1 347 ? -1.707 15.148 6.782 1.00 98.38 347 GLN A O 1
ATOM 2864 N N . PHE A 1 348 ? -3.133 13.734 7.778 1.00 97.94 348 PHE A N 1
ATOM 2865 C CA . PHE A 1 348 ? -3.157 12.762 6.675 1.00 97.94 348 PHE A CA 1
ATOM 2866 C C . PHE A 1 348 ? -3.720 13.353 5.380 1.00 97.94 348 PHE A C 1
ATOM 2868 O O . PHE A 1 348 ? -3.184 13.092 4.304 1.00 97.94 348 PHE A O 1
ATOM 2875 N N . THR A 1 349 ? -4.765 14.174 5.486 1.00 96.69 349 THR A N 1
ATOM 2876 C CA . THR A 1 349 ? -5.452 14.755 4.321 1.00 96.69 349 THR A CA 1
ATOM 2877 C C . THR A 1 349 ? -4.723 15.961 3.721 1.00 96.69 349 THR A C 1
ATOM 2879 O O . THR A 1 349 ? -4.911 16.267 2.544 1.00 96.69 349 THR A O 1
ATOM 2882 N N . THR A 1 350 ? -3.864 16.640 4.491 1.00 95.62 350 THR A N 1
ATOM 2883 C CA . THR A 1 350 ? -3.167 17.864 4.047 1.00 95.62 350 THR A CA 1
ATOM 2884 C C . THR A 1 350 ? -1.655 17.703 3.857 1.00 95.62 350 THR A C 1
ATOM 2886 O O . THR A 1 350 ? -1.020 18.550 3.218 1.00 95.62 350 THR A O 1
ATOM 2889 N N . SER A 1 351 ? -1.048 16.621 4.358 1.00 96.62 351 SER A N 1
ATOM 2890 C CA . SER A 1 351 ? 0.400 16.406 4.260 1.00 96.62 351 SER A CA 1
ATOM 2891 C C . SER A 1 351 ? 0.858 16.251 2.809 1.00 96.62 351 SER A C 1
ATOM 2893 O O . SER A 1 351 ? 0.517 15.294 2.113 1.00 96.62 351 SER A O 1
ATOM 2895 N N . LYS A 1 352 ? 1.744 17.153 2.362 1.00 96.62 352 LYS A N 1
ATOM 2896 C CA . LYS A 1 352 ? 2.373 17.085 1.028 1.00 96.62 352 LYS A CA 1
ATOM 2897 C C . LYS A 1 352 ? 3.184 15.803 0.825 1.00 96.62 352 LYS A C 1
ATOM 2899 O O . LYS A 1 352 ? 3.266 15.300 -0.292 1.00 96.62 352 LYS A O 1
ATOM 2904 N N . LYS A 1 353 ? 3.794 15.284 1.893 1.00 97.44 353 LYS A N 1
ATOM 2905 C CA . LYS A 1 353 ? 4.615 14.069 1.847 1.00 97.44 353 LYS A CA 1
ATOM 2906 C C . LYS A 1 353 ? 3.744 12.819 1.710 1.00 97.44 353 LYS A C 1
ATOM 2908 O O . LYS A 1 353 ? 4.030 11.992 0.851 1.00 97.44 353 LYS A O 1
ATOM 2913 N N . VAL A 1 354 ? 2.659 12.717 2.485 1.00 97.69 354 VAL A N 1
ATOM 2914 C CA . VAL A 1 354 ? 1.661 11.642 2.326 1.00 97.69 354 VAL A CA 1
ATOM 2915 C C . VAL A 1 354 ? 1.035 11.722 0.939 1.00 97.69 354 VAL A C 1
ATOM 2917 O O . VAL A 1 354 ? 0.999 10.726 0.220 1.00 97.69 354 VAL A O 1
ATOM 2920 N N . ARG A 1 355 ? 0.633 12.923 0.510 1.00 97.19 355 ARG A N 1
ATOM 2921 C CA . ARG A 1 355 ? 0.095 13.171 -0.828 1.00 97.19 355 ARG A CA 1
ATOM 2922 C C . ARG A 1 355 ? 1.019 12.688 -1.939 1.00 97.19 355 ARG A C 1
ATOM 2924 O O . ARG A 1 355 ? 0.533 11.990 -2.813 1.00 97.19 355 ARG A O 1
ATOM 2931 N N . TYR A 1 356 ? 2.321 12.968 -1.878 1.00 97.12 356 TYR A N 1
ATOM 2932 C CA . TYR A 1 356 ? 3.284 12.474 -2.871 1.00 97.12 356 TYR A CA 1
ATOM 2933 C C . TYR A 1 356 ? 3.288 10.938 -2.991 1.00 97.12 356 TYR A C 1
ATOM 2935 O O . TYR A 1 356 ? 3.351 10.401 -4.097 1.00 97.12 356 TYR A O 1
ATOM 2943 N N . LEU A 1 357 ? 3.213 10.219 -1.864 1.00 97.62 357 LEU A N 1
ATOM 2944 C CA . LEU A 1 357 ? 3.180 8.753 -1.871 1.00 97.62 357 LEU A CA 1
ATOM 2945 C C . LEU A 1 357 ? 1.853 8.222 -2.425 1.00 97.62 357 LEU A C 1
ATOM 2947 O O . LEU A 1 357 ? 1.835 7.298 -3.235 1.00 97.62 357 LEU A O 1
ATOM 2951 N N . MET A 1 358 ? 0.744 8.815 -1.990 1.00 97.88 358 MET A N 1
ATOM 2952 C CA . MET A 1 358 ? -0.603 8.371 -2.344 1.00 97.88 358 MET A CA 1
ATOM 2953 C C . MET A 1 358 ? -0.985 8.739 -3.776 1.00 97.88 358 MET A C 1
ATOM 2955 O O . MET A 1 358 ? -1.687 7.971 -4.421 1.00 97.88 358 MET A O 1
ATOM 2959 N N . GLU A 1 359 ? -0.497 9.863 -4.302 1.00 97.88 359 GLU A N 1
ATOM 2960 C CA . GLU A 1 359 ? -0.661 10.261 -5.704 1.00 97.88 359 GLU A CA 1
ATOM 2961 C C . GLU A 1 359 ? -0.151 9.164 -6.636 1.00 97.88 359 GLU A C 1
ATOM 2963 O O . GLU A 1 359 ? -0.877 8.729 -7.524 1.00 97.88 359 GLU A O 1
ATOM 2968 N N . PHE A 1 360 ? 1.034 8.609 -6.361 1.00 97.81 360 PHE A N 1
ATOM 2969 C CA . PHE A 1 360 ? 1.546 7.473 -7.123 1.00 97.81 360 PHE A CA 1
ATOM 2970 C C . PHE A 1 360 ? 0.578 6.274 -7.103 1.00 97.81 360 PHE A C 1
ATOM 2972 O O . PHE A 1 360 ? 0.279 5.712 -8.159 1.00 97.81 360 PHE A O 1
ATOM 2979 N N . LEU A 1 361 ? 0.055 5.894 -5.932 1.00 98.00 361 LEU A N 1
ATOM 2980 C CA . LEU A 1 361 ? -0.874 4.764 -5.809 1.00 98.00 361 LEU A CA 1
ATOM 2981 C C . LEU A 1 361 ? -2.204 5.037 -6.518 1.00 98.00 361 LEU A C 1
ATOM 2983 O O . LEU A 1 361 ? -2.698 4.173 -7.243 1.00 98.00 361 LEU A O 1
ATOM 2987 N N . PHE A 1 362 ? -2.776 6.229 -6.342 1.00 98.06 362 PHE A N 1
ATOM 2988 C CA . PHE A 1 362 ? -4.041 6.613 -6.958 1.00 98.06 362 PHE A CA 1
ATOM 2989 C C . PHE A 1 362 ? -3.925 6.782 -8.468 1.00 98.06 362 PHE A C 1
ATOM 2991 O O . PHE A 1 362 ? -4.854 6.398 -9.170 1.00 98.06 362 PHE A O 1
ATOM 2998 N N . GLU A 1 363 ? -2.818 7.288 -9.005 1.00 96.25 363 GLU A N 1
ATOM 2999 C CA . GLU A 1 363 ? -2.654 7.482 -10.449 1.00 96.25 363 GLU A CA 1
ATOM 3000 C C . GLU A 1 363 ? -2.230 6.193 -11.157 1.00 96.25 363 GLU A C 1
ATOM 3002 O O . GLU A 1 363 ? -2.851 5.796 -12.148 1.00 96.25 363 GLU A O 1
ATOM 3007 N N . HIS A 1 364 ? -1.234 5.485 -10.620 1.00 95.62 364 HIS A N 1
ATOM 3008 C CA . HIS A 1 364 ? -0.572 4.378 -11.317 1.00 95.62 364 HIS A CA 1
ATOM 3009 C C . HIS A 1 364 ? -0.973 2.986 -10.840 1.00 95.62 364 HIS A C 1
ATOM 3011 O O . HIS A 1 364 ? -0.805 2.023 -11.591 1.00 95.62 364 HIS A O 1
ATOM 3017 N N . GLY A 1 365 ? -1.521 2.864 -9.634 1.00 97.38 365 GLY A N 1
ATOM 3018 C CA . GLY A 1 365 ? -1.986 1.580 -9.135 1.00 97.38 365 GLY A CA 1
ATOM 3019 C C . GLY A 1 365 ? -3.244 1.093 -9.851 1.00 97.38 365 GLY A C 1
ATOM 3020 O O . GLY A 1 365 ? -4.040 1.883 -10.372 1.00 97.38 365 GLY A O 1
ATOM 3021 N N . LYS A 1 366 ? -3.401 -0.223 -9.915 1.00 97.50 366 LYS A N 1
ATOM 3022 C CA . LYS A 1 366 ? -4.539 -0.909 -10.529 1.00 97.50 366 LYS A CA 1
ATOM 3023 C C . LYS A 1 366 ? -5.042 -1.983 -9.583 1.00 97.50 366 LYS A C 1
ATOM 3025 O O . LYS A 1 366 ? -4.274 -2.516 -8.788 1.00 97.50 366 LYS A O 1
ATOM 3030 N N . LEU A 1 367 ? -6.313 -2.342 -9.704 1.00 97.19 367 LEU A N 1
ATOM 3031 C CA . LEU A 1 367 ? -6.847 -3.463 -8.933 1.00 97.19 367 LEU A CA 1
ATOM 3032 C C . LEU A 1 367 ? -6.325 -4.798 -9.482 1.00 97.19 367 LEU A C 1
ATOM 3034 O O . LEU A 1 367 ? -5.979 -5.695 -8.721 1.00 97.19 367 LEU A O 1
ATOM 3038 N N . TYR A 1 368 ? -6.229 -4.911 -10.807 1.00 97.19 368 TYR A N 1
ATOM 3039 C CA . TYR A 1 368 ? -5.669 -6.070 -11.493 1.00 97.19 368 TYR A CA 1
ATOM 3040 C C . TYR A 1 368 ? -5.030 -5.662 -12.827 1.00 97.19 368 TYR A C 1
ATOM 3042 O O . TYR A 1 368 ? -5.277 -4.573 -13.355 1.00 97.19 368 TYR A O 1
ATOM 3050 N N . HIS A 1 369 ? -4.210 -6.543 -13.399 1.00 96.06 369 HIS A N 1
ATOM 3051 C CA . HIS A 1 369 ? -3.657 -6.373 -14.742 1.00 96.06 369 HIS A CA 1
ATOM 3052 C C . HIS A 1 369 ? -3.431 -7.720 -15.423 1.00 96.06 369 HIS A C 1
ATOM 3054 O O . HIS A 1 369 ? -2.887 -8.638 -14.819 1.00 96.06 369 HIS A O 1
ATOM 3060 N N . ILE A 1 370 ? -3.799 -7.839 -16.696 1.00 93.31 370 ILE A N 1
ATOM 3061 C CA . ILE A 1 370 ? -3.463 -9.014 -17.502 1.00 93.31 370 ILE A CA 1
ATOM 3062 C C . ILE A 1 370 ? -2.190 -8.692 -18.282 1.00 93.31 370 ILE A C 1
ATOM 3064 O O . ILE A 1 370 ? -2.187 -7.759 -19.083 1.00 93.31 370 ILE A O 1
ATOM 3068 N N . HIS A 1 371 ? -1.131 -9.461 -18.043 1.00 87.50 371 HIS A N 1
ATOM 3069 C CA . HIS A 1 371 ? 0.149 -9.337 -18.737 1.00 87.50 371 HIS A CA 1
ATOM 3070 C C . HIS A 1 371 ? 0.574 -10.718 -19.229 1.00 87.50 371 HIS A C 1
ATOM 3072 O O . HIS A 1 371 ? 0.614 -11.652 -18.435 1.00 87.50 371 HIS A O 1
ATOM 3078 N N . ASN A 1 372 ? 0.843 -10.863 -20.529 1.00 83.00 372 ASN A N 1
ATOM 3079 C CA . ASN A 1 372 ? 1.208 -12.141 -21.156 1.00 83.00 372 ASN A CA 1
ATOM 3080 C C . ASN A 1 372 ? 0.254 -13.293 -20.793 1.00 83.00 372 ASN A C 1
ATOM 3082 O O . ASN A 1 372 ? 0.687 -14.372 -20.407 1.00 83.00 372 ASN A O 1
ATOM 3086 N N . TYR A 1 373 ? -1.058 -13.039 -20.887 1.00 83.88 373 TYR A N 1
ATOM 3087 C CA . TYR A 1 373 ? -2.128 -13.988 -20.533 1.00 83.88 373 TYR A CA 1
ATOM 3088 C C . TYR A 1 373 ? -2.154 -14.429 -19.056 1.00 83.88 373 TYR A C 1
ATOM 3090 O O . TYR A 1 373 ? -2.950 -15.287 -18.687 1.00 83.88 373 TYR A O 1
ATOM 3098 N N . ILE A 1 374 ? -1.349 -13.804 -18.191 1.00 91.31 374 ILE A N 1
ATOM 3099 C CA . ILE A 1 374 ? -1.338 -14.030 -16.745 1.00 91.31 374 ILE A CA 1
ATOM 3100 C C . ILE A 1 374 ? -2.145 -12.922 -16.069 1.00 91.31 374 ILE A C 1
ATOM 3102 O O . ILE A 1 374 ? -1.884 -11.731 -16.269 1.00 91.31 374 ILE A O 1
ATOM 3106 N N . LEU A 1 375 ? -3.128 -13.310 -15.252 1.00 94.44 375 LEU A N 1
ATOM 3107 C CA . LEU A 1 375 ? -3.851 -12.385 -14.384 1.00 94.44 375 LEU A CA 1
ATOM 3108 C C . LEU A 1 375 ? -2.984 -12.033 -13.171 1.00 94.44 375 LEU A C 1
ATOM 3110 O O . LEU A 1 375 ? -2.647 -12.893 -12.364 1.00 94.44 375 LEU A O 1
ATOM 3114 N N . ASN A 1 376 ? -2.668 -10.751 -13.030 1.00 95.81 376 ASN A N 1
ATOM 3115 C CA . ASN A 1 376 ? -1.960 -10.191 -11.888 1.00 95.81 376 ASN A CA 1
ATOM 3116 C C . ASN A 1 376 ? -2.982 -9.528 -10.968 1.00 95.81 376 ASN A C 1
ATOM 3118 O O . ASN A 1 376 ? -3.575 -8.508 -11.326 1.00 95.81 376 ASN A O 1
ATOM 3122 N N . ILE A 1 377 ? -3.180 -10.124 -9.799 1.00 94.75 377 ILE A N 1
ATOM 3123 C CA . ILE A 1 377 ? -4.055 -9.663 -8.721 1.00 94.75 377 ILE A CA 1
ATOM 3124 C C . ILE A 1 377 ? -3.352 -9.969 -7.395 1.00 94.75 377 ILE A C 1
ATOM 3126 O O . ILE A 1 377 ? -2.590 -10.930 -7.325 1.00 94.75 377 ILE A O 1
ATOM 3130 N N . HIS A 1 378 ? -3.544 -9.133 -6.375 1.00 93.56 378 HIS A N 1
ATOM 3131 C CA . HIS A 1 378 ? -2.826 -9.290 -5.109 1.00 93.56 378 HIS A CA 1
ATOM 3132 C C . HIS A 1 378 ? -3.422 -10.390 -4.215 1.00 93.56 378 HIS A C 1
ATOM 3134 O O . HIS A 1 378 ? -2.719 -11.334 -3.874 1.00 93.56 378 HIS A O 1
ATOM 3140 N N . ALA A 1 379 ? -4.703 -10.281 -3.845 1.00 86.62 379 ALA A N 1
ATOM 3141 C CA . ALA A 1 379 ? -5.327 -11.205 -2.896 1.00 86.62 379 ALA A CA 1
ATOM 3142 C C . ALA A 1 379 ? -6.181 -12.270 -3.594 1.00 86.62 379 ALA A C 1
ATOM 3144 O O . ALA A 1 379 ? -5.691 -13.374 -3.820 1.00 86.62 379 ALA A O 1
ATOM 3145 N N . LEU A 1 380 ? -7.444 -11.984 -3.937 1.00 89.44 380 LEU A N 1
ATOM 3146 C CA . LEU A 1 380 ? -8.300 -12.996 -4.567 1.00 89.44 380 LEU A CA 1
ATOM 3147 C C . LEU A 1 380 ? -9.405 -12.439 -5.467 1.00 89.44 380 LEU A C 1
ATOM 3149 O O . LEU A 1 380 ? -9.680 -11.240 -5.501 1.00 89.44 380 LEU A O 1
ATOM 3153 N N . ILE A 1 381 ? -10.056 -13.352 -6.190 1.00 91.69 381 ILE A N 1
ATOM 3154 C CA . ILE A 1 381 ? -11.317 -13.113 -6.893 1.00 91.69 381 ILE A CA 1
ATOM 3155 C C . ILE A 1 381 ? -12.441 -13.617 -5.980 1.00 91.69 381 ILE A C 1
ATOM 3157 O O . ILE A 1 381 ? -12.499 -14.824 -5.746 1.00 91.69 381 ILE A O 1
ATOM 3161 N N . PRO A 1 382 ? -13.324 -12.741 -5.463 1.00 91.00 382 PRO A N 1
ATOM 3162 C CA . PRO A 1 382 ? -14.406 -13.162 -4.579 1.00 91.00 382 PRO A CA 1
ATOM 3163 C C . PRO A 1 382 ? -15.276 -14.243 -5.226 1.00 91.00 382 PRO A C 1
ATOM 3165 O O . PRO A 1 382 ? -15.899 -14.002 -6.267 1.00 91.00 382 PRO A O 1
ATOM 3168 N N . SER A 1 383 ? -15.301 -15.422 -4.607 1.00 91.12 383 SER A N 1
ATOM 3169 C CA . SER A 1 383 ? -15.977 -16.603 -5.136 1.00 91.12 383 SER A CA 1
ATOM 3170 C C . SER A 1 383 ? -16.788 -17.318 -4.055 1.00 91.12 383 SER A C 1
ATOM 3172 O O . SER A 1 383 ? -16.476 -17.272 -2.863 1.00 91.12 383 SER A O 1
ATOM 3174 N N . THR A 1 384 ? -17.860 -17.971 -4.485 1.00 90.00 384 THR A N 1
ATOM 3175 C CA . THR A 1 384 ? -18.702 -18.842 -3.668 1.00 90.00 384 THR A CA 1
ATOM 3176 C C . THR A 1 384 ? -18.085 -20.243 -3.572 1.00 90.00 384 THR A C 1
ATOM 3178 O O . THR A 1 384 ? -17.202 -20.611 -4.347 1.00 90.00 384 THR A O 1
ATOM 3181 N N . HIS A 1 385 ? -18.582 -21.075 -2.651 1.00 88.56 385 HIS A N 1
ATOM 3182 C CA . HIS A 1 385 ? -18.114 -22.461 -2.480 1.00 88.56 385 HIS A CA 1
ATOM 3183 C C . HIS A 1 385 ? -18.220 -23.312 -3.764 1.00 88.56 385 HIS A C 1
ATOM 3185 O O . HIS A 1 385 ? -17.420 -24.215 -3.982 1.00 88.56 385 HIS A O 1
ATOM 3191 N N . ASP A 1 386 ? -19.215 -23.056 -4.614 1.00 91.44 386 ASP A N 1
ATOM 3192 C CA . ASP A 1 386 ? -19.432 -23.734 -5.898 1.00 91.44 386 ASP A CA 1
ATOM 3193 C C . ASP A 1 386 ? -18.631 -23.123 -7.068 1.00 91.44 386 ASP A C 1
ATOM 3195 O O . ASP A 1 386 ? -18.842 -23.493 -8.223 1.00 91.44 386 ASP A O 1
ATOM 3199 N N . GLY A 1 387 ? -17.700 -22.204 -6.785 1.00 88.69 387 GLY A N 1
ATOM 3200 C CA . GLY A 1 387 ? -16.812 -21.596 -7.780 1.00 88.69 387 GLY A CA 1
ATOM 3201 C C . GLY A 1 387 ? -17.480 -20.537 -8.660 1.00 88.69 387 GLY A C 1
ATOM 3202 O O . GLY A 1 387 ? -16.939 -20.186 -9.709 1.00 88.69 387 GLY A O 1
ATOM 3203 N N . GLN A 1 388 ? -18.653 -20.032 -8.265 1.00 93.81 388 GLN A N 1
ATOM 3204 C CA . GLN A 1 388 ? -19.291 -18.889 -8.918 1.00 93.81 388 GLN A CA 1
ATOM 3205 C C . GLN A 1 388 ? -18.738 -17.581 -8.354 1.00 93.81 388 GLN A C 1
ATOM 3207 O O . GLN A 1 388 ? -18.226 -17.530 -7.240 1.00 93.81 388 GLN A O 1
ATOM 3212 N N . PHE A 1 389 ? -18.851 -16.491 -9.112 1.00 94.62 389 PHE A N 1
ATOM 3213 C CA . PHE A 1 389 ? -18.430 -15.184 -8.612 1.00 94.62 389 PHE A CA 1
ATOM 3214 C C . PHE A 1 389 ? -19.410 -14.641 -7.570 1.00 94.62 389 PHE A C 1
ATOM 3216 O O . PHE A 1 389 ? -20.611 -14.522 -7.835 1.00 94.62 389 PHE A O 1
ATOM 3223 N N . GLU A 1 390 ? -18.868 -14.241 -6.422 1.00 92.75 390 GLU A N 1
ATOM 3224 C CA . GLU A 1 390 ? -19.613 -13.601 -5.341 1.00 92.75 390 GLU A CA 1
ATOM 3225 C C . GLU A 1 390 ? -20.161 -12.239 -5.805 1.00 92.75 390 GLU A C 1
ATOM 3227 O O . GLU A 1 390 ? -19.505 -11.498 -6.547 1.00 92.75 390 GLU A O 1
ATOM 3232 N N . GLU A 1 391 ? -21.372 -11.893 -5.362 1.00 93.38 391 GLU A N 1
ATOM 3233 C CA . GLU A 1 391 ? -21.973 -10.589 -5.642 1.00 93.38 391 GLU A CA 1
ATOM 3234 C C . GLU A 1 391 ? -21.705 -9.580 -4.530 1.00 93.38 391 GLU A C 1
ATOM 3236 O O . GLU A 1 391 ? -21.975 -9.836 -3.348 1.00 93.38 391 GLU A O 1
ATOM 3241 N N . PHE A 1 392 ? -21.239 -8.397 -4.933 1.00 93.62 392 PHE A N 1
ATOM 3242 C CA . PHE A 1 392 ? -21.072 -7.242 -4.063 1.00 93.62 392 PHE A CA 1
ATOM 3243 C C . PHE A 1 392 ? -21.451 -5.956 -4.807 1.00 93.62 392 PHE A C 1
ATOM 3245 O O . PHE A 1 392 ? -21.083 -5.766 -5.965 1.00 93.62 392 PHE A O 1
ATOM 3252 N N . LEU A 1 393 ? -22.223 -5.078 -4.154 1.00 92.31 393 LEU A N 1
ATOM 3253 C CA . LEU A 1 393 ? -22.747 -3.831 -4.738 1.00 92.31 393 LEU A CA 1
ATOM 3254 C C . LEU A 1 393 ? -23.486 -4.022 -6.083 1.00 92.31 393 LEU A C 1
ATOM 3256 O O . LEU A 1 393 ? -23.484 -3.123 -6.918 1.00 92.31 393 LEU A O 1
ATOM 3260 N N . GLY A 1 394 ? -24.097 -5.192 -6.307 1.00 94.50 394 GLY A N 1
ATOM 3261 C CA . GLY A 1 394 ? -24.789 -5.530 -7.557 1.00 94.50 394 GLY A CA 1
ATOM 3262 C C . GLY A 1 394 ? -23.874 -5.959 -8.713 1.00 94.50 394 GLY A C 1
ATOM 3263 O O . GLY A 1 394 ? -24.342 -6.097 -9.841 1.00 94.50 394 GLY A O 1
ATOM 3264 N N . TYR A 1 395 ? -22.578 -6.179 -8.464 1.00 96.44 395 TYR A N 1
ATOM 3265 C CA . TYR A 1 395 ? -21.608 -6.615 -9.471 1.00 96.44 395 TYR A CA 1
ATOM 3266 C C . TYR A 1 395 ? -20.949 -7.944 -9.090 1.00 96.44 395 TYR A C 1
ATOM 3268 O O . TYR A 1 395 ? -20.831 -8.287 -7.914 1.00 96.44 395 TYR A O 1
ATOM 3276 N N . ARG A 1 396 ? -20.473 -8.678 -10.105 1.00 95.88 396 ARG A N 1
ATOM 3277 C CA . ARG A 1 396 ? -19.783 -9.974 -9.975 1.00 95.88 396 ARG A CA 1
ATOM 3278 C C . ARG A 1 396 ? -18.543 -10.030 -10.868 1.00 95.88 396 ARG A C 1
ATOM 3280 O O . ARG A 1 396 ? -18.495 -9.370 -11.911 1.00 95.88 396 ARG A O 1
ATOM 3287 N N . GLY A 1 397 ? -17.556 -10.842 -10.487 1.00 94.31 397 GLY A N 1
ATOM 3288 C CA . GLY A 1 397 ? -16.373 -11.143 -11.303 1.00 94.31 397 GLY A CA 1
ATOM 3289 C C . GLY A 1 397 ? -15.664 -9.884 -11.817 1.00 94.31 397 GLY A C 1
ATOM 3290 O O . GLY A 1 397 ? -15.463 -8.924 -11.075 1.00 94.31 397 GLY A O 1
ATOM 3291 N N . LYS A 1 398 ? -15.329 -9.847 -13.113 1.00 95.38 398 LYS A N 1
ATOM 3292 C CA . LYS A 1 398 ? -14.654 -8.693 -13.737 1.00 95.38 398 LYS A CA 1
ATOM 3293 C C . LYS A 1 398 ? -15.409 -7.371 -13.544 1.00 95.38 398 LYS A C 1
ATOM 3295 O O . LYS A 1 398 ? -14.777 -6.350 -13.294 1.00 95.38 398 LYS A O 1
ATOM 3300 N N . ALA A 1 399 ? -16.741 -7.383 -13.629 1.00 97.38 399 ALA A N 1
ATOM 3301 C CA . ALA A 1 399 ? -17.543 -6.169 -13.481 1.00 97.38 399 ALA A CA 1
ATOM 3302 C C . ALA A 1 399 ? -17.416 -5.569 -12.071 1.00 97.38 399 ALA A C 1
ATOM 3304 O O . ALA A 1 399 ? -17.357 -4.349 -11.929 1.00 97.38 399 ALA A O 1
ATOM 3305 N N . LEU A 1 400 ? -17.303 -6.419 -11.044 1.00 96.69 400 LEU A N 1
ATOM 3306 C CA . LEU A 1 400 ? -17.041 -5.979 -9.676 1.00 96.69 400 LEU A CA 1
ATOM 3307 C C . LEU A 1 400 ? -15.661 -5.325 -9.561 1.00 96.69 400 LEU A C 1
ATOM 3309 O O . LEU A 1 400 ? -15.537 -4.227 -9.023 1.00 96.69 400 LEU A O 1
ATOM 3313 N N . LEU A 1 401 ? -14.631 -5.975 -10.107 1.00 97.00 401 LEU A N 1
ATOM 3314 C CA . LEU A 1 401 ? -13.261 -5.460 -10.075 1.00 97.00 401 LEU A CA 1
ATOM 3315 C C . LEU A 1 401 ? -13.139 -4.106 -10.794 1.00 97.00 401 LEU A C 1
ATOM 3317 O O . LEU A 1 401 ? -12.514 -3.180 -10.274 1.00 97.00 401 LEU A O 1
ATOM 3321 N N . ASP A 1 402 ? -13.778 -3.964 -11.957 1.00 97.62 402 ASP A N 1
ATOM 3322 C CA . ASP A 1 402 ? -13.796 -2.713 -12.719 1.00 97.62 402 ASP A CA 1
ATOM 3323 C C . ASP A 1 402 ? -14.561 -1.604 -11.978 1.00 97.62 402 ASP A C 1
ATOM 3325 O O . ASP A 1 402 ? -14.089 -0.463 -11.924 1.00 97.62 402 ASP A O 1
ATOM 3329 N N . HIS A 1 403 ? -15.701 -1.935 -11.356 1.00 97.75 403 HIS A N 1
ATOM 3330 C CA . HIS A 1 403 ? -16.472 -0.992 -10.544 1.00 97.75 403 HIS A CA 1
ATOM 3331 C C . HIS A 1 403 ? -15.648 -0.474 -9.357 1.00 97.75 403 HIS A C 1
ATOM 3333 O O . HIS A 1 403 ? -15.540 0.737 -9.157 1.00 97.75 403 HIS A O 1
ATOM 3339 N N . LEU A 1 404 ? -15.022 -1.373 -8.594 1.00 97.69 404 LEU A N 1
ATOM 3340 C CA . LEU A 1 404 ? -14.195 -1.007 -7.444 1.00 97.69 404 LEU A CA 1
ATOM 3341 C C . LEU A 1 404 ? -12.976 -0.181 -7.860 1.00 97.69 404 LEU A C 1
ATOM 3343 O O . LEU A 1 404 ? -12.691 0.839 -7.234 1.00 97.69 404 LEU A O 1
ATOM 3347 N N . GLN A 1 405 ? -12.301 -0.555 -8.953 1.00 97.75 405 GLN A N 1
ATOM 3348 C CA . GLN A 1 405 ? -11.203 0.241 -9.498 1.00 97.75 405 GLN A CA 1
ATOM 3349 C C . GLN A 1 405 ? -11.659 1.666 -9.825 1.00 97.75 405 GLN A C 1
ATOM 3351 O O . GLN A 1 405 ? -10.991 2.625 -9.442 1.00 97.75 405 GLN A O 1
ATOM 3356 N N . HIS A 1 406 ? -12.802 1.821 -10.498 1.00 97.94 406 HIS A N 1
ATOM 3357 C CA . HIS A 1 406 ? -13.342 3.139 -10.818 1.00 97.94 406 HIS A CA 1
ATOM 3358 C C . HIS A 1 406 ? -13.654 3.959 -9.557 1.00 97.94 406 HIS A C 1
ATOM 3360 O O . HIS A 1 406 ? -13.286 5.131 -9.480 1.00 97.94 406 HIS A O 1
ATOM 3366 N N . ARG A 1 407 ? -14.272 3.345 -8.540 1.00 98.00 407 ARG A N 1
ATOM 3367 C CA . ARG A 1 407 ? -14.582 4.006 -7.261 1.00 98.00 407 ARG A CA 1
ATOM 3368 C C . ARG A 1 407 ? -13.322 4.476 -6.536 1.00 98.00 407 ARG A C 1
ATOM 3370 O O . ARG A 1 407 ? -13.241 5.649 -6.184 1.00 98.00 407 ARG A O 1
ATOM 3377 N N . ILE A 1 408 ? -12.306 3.620 -6.407 1.00 98.38 408 ILE A N 1
ATOM 3378 C CA . ILE A 1 408 ? -11.021 3.976 -5.780 1.00 98.38 408 ILE A CA 1
ATOM 3379 C C . ILE A 1 408 ? -10.342 5.129 -6.536 1.00 98.38 408 ILE A C 1
ATOM 3381 O O . ILE A 1 408 ? -9.842 6.069 -5.917 1.00 98.38 408 ILE A O 1
ATOM 3385 N N . LYS A 1 409 ? -10.354 5.107 -7.878 1.00 98.00 409 LYS A N 1
ATOM 3386 C CA . LYS A 1 409 ? -9.805 6.201 -8.699 1.00 98.00 409 LYS A CA 1
ATOM 3387 C C . LYS A 1 409 ? -10.565 7.516 -8.496 1.00 98.00 409 LYS A C 1
ATOM 3389 O O . LYS A 1 409 ? -9.933 8.567 -8.438 1.00 98.00 409 LYS A O 1
ATOM 3394 N N . THR A 1 410 ? -11.888 7.472 -8.348 1.00 97.94 410 THR A N 1
ATOM 3395 C CA . THR A 1 410 ? -12.711 8.658 -8.057 1.00 97.94 410 THR A CA 1
ATOM 3396 C C . THR A 1 410 ? -12.392 9.249 -6.683 1.00 97.94 410 THR A C 1
ATOM 3398 O O . THR A 1 410 ? -12.208 10.461 -6.576 1.00 97.94 410 THR A O 1
ATOM 3401 N N . ILE A 1 411 ? -12.224 8.408 -5.657 1.00 98.38 411 ILE A N 1
ATOM 3402 C CA . ILE A 1 411 ? -11.781 8.835 -4.317 1.00 98.38 411 ILE A CA 1
ATOM 3403 C C . ILE A 1 411 ? -10.419 9.527 -4.397 1.00 98.38 411 ILE A C 1
ATOM 3405 O O . ILE A 1 411 ? -10.245 10.629 -3.869 1.00 98.38 411 ILE A O 1
ATOM 3409 N N . GLY A 1 412 ? -9.475 8.912 -5.115 1.00 97.88 412 GLY A N 1
ATOM 3410 C CA . GLY A 1 412 ? -8.148 9.469 -5.365 1.00 97.88 412 GLY A CA 1
ATOM 3411 C C . GLY A 1 412 ? -8.188 10.817 -6.068 1.00 97.88 412 GLY A C 1
ATOM 3412 O O . GLY A 1 412 ? -7.538 11.760 -5.628 1.00 97.88 412 GLY A O 1
ATOM 3413 N N . LYS A 1 413 ? -9.002 10.942 -7.120 1.00 97.94 413 LYS A N 1
ATOM 3414 C CA . LYS A 1 413 ? -9.204 12.210 -7.825 1.00 97.94 413 LYS A CA 1
ATOM 3415 C C . LYS A 1 413 ? -9.727 13.293 -6.882 1.00 97.94 413 LYS A C 1
ATOM 3417 O O . LYS A 1 413 ? -9.160 14.380 -6.849 1.00 97.94 413 LYS A O 1
ATOM 3422 N N . ASN A 1 414 ? -10.755 12.994 -6.088 1.00 97.81 414 ASN A N 1
ATOM 3423 C CA . ASN A 1 414 ? -11.293 13.945 -5.115 1.00 97.81 414 ASN A CA 1
ATOM 3424 C C . ASN A 1 414 ? -10.230 14.366 -4.092 1.00 97.81 414 ASN A C 1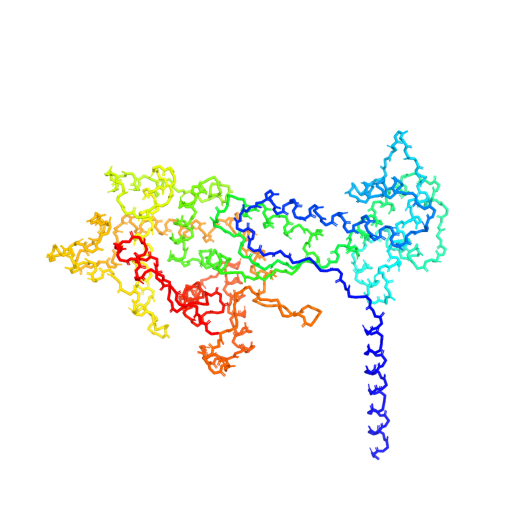
ATOM 3426 O O . ASN A 1 414 ? -10.089 15.553 -3.818 1.00 97.81 414 ASN A O 1
ATOM 3430 N N . TYR A 1 415 ? -9.433 13.419 -3.593 1.00 97.25 415 TYR A N 1
ATOM 3431 C CA . TYR A 1 415 ? -8.342 13.694 -2.660 1.00 97.25 415 TYR A CA 1
ATOM 3432 C C . TYR A 1 415 ? -7.280 14.620 -3.276 1.00 97.25 415 TYR A C 1
ATOM 3434 O O . TYR A 1 415 ? -6.923 15.644 -2.693 1.00 97.25 415 TYR A O 1
ATOM 3442 N N . LEU A 1 416 ? -6.815 14.313 -4.489 1.00 96.94 416 LEU A N 1
ATOM 3443 C CA . LEU A 1 416 ? -5.813 15.120 -5.188 1.00 96.94 416 LEU A CA 1
ATOM 3444 C C . LEU A 1 416 ? -6.351 16.514 -5.551 1.00 96.94 416 LEU A C 1
ATOM 3446 O O . LEU A 1 416 ? -5.623 17.503 -5.476 1.00 96.94 416 LEU A O 1
ATOM 3450 N N . GLU A 1 417 ? -7.631 16.634 -5.878 1.00 96.69 417 GLU A N 1
ATOM 3451 C CA . GLU A 1 417 ? -8.269 17.920 -6.180 1.00 96.69 417 GLU A CA 1
ATOM 3452 C C . GLU A 1 417 ? -8.703 18.696 -4.921 1.00 96.69 417 GLU A C 1
ATOM 3454 O O . GLU A 1 417 ? -9.190 19.818 -5.045 1.00 96.69 417 GLU A O 1
ATOM 3459 N N . GLY A 1 418 ? -8.525 18.137 -3.716 1.00 94.56 418 GLY A N 1
ATOM 3460 C CA . GLY A 1 418 ? -8.948 18.767 -2.460 1.00 94.56 418 GLY A CA 1
ATOM 3461 C C . GLY A 1 418 ? -10.469 18.882 -2.312 1.00 94.56 418 GLY A C 1
ATOM 3462 O O . GLY A 1 418 ? -10.964 19.790 -1.647 1.00 94.56 418 GLY A O 1
ATOM 3463 N N . LYS A 1 419 ? -11.221 17.994 -2.967 1.00 96.06 419 LYS A N 1
ATOM 3464 C CA . LYS A 1 419 ? -12.685 17.947 -2.922 1.00 96.06 419 LYS A CA 1
ATOM 3465 C C . LYS A 1 419 ? -13.175 17.154 -1.709 1.00 96.06 419 LYS A C 1
ATOM 3467 O O . LYS A 1 419 ? -12.513 16.198 -1.298 1.00 96.06 419 LYS A O 1
ATOM 3472 N N . PRO A 1 420 ? -14.355 17.502 -1.164 1.00 94.25 420 PRO A N 1
ATOM 3473 C CA . PRO A 1 420 ? -14.970 16.712 -0.108 1.00 94.25 420 PRO A CA 1
ATOM 3474 C C . PRO A 1 420 ? -15.245 15.286 -0.595 1.00 94.25 420 PRO A C 1
ATOM 3476 O O . PRO A 1 420 ? -15.634 15.067 -1.745 1.00 94.25 420 PRO A O 1
ATOM 3479 N N . GLN A 1 421 ? -15.046 14.319 0.296 1.00 96.75 421 GLN A N 1
ATOM 3480 C CA . GLN A 1 421 ? -15.328 12.912 0.029 1.00 96.75 421 GLN A CA 1
ATOM 3481 C C . GLN A 1 421 ? -16.779 12.577 0.371 1.00 96.75 421 GLN A C 1
ATOM 3483 O O . GLN A 1 421 ? -17.373 13.168 1.273 1.00 96.75 421 GLN A O 1
ATOM 3488 N N . ASN A 1 422 ? -17.342 11.589 -0.321 1.00 95.88 422 ASN A N 1
ATOM 3489 C CA . ASN A 1 422 ? -18.621 11.006 0.066 1.00 95.88 422 ASN A CA 1
ATOM 3490 C C . ASN A 1 422 ? -18.401 10.047 1.257 1.00 95.88 422 ASN A C 1
ATOM 3492 O O . ASN A 1 422 ? -17.560 9.151 1.151 1.00 95.88 422 ASN A O 1
ATOM 3496 N N . PRO A 1 423 ? -19.161 10.158 2.362 1.00 95.88 423 PRO A N 1
ATOM 3497 C CA . PRO A 1 423 ? -19.066 9.220 3.482 1.00 95.88 423 PRO A CA 1
ATOM 3498 C C . PRO A 1 423 ? -19.185 7.743 3.074 1.00 95.88 423 PRO A C 1
ATOM 3500 O O . PRO A 1 423 ? -18.432 6.909 3.573 1.00 95.88 423 PRO A O 1
ATOM 3503 N N . LYS A 1 424 ? -20.046 7.410 2.100 1.00 95.75 424 LYS A N 1
ATOM 3504 C CA . LYS A 1 424 ? -20.187 6.037 1.578 1.00 95.75 424 LYS A CA 1
ATOM 3505 C C . LYS A 1 424 ? -18.954 5.559 0.805 1.00 95.75 424 LYS A C 1
ATOM 3507 O O . LYS A 1 424 ? -18.657 4.368 0.809 1.00 95.75 424 LYS A O 1
ATOM 3512 N N . ASP A 1 425 ? -18.219 6.463 0.158 1.00 96.56 425 ASP A N 1
ATOM 3513 C CA . ASP A 1 425 ? -16.945 6.130 -0.490 1.00 96.56 425 ASP A CA 1
ATOM 3514 C C . ASP A 1 425 ? -15.849 5.842 0.548 1.00 96.56 425 ASP A C 1
ATOM 3516 O O . ASP A 1 425 ? -15.089 4.884 0.403 1.00 96.56 425 ASP A O 1
ATOM 3520 N N . LEU A 1 426 ? -15.795 6.622 1.632 1.00 96.94 426 LEU A N 1
ATOM 3521 C CA . LEU A 1 426 ? -14.867 6.363 2.736 1.00 96.94 426 LEU A CA 1
ATOM 3522 C C . LEU A 1 426 ? -15.196 5.048 3.448 1.00 96.94 426 LEU A C 1
ATOM 3524 O O . LEU A 1 426 ? -14.285 4.269 3.732 1.00 96.94 426 LEU A O 1
ATOM 3528 N N . ALA A 1 427 ? -16.478 4.774 3.691 1.00 97.75 427 ALA A N 1
ATOM 3529 C CA . ALA A 1 427 ? -16.938 3.510 4.257 1.00 97.75 427 ALA A CA 1
ATOM 3530 C C . ALA A 1 427 ? -16.594 2.320 3.342 1.00 97.75 427 ALA A C 1
ATOM 3532 O O . ALA A 1 427 ? -16.183 1.268 3.828 1.00 97.75 427 ALA A O 1
ATOM 3533 N N . LEU A 1 428 ? -16.665 2.496 2.015 1.00 97.94 428 LEU A N 1
ATOM 3534 C CA . LEU A 1 428 ? -16.212 1.486 1.059 1.00 97.94 428 LEU A CA 1
ATOM 3535 C C . LEU A 1 428 ? -14.709 1.202 1.190 1.00 97.94 428 LEU A C 1
ATOM 3537 O O . LEU A 1 428 ? -14.331 0.037 1.176 1.00 97.94 428 LEU A O 1
ATOM 3541 N N . MET A 1 429 ? -13.846 2.210 1.362 1.00 98.25 429 MET A N 1
ATOM 3542 C CA . MET A 1 429 ? -12.410 1.969 1.597 1.00 98.25 429 MET A CA 1
ATOM 3543 C C . MET A 1 429 ? -12.173 1.145 2.869 1.00 98.25 429 MET A C 1
ATOM 3545 O O . MET A 1 429 ? -11.355 0.226 2.860 1.00 98.25 429 MET A O 1
ATOM 3549 N N . PHE A 1 430 ? -12.930 1.426 3.937 1.00 98.00 430 PHE A N 1
ATOM 3550 C CA . PHE A 1 430 ? -12.917 0.612 5.155 1.00 98.00 430 PHE A CA 1
ATOM 3551 C C . PHE A 1 430 ? -13.349 -0.834 4.875 1.00 98.00 430 PHE A C 1
ATOM 3553 O O . PHE A 1 430 ? -12.654 -1.779 5.255 1.00 98.00 430 PHE A O 1
ATOM 3560 N N . TYR A 1 431 ? -14.443 -1.020 4.134 1.00 97.56 431 TYR A N 1
ATOM 3561 C CA . TYR A 1 431 ? -14.907 -2.349 3.745 1.00 97.56 431 TYR A CA 1
ATOM 3562 C C . TYR A 1 431 ? -13.877 -3.098 2.896 1.00 97.56 431 TYR A C 1
ATOM 3564 O O . TYR A 1 431 ? -13.660 -4.290 3.089 1.00 97.56 431 TYR A O 1
ATOM 3572 N N . LEU A 1 432 ? -13.201 -2.423 1.967 1.00 97.19 432 LEU A N 1
ATOM 3573 C CA . LEU A 1 432 ? -12.199 -3.064 1.121 1.00 97.19 432 LEU A CA 1
ATOM 3574 C C . LEU A 1 432 ? -11.009 -3.593 1.928 1.00 97.19 432 LEU A C 1
ATOM 3576 O O . LEU A 1 432 ? -10.437 -4.614 1.557 1.00 97.19 432 LEU A O 1
ATOM 3580 N N . TRP A 1 433 ? -10.672 -2.973 3.053 1.00 96.12 433 TRP A N 1
ATOM 3581 C CA . TRP A 1 433 ? -9.620 -3.472 3.934 1.00 96.12 433 TRP A CA 1
ATOM 3582 C C . TRP A 1 433 ? -10.000 -4.769 4.673 1.00 96.12 433 TRP A C 1
ATOM 3584 O O . TRP A 1 433 ? -9.153 -5.645 4.854 1.00 96.12 433 TRP A O 1
ATOM 3594 N N . CYS A 1 434 ? -11.255 -4.915 5.109 1.00 94.75 434 CYS A N 1
ATOM 3595 C CA . CYS A 1 434 ? -11.598 -5.909 6.137 1.00 94.75 434 CYS A CA 1
ATOM 3596 C C . CYS A 1 434 ? -12.955 -6.618 5.975 1.00 94.75 434 CYS A C 1
ATOM 3598 O O . CYS A 1 434 ? -13.353 -7.409 6.838 1.00 94.75 434 CYS A O 1
ATOM 3600 N N . GLY A 1 435 ? -13.679 -6.326 4.899 1.00 94.69 435 GLY A N 1
ATOM 3601 C CA . GLY A 1 435 ? -14.963 -6.919 4.549 1.00 94.69 435 GLY A CA 1
ATOM 3602 C C . GLY A 1 435 ? -14.799 -8.275 3.869 1.00 94.69 435 GLY A C 1
ATOM 3603 O O . GLY A 1 435 ? -13.889 -8.482 3.066 1.00 94.69 435 GLY A O 1
ATOM 3604 N N . SER A 1 436 ? -15.705 -9.206 4.166 1.00 91.88 436 SER A N 1
ATOM 3605 C CA . SER A 1 436 ? -15.633 -10.591 3.683 1.00 91.88 436 SER A CA 1
ATOM 3606 C C . SER A 1 436 ? -15.720 -10.715 2.163 1.00 91.88 436 SER A C 1
ATOM 3608 O O . SER A 1 436 ? -15.071 -11.575 1.583 1.00 91.88 436 SER A O 1
ATOM 3610 N N . LYS A 1 437 ? -16.463 -9.829 1.493 1.00 92.62 437 LYS A N 1
ATOM 3611 C CA . LYS A 1 437 ? -16.587 -9.829 0.027 1.00 92.62 437 LYS A CA 1
ATOM 3612 C C . LYS A 1 437 ? -15.546 -8.956 -0.671 1.00 92.62 437 LYS A C 1
ATOM 3614 O O . LYS A 1 437 ? -15.626 -8.746 -1.880 1.00 92.62 437 LYS A O 1
ATOM 3619 N N . SER A 1 438 ? -14.587 -8.406 0.075 1.00 94.31 438 SER A N 1
ATOM 3620 C CA . SER A 1 438 ? -13.529 -7.593 -0.514 1.00 94.31 438 SER A CA 1
ATOM 3621 C C . SER A 1 438 ? -12.553 -8.462 -1.317 1.00 94.31 438 SER A C 1
ATOM 3623 O O . SER A 1 438 ? -12.036 -9.444 -0.772 1.00 94.31 438 SER A O 1
ATOM 3625 N N . PRO A 1 439 ? -12.192 -8.063 -2.552 1.00 93.88 439 PRO A N 1
ATOM 3626 C CA . PRO A 1 439 ? -11.133 -8.727 -3.312 1.00 93.88 439 PRO A CA 1
ATOM 3627 C C . PRO A 1 439 ? -9.737 -8.558 -2.689 1.00 93.88 439 PRO A C 1
ATOM 3629 O O . PRO A 1 439 ? -8.806 -9.220 -3.134 1.00 93.88 439 PRO A O 1
ATOM 3632 N N . PHE A 1 440 ? -9.573 -7.692 -1.679 1.00 94.38 440 PHE A N 1
ATOM 3633 C CA . PHE A 1 440 ? -8.293 -7.444 -1.008 1.00 94.38 440 PHE A CA 1
ATOM 3634 C C . PHE A 1 440 ? -8.111 -8.234 0.299 1.00 94.38 440 PHE A C 1
ATOM 3636 O O . PHE A 1 440 ? -6.980 -8.429 0.725 1.00 94.38 440 PHE A O 1
ATOM 3643 N N . PHE A 1 441 ? -9.183 -8.694 0.955 1.00 91.19 441 PHE A N 1
ATOM 3644 C CA . PHE A 1 441 ? -9.085 -9.261 2.312 1.00 91.19 441 PHE A CA 1
ATOM 3645 C C . PHE A 1 441 ? -9.092 -10.796 2.343 1.00 91.19 441 PHE A C 1
ATOM 3647 O O . PHE A 1 441 ? -8.298 -11.419 3.050 1.00 91.19 441 PHE A O 1
ATOM 3654 N N . GLY A 1 442 ? -10.000 -11.410 1.582 1.00 84.44 442 GLY A N 1
ATOM 3655 C CA . GLY A 1 442 ? -10.041 -12.855 1.351 1.00 84.44 442 GLY A CA 1
ATOM 3656 C C . GLY A 1 442 ? -10.308 -13.758 2.561 1.00 84.44 442 GLY A C 1
ATOM 3657 O O . GLY A 1 442 ? -10.022 -14.957 2.531 1.00 84.44 442 GLY A O 1
ATOM 3658 N N . LYS A 1 443 ? -10.857 -13.200 3.641 1.00 89.19 443 LYS A N 1
ATOM 3659 C CA . LYS A 1 443 ? -11.199 -13.926 4.870 1.00 89.19 443 LYS A CA 1
ATOM 3660 C C . LYS A 1 443 ? -12.610 -13.585 5.320 1.00 89.19 443 LYS A C 1
ATOM 3662 O O . LYS A 1 443 ? -13.127 -12.512 5.032 1.00 89.19 443 LYS A O 1
ATOM 3667 N N . ASN A 1 444 ? -13.223 -14.486 6.081 1.00 86.62 444 ASN A N 1
ATOM 3668 C CA . ASN A 1 444 ? -14.606 -14.331 6.528 1.00 86.62 444 ASN A CA 1
ATOM 3669 C C . ASN A 1 444 ? -14.832 -13.139 7.476 1.00 86.62 444 ASN A C 1
ATOM 3671 O O . ASN A 1 444 ? -15.911 -12.558 7.468 1.00 86.62 444 ASN A O 1
ATOM 3675 N N . ALA A 1 445 ? -13.851 -12.802 8.313 1.00 89.19 445 ALA A N 1
ATOM 3676 C CA . ALA A 1 445 ? -13.888 -11.646 9.202 1.00 89.19 445 ALA A CA 1
ATOM 3677 C C . ALA A 1 445 ? -12.483 -11.344 9.727 1.00 89.19 445 ALA A C 1
ATOM 3679 O O . ALA A 1 445 ? -11.699 -12.260 9.969 1.00 89.19 445 ALA A O 1
ATOM 3680 N N . MET A 1 446 ? -12.189 -10.066 9.953 1.00 91.81 446 MET A N 1
ATOM 3681 C CA . MET A 1 446 ? -10.978 -9.643 10.651 1.00 91.81 446 MET A CA 1
ATOM 3682 C C . MET A 1 446 ? -11.144 -9.852 12.157 1.00 91.81 446 MET A C 1
ATOM 3684 O O . MET A 1 446 ? -12.120 -9.382 12.737 1.00 91.81 446 MET A O 1
ATOM 3688 N N . LYS A 1 447 ? -10.202 -10.570 12.780 1.00 93.50 447 LYS A N 1
ATOM 3689 C CA . LYS A 1 447 ? -10.282 -10.998 14.193 1.00 93.50 447 LYS A CA 1
ATOM 3690 C C . LYS A 1 447 ? -9.371 -10.204 15.125 1.00 93.50 447 LYS A C 1
ATOM 3692 O O . LYS A 1 447 ? -8.692 -10.763 15.988 1.00 93.50 447 LYS A O 1
ATOM 3697 N N . THR A 1 448 ? -9.270 -8.897 14.894 1.00 94.06 448 THR A N 1
ATOM 3698 C CA . THR A 1 448 ? -8.281 -8.067 15.588 1.00 94.06 448 THR A CA 1
ATOM 3699 C C . THR A 1 448 ? -8.641 -7.816 17.048 1.00 94.06 448 THR A C 1
ATOM 3701 O O . THR A 1 448 ? -7.761 -7.942 17.897 1.00 94.06 448 THR A O 1
ATOM 3704 N N . PHE A 1 449 ? -9.912 -7.534 17.355 1.00 95.44 449 PHE A N 1
ATOM 3705 C CA . PHE A 1 449 ? -10.378 -7.381 18.737 1.00 95.44 449 PHE A CA 1
ATOM 3706 C C . PHE A 1 449 ? -10.102 -8.654 19.540 1.00 95.44 449 PHE A C 1
ATOM 3708 O O . PHE A 1 449 ? -9.456 -8.614 20.586 1.00 95.44 449 PHE A O 1
ATOM 3715 N N . GLU A 1 450 ? -10.500 -9.804 18.991 1.00 95.38 450 GLU A N 1
ATOM 3716 C CA . GLU A 1 450 ? -10.319 -11.093 19.643 1.00 95.38 450 GLU A CA 1
ATOM 3717 C C . GLU A 1 450 ? -8.840 -11.381 19.919 1.00 95.38 450 GLU A C 1
ATOM 3719 O O . GLU A 1 450 ? -8.484 -11.789 21.020 1.00 95.38 450 GLU A O 1
ATOM 3724 N N . ARG A 1 451 ? -7.951 -11.091 18.960 1.00 94.06 451 ARG A N 1
ATOM 3725 C CA . ARG A 1 451 ? -6.499 -11.289 19.117 1.00 94.06 451 ARG A CA 1
ATOM 3726 C C . ARG A 1 451 ? -5.856 -10.418 20.191 1.00 94.06 451 ARG A C 1
ATOM 3728 O O . ARG A 1 451 ? -4.817 -10.828 20.716 1.00 94.06 451 ARG A O 1
ATOM 3735 N N . TYR A 1 452 ? -6.401 -9.230 20.449 1.00 93.75 452 TYR A N 1
ATOM 3736 C CA . TYR A 1 452 ? -5.888 -8.323 21.475 1.00 93.75 452 TYR A CA 1
ATOM 3737 C C . TYR A 1 452 ? -6.424 -8.647 22.864 1.00 93.75 452 TYR A C 1
ATOM 3739 O O . TYR A 1 452 ? -5.656 -8.541 23.822 1.00 93.75 452 TYR A O 1
ATOM 3747 N N . PHE A 1 453 ? -7.704 -9.024 22.960 1.00 95.12 453 PHE A N 1
ATOM 3748 C CA . PHE A 1 453 ? -8.436 -8.985 24.226 1.00 95.12 453 PHE A CA 1
ATOM 3749 C C . PHE A 1 453 ? -9.089 -10.297 24.657 1.00 95.12 453 PHE A C 1
ATOM 3751 O O . PHE A 1 453 ? -9.445 -10.406 25.824 1.00 95.12 453 PHE A O 1
ATOM 3758 N N . ILE A 1 454 ? -9.236 -11.297 23.782 1.00 94.31 454 ILE A N 1
ATOM 3759 C CA . ILE A 1 454 ? -9.868 -12.580 24.126 1.00 94.31 454 ILE A CA 1
ATOM 3760 C C . ILE A 1 454 ? -8.797 -13.654 24.327 1.00 94.31 454 ILE A C 1
ATOM 3762 O O . ILE A 1 454 ? -7.976 -13.906 23.443 1.00 94.31 454 ILE A O 1
ATOM 3766 N N . ALA A 1 455 ? -8.824 -14.325 25.480 1.00 93.19 455 ALA A N 1
ATOM 3767 C CA . ALA A 1 455 ? -7.850 -15.357 25.835 1.00 93.19 455 ALA A CA 1
ATOM 3768 C C . ALA A 1 455 ? -7.992 -16.628 24.978 1.00 93.19 455 ALA A C 1
ATOM 3770 O O . ALA A 1 455 ? -6.992 -17.272 24.639 1.00 93.19 455 ALA A O 1
ATOM 3771 N N . ASP A 1 456 ? -9.223 -16.981 24.592 1.00 93.75 456 ASP A N 1
ATOM 3772 C CA . ASP A 1 456 ? -9.485 -18.149 23.756 1.00 93.75 456 ASP A CA 1
ATOM 3773 C C . ASP A 1 456 ? -9.014 -17.938 22.308 1.00 93.75 456 ASP A C 1
ATOM 3775 O O . ASP A 1 456 ? -9.677 -17.304 21.482 1.00 93.75 456 ASP A O 1
ATOM 3779 N N . LYS A 1 457 ? -7.889 -18.575 21.973 1.00 92.44 457 LYS A N 1
ATOM 3780 C CA . LYS A 1 457 ? -7.287 -18.565 20.633 1.00 92.44 457 LYS A CA 1
ATOM 3781 C C . LYS A 1 457 ? -8.171 -19.186 19.549 1.00 92.44 457 LYS A C 1
ATOM 3783 O O . LYS A 1 457 ? -7.904 -18.967 18.366 1.00 92.44 457 LYS A O 1
ATOM 3788 N N . SER A 1 458 ? -9.203 -19.958 19.899 1.00 93.06 458 SER A N 1
ATOM 3789 C CA . SER A 1 458 ? -10.152 -20.491 18.916 1.00 93.06 458 SER A CA 1
ATOM 3790 C C . SER A 1 458 ? -10.889 -19.361 18.180 1.00 93.06 458 SER A C 1
ATOM 3792 O O . SER A 1 458 ? -11.077 -19.438 16.963 1.00 93.06 458 SER A O 1
ATOM 3794 N N . THR A 1 459 ? -11.178 -18.264 18.889 1.00 89.31 459 THR A N 1
ATOM 3795 C CA . THR A 1 459 ? -11.859 -17.068 18.369 1.00 89.31 459 THR A CA 1
ATOM 3796 C C . THR A 1 459 ? -10.985 -16.233 17.425 1.00 89.31 459 THR A C 1
ATOM 3798 O O . THR A 1 459 ? -11.498 -15.444 16.633 1.00 89.31 459 THR A O 1
ATOM 3801 N N . HIS A 1 460 ? -9.660 -16.441 17.447 1.00 91.62 460 HIS A N 1
ATOM 3802 C CA . HIS A 1 460 ? -8.685 -15.696 16.634 1.00 91.62 460 HIS A CA 1
ATOM 3803 C C . HIS A 1 460 ? -8.579 -16.213 15.193 1.00 91.62 460 HIS A C 1
ATOM 3805 O O . HIS A 1 460 ? -7.886 -15.602 14.366 1.00 91.62 460 HIS A O 1
ATOM 3811 N N . LYS A 1 461 ? -9.189 -17.373 14.911 1.00 89.44 461 LYS A N 1
ATOM 3812 C CA . LYS A 1 461 ? -9.107 -18.052 13.617 1.00 89.44 461 LYS A CA 1
ATOM 3813 C C . LYS A 1 461 ? -9.934 -17.312 12.571 1.00 89.44 461 LYS A C 1
ATOM 3815 O O . LYS A 1 461 ? -11.148 -17.175 12.691 1.00 89.44 461 LYS A O 1
ATOM 3820 N N . GLU A 1 462 ? -9.257 -16.905 11.507 1.00 88.25 462 GLU A N 1
ATOM 3821 C CA . GLU A 1 462 ? -9.865 -16.341 10.305 1.00 88.25 462 GLU A CA 1
ATOM 3822 C C . GLU A 1 462 ? -9.980 -17.471 9.279 1.00 88.25 462 GLU A C 1
ATOM 3824 O O . GLU A 1 462 ? -8.994 -18.157 9.001 1.00 88.25 462 GLU A O 1
ATOM 3829 N N . LYS A 1 463 ? -11.181 -17.706 8.750 1.00 85.38 463 LYS A N 1
ATOM 3830 C CA . LYS A 1 463 ? -11.402 -18.708 7.704 1.00 85.38 463 LYS A CA 1
ATOM 3831 C C . LYS A 1 463 ? -11.128 -18.055 6.355 1.00 85.38 463 LYS A C 1
ATOM 3833 O O . LYS A 1 463 ? -11.711 -17.008 6.064 1.00 85.38 463 LYS A O 1
ATOM 3838 N N . LEU A 1 464 ? -10.248 -18.667 5.565 1.00 81.50 464 LEU A N 1
ATOM 3839 C CA . LEU A 1 464 ? -10.071 -18.298 4.163 1.00 81.50 464 LEU A CA 1
ATOM 3840 C C . LEU A 1 464 ? -11.381 -18.546 3.419 1.00 81.50 464 LEU A C 1
ATOM 3842 O O . LEU A 1 464 ? -12.071 -19.534 3.687 1.00 81.50 464 LEU A O 1
ATOM 3846 N N . LEU A 1 465 ? -11.728 -17.606 2.552 1.00 79.25 465 LEU A N 1
ATOM 3847 C CA . LEU A 1 465 ? -12.865 -17.742 1.654 1.00 79.25 465 LEU A CA 1
ATOM 3848 C C . LEU A 1 465 ? -12.439 -18.496 0.389 1.00 79.25 465 LEU A C 1
ATOM 3850 O O . LEU A 1 465 ? -11.245 -18.708 0.172 1.00 79.25 465 LEU A O 1
ATOM 3854 N N . TYR A 1 466 ? -13.438 -18.969 -0.352 1.00 71.25 466 TYR A N 1
ATOM 3855 C CA . TYR A 1 466 ? -13.279 -19.899 -1.468 1.00 71.25 466 TYR A CA 1
ATOM 3856 C C . TYR A 1 466 ? -12.624 -19.268 -2.694 1.00 71.25 466 TYR A C 1
ATOM 3858 O O . TYR A 1 466 ? -12.875 -18.066 -2.953 1.00 71.25 466 TYR A O 1
#

Secondary structure (DSSP, 8-state):
-HHHHHHHHHHHHHHHHHHHHHHHTSPPPPEEEEE--TT-HHHHHHHHHHTHHHHHHHHHHHS-TTS-HHHHHHHHHHHHHTS----SS----HHHHHHHHHHHHHHH--SHHHHHHHHTTS-GGGHHHHHHHHTT----THHHH-HHHHHHHHHHHHHHHHHHHH-EEEEES--SSSSS-HHHHHHHHTSHHHHTTEEEE--HHHHHHHHHHTT-HHHHHHHHHHHHHTT-HHHHHHTT---HHHHHHHHHH--S---SS---SSHHHHHHHHHHHHHHHHHHHHHHHH-GGG--GGG--HHHHHHHHHTT--TTBS----TT--SSSTTPPPHHHHHHHHHHHHHHHH-HHHHHHHHHHHHHEESEEEETTEEEESS---B-TTSPBPPBTTB-HHHHHHHHHHHHHHHHHHHHTTPPPPHHHHHHHHHHHH-TT-TTT-BS---HHHHHHBS-GGGGPPPBP-

Radius of gyration: 28.04 Å; chains: 1; bounding box: 69×42×89 Å